Protein AF-0000000071221000 (afdb_homodimer)

Sequence (628 aa):
MTRYFIKFSYLGTLYSGMQKNIVKNTNIQIYDIDTIQGAIESAFSTLIPKCAVWPRLTCCSRTDHGVHAIHNLAHIDVKNKYSTIYNPVEALRYVNRYLINCSHNIRVLEAIPVKNTFHVRKCANSRTYLYRVLRAKNKNDHKIPIIEMDHCLHLKSDTFDPERIKRAIQLFMGTKDFRTFSAKTISNKPIKYVRNLYSLTFEKGSPLMPFDPLSENFEFWEFKCSAKSFLYKQVRRIVGTLIALGTGQITEKDIVVMLQVPGHHNFLPILRAAPSNGLYLLDVGYNQEYLDEHIIKYKISDNGIVIPLDETEVMTRYFIKFSYLGTLYSGMQKNIVKNTNIQIYDIDTIQGAIESAFSTLIPKCAVWPRLTCCSRTDHGVHAIHNLAHIDVKNKYSTIYNPVEALRYVNRYLINCSHNIRVLEAIPVKNTFHVRKCANSRTYLYRVLRAKNKNDHKIPIIEMDHCLHLKSDTFDPERIKRAIQLFMGTKDFRTFSAKTISNKPIKYVRNLYSLTFEKGSPLMPFDPLSENFEFWEFKCSAKSFLYKQVRRIVGTLIALGTGQITEKDIVVMLQVPGHHNFLPILRAAPSNGLYLLDVGYNQEYLDEHIIKYKISDNGIVIPLDETEV

pLDDT: mean 92.22, std 11.62, range [37.53, 98.81]

Structure (mmCIF, N/CA/C/O backbone):
data_AF-0000000071221000-model_v1
#
loop_
_entity.id
_entity.type
_entity.pdbx_description
1 polymer 'tRNA pseudouridine synthase'
#
loop_
_atom_site.group_PDB
_atom_site.id
_atom_site.type_symbol
_atom_site.label_atom_id
_atom_site.label_alt_id
_atom_site.label_comp_id
_atom_site.label_asym_id
_atom_site.label_entity_id
_atom_site.label_seq_id
_atom_site.pdbx_PDB_ins_code
_atom_site.Cartn_x
_atom_site.Cartn_y
_atom_site.Cartn_z
_atom_site.occupancy
_atom_site.B_iso_or_equiv
_atom_site.auth_seq_id
_atom_site.auth_comp_id
_atom_site.auth_asym_id
_atom_site.auth_atom_id
_atom_site.pdbx_PDB_model_num
ATOM 1 N N . MET A 1 1 ? -14.898 -35.125 0.266 1 83 1 MET A N 1
ATOM 2 C CA . MET A 1 1 ? -13.938 -34.031 0.128 1 83 1 MET A CA 1
ATOM 3 C C . MET A 1 1 ? -14.18 -33.25 -1.168 1 83 1 MET A C 1
ATOM 5 O O . MET A 1 1 ? -14.406 -33.844 -2.219 1 83 1 MET A O 1
ATOM 9 N N . THR A 1 2 ? -14.352 -32 -1.043 1 91.75 2 THR A N 1
ATOM 10 C CA . THR A 1 2 ? -14.547 -31.141 -2.201 1 91.75 2 THR A CA 1
ATOM 11 C C . THR A 1 2 ? -13.312 -30.281 -2.447 1 91.75 2 THR A C 1
ATOM 13 O O . THR A 1 2 ? -12.734 -29.734 -1.505 1 91.75 2 THR A O 1
ATOM 16 N N . ARG A 1 3 ? -12.922 -30.359 -3.688 1 96.44 3 ARG A N 1
ATOM 17 C CA . ARG A 1 3 ? -11.766 -29.562 -4.082 1 96.44 3 ARG A CA 1
ATOM 18 C C . ARG A 1 3 ? -12.188 -28.312 -4.852 1 96.44 3 ARG A C 1
ATOM 20 O O . ARG A 1 3 ? -13.086 -28.375 -5.695 1 96.44 3 ARG A O 1
ATOM 27 N N . TYR A 1 4 ? -11.57 -27.203 -4.516 1 97.69 4 TYR A N 1
ATOM 28 C CA . TYR A 1 4 ? -11.805 -25.969 -5.238 1 97.69 4 TYR A CA 1
ATOM 29 C C . TYR A 1 4 ? -10.523 -25.438 -5.875 1 97.69 4 TYR A C 1
ATOM 31 O O . TYR A 1 4 ? -9.477 -25.406 -5.227 1 97.69 4 TYR A O 1
ATOM 39 N N . PHE A 1 5 ? -10.578 -25.156 -7.184 1 98.12 5 PHE A N 1
ATOM 40 C CA . PHE A 1 5 ? -9.586 -24.297 -7.801 1 98.12 5 PHE A CA 1
ATOM 41 C C . PHE A 1 5 ? -9.766 -22.844 -7.348 1 98.12 5 PHE A C 1
ATOM 43 O O . PHE A 1 5 ? -10.867 -22.312 -7.418 1 98.12 5 PHE A O 1
ATOM 50 N N . ILE A 1 6 ? -8.68 -22.219 -6.84 1 98.12 6 ILE A N 1
ATOM 51 C CA . ILE A 1 6 ? -8.844 -20.828 -6.406 1 98.12 6 ILE A CA 1
ATOM 52 C C . ILE A 1 6 ? -7.758 -19.969 -7.035 1 98.12 6 ILE A C 1
ATOM 54 O O . ILE A 1 6 ? -6.648 -20.438 -7.297 1 98.12 6 ILE A O 1
ATOM 58 N N . LYS A 1 7 ? -8.078 -18.734 -7.336 1 97.75 7 LYS A N 1
ATOM 59 C CA . LYS A 1 7 ? -7.184 -17.625 -7.645 1 97.75 7 LYS A CA 1
ATOM 60 C C . LYS A 1 7 ? -7.141 -16.625 -6.496 1 97.75 7 LYS A C 1
ATOM 62 O O . LYS A 1 7 ? -8.172 -16.312 -5.898 1 97.75 7 LYS A O 1
ATOM 67 N N . PHE A 1 8 ? -6.031 -16.188 -6.191 1 97.94 8 PHE A N 1
ATOM 68 C CA . PHE A 1 8 ? -5.957 -15.281 -5.051 1 97.94 8 PHE A CA 1
ATOM 69 C C . PHE A 1 8 ? -4.793 -14.305 -5.203 1 97.94 8 PHE A C 1
ATOM 71 O O . PHE A 1 8 ? -3.898 -14.523 -6.027 1 97.94 8 PHE A O 1
ATOM 78 N N . SER A 1 9 ? -4.832 -13.203 -4.531 1 98.19 9 SER A N 1
ATOM 79 C CA . SER A 1 9 ? -3.809 -12.164 -4.473 1 98.19 9 SER A CA 1
ATOM 80 C C . SER A 1 9 ? -3.404 -11.859 -3.035 1 98.19 9 SER A C 1
ATOM 82 O O . SER A 1 9 ? -4.133 -12.188 -2.098 1 98.19 9 SER A O 1
ATOM 84 N N . TYR A 1 10 ? -2.186 -11.375 -2.848 1 97.62 10 TYR A N 1
ATOM 85 C CA . TYR A 1 10 ? -1.748 -10.984 -1.514 1 97.62 10 TYR A CA 1
ATOM 86 C C . TYR A 1 10 ? -0.587 -10 -1.59 1 97.62 10 TYR A C 1
ATOM 88 O O . TYR A 1 10 ? 0.178 -10 -2.557 1 97.62 10 TYR A O 1
ATOM 96 N N . LEU A 1 11 ? -0.519 -9.156 -0.619 1 96.81 11 LEU A N 1
ATOM 97 C CA . LEU A 1 11 ? 0.691 -8.406 -0.314 1 96.81 11 LEU A CA 1
ATOM 98 C C . LEU A 1 11 ? 1.52 -9.109 0.754 1 96.81 11 LEU A C 1
ATOM 100 O O . LEU A 1 11 ? 1.062 -9.281 1.886 1 96.81 11 LEU A O 1
ATOM 104 N N . GLY A 1 12 ? 2.699 -9.469 0.435 1 96.12 12 GLY A N 1
ATOM 105 C CA . GLY A 1 12 ? 3.465 -10.422 1.223 1 96.12 12 GLY A CA 1
ATOM 106 C C . GLY A 1 12 ? 4.234 -9.781 2.361 1 96.12 12 GLY A C 1
ATOM 107 O O . GLY A 1 12 ? 4.883 -10.469 3.146 1 96.12 12 GLY A O 1
ATOM 108 N N . THR A 1 13 ? 4.102 -8.516 2.59 1 92.25 13 THR A N 1
ATOM 109 C CA . THR A 1 13 ? 4.938 -7.73 3.49 1 92.25 13 THR A CA 1
ATOM 110 C C . THR A 1 13 ? 4.918 -8.32 4.898 1 92.25 13 THR A C 1
ATOM 112 O O . THR A 1 13 ? 5.961 -8.43 5.547 1 92.25 13 THR A O 1
ATOM 115 N N . LEU A 1 14 ? 3.805 -8.773 5.348 1 88.12 14 LEU A N 1
ATOM 116 C CA . LEU A 1 14 ? 3.66 -9.148 6.75 1 88.12 14 LEU A CA 1
ATOM 117 C C . LEU A 1 14 ? 3.641 -10.664 6.91 1 88.12 14 LEU A C 1
ATOM 119 O O . LEU A 1 14 ? 3.291 -11.172 7.977 1 88.12 14 LEU A O 1
ATOM 123 N N . TYR A 1 15 ? 4.031 -11.375 5.871 1 93.06 15 TYR A N 1
ATOM 124 C CA . TYR A 1 15 ? 3.922 -12.828 5.926 1 93.06 15 TYR A CA 1
ATOM 125 C C . TYR A 1 15 ? 5.297 -13.477 5.82 1 93.06 15 TYR A C 1
ATOM 127 O O . TYR A 1 15 ? 6.203 -12.93 5.188 1 93.06 15 TYR A O 1
ATOM 135 N N . SER A 1 16 ? 5.426 -14.586 6.387 1 92.31 16 SER A N 1
ATOM 136 C CA . SER A 1 16 ? 6.68 -15.336 6.387 1 92.31 16 SER A CA 1
ATOM 137 C C . SER A 1 16 ? 6.844 -16.141 5.098 1 92.31 16 SER A C 1
ATOM 139 O O . SER A 1 16 ? 7.699 -17.016 5.016 1 92.31 16 SER A O 1
ATOM 141 N N . GLY A 1 17 ? 6 -15.852 4.129 1 93.19 17 GLY A N 1
ATOM 142 C CA . GLY A 1 17 ? 6.043 -16.562 2.861 1 93.19 17 GLY A CA 1
ATOM 143 C C . GLY A 1 17 ? 4.723 -17.219 2.494 1 93.19 17 GLY A C 1
ATOM 144 O O . GLY A 1 17 ? 3.754 -17.125 3.25 1 93.19 17 GLY A O 1
ATOM 145 N N . MET A 1 18 ? 4.73 -17.812 1.384 1 92.81 18 MET A N 1
ATOM 146 C CA . MET A 1 18 ? 3.523 -18.453 0.869 1 92.81 18 MET A CA 1
ATOM 147 C C . MET A 1 18 ? 3.219 -19.734 1.639 1 92.81 18 MET A C 1
ATOM 149 O O . MET A 1 18 ? 2.082 -19.953 2.062 1 92.81 18 MET A O 1
ATOM 153 N N . GLN A 1 19 ? 4.266 -20.547 1.822 1 89.94 19 GLN A N 1
ATOM 154 C CA . GLN A 1 19 ? 4.055 -21.891 2.348 1 89.94 19 GLN A CA 1
ATOM 155 C C . GLN A 1 19 ? 4.328 -21.953 3.848 1 89.94 19 GLN A C 1
ATOM 157 O O . GLN A 1 19 ? 5.223 -21.266 4.348 1 89.94 19 GLN A O 1
ATOM 162 N N . LYS A 1 20 ? 3.623 -22.859 4.504 1 79.88 20 LYS A N 1
ATOM 163 C CA . LYS A 1 20 ? 3.824 -23.109 5.93 1 79.88 20 LYS A CA 1
ATOM 164 C C . LYS A 1 20 ? 5.18 -23.75 6.191 1 79.88 20 LYS A C 1
ATOM 166 O O . LYS A 1 20 ? 5.676 -24.531 5.371 1 79.88 20 LYS A O 1
ATOM 171 N N . ASN A 1 21 ? 5.875 -23.156 7.191 1 64.56 21 ASN A N 1
ATOM 172 C CA . ASN A 1 21 ? 7.105 -23.812 7.621 1 64.56 21 ASN A CA 1
ATOM 173 C C . ASN A 1 21 ? 6.824 -24.906 8.656 1 64.56 21 ASN A C 1
ATOM 175 O O . ASN A 1 21 ? 6.094 -24.672 9.617 1 64.56 21 ASN A O 1
ATOM 179 N N . ILE A 1 22 ? 6.484 -26.109 8.289 1 52.81 22 ILE A N 1
ATOM 180 C CA . ILE A 1 22 ? 6.164 -27.172 9.234 1 52.81 22 ILE A CA 1
ATOM 181 C C . ILE A 1 22 ? 7.297 -27.328 10.25 1 52.81 22 ILE A C 1
ATOM 183 O O . ILE A 1 22 ? 8.43 -27.625 9.875 1 52.81 22 ILE A O 1
ATOM 187 N N . VAL A 1 23 ? 7.488 -26.391 11.18 1 47.44 23 VAL A N 1
ATOM 188 C CA . VAL A 1 23 ? 8.414 -26.828 12.219 1 47.44 23 VAL A CA 1
ATOM 189 C C . VAL A 1 23 ? 8.008 -28.219 12.703 1 47.44 23 VAL A C 1
ATOM 191 O O . VAL A 1 23 ? 6.871 -28.438 13.125 1 47.44 23 VAL A O 1
ATOM 194 N N . LYS A 1 24 ? 8.734 -29.25 12.148 1 41.44 24 LYS A N 1
ATOM 195 C CA . LYS A 1 24 ? 8.602 -30.672 12.438 1 41.44 24 LYS A CA 1
ATOM 196 C C . LYS A 1 24 ? 8.18 -30.891 13.891 1 41.44 24 LYS A C 1
ATOM 198 O O . LYS A 1 24 ? 7.859 -32.031 14.281 1 41.44 24 LYS A O 1
ATOM 203 N N . ASN A 1 25 ? 8.695 -30.188 14.852 1 38.81 25 ASN A N 1
ATOM 204 C CA . ASN A 1 25 ? 8.578 -30.875 16.125 1 38.81 25 ASN A CA 1
ATOM 205 C C . ASN A 1 25 ? 7.121 -30.984 16.578 1 38.81 25 ASN A C 1
ATOM 207 O O . ASN A 1 25 ? 6.688 -32.062 17.031 1 38.81 25 ASN A O 1
ATOM 211 N N . THR A 1 26 ? 6.52 -29.844 17.344 1 38.38 26 THR A N 1
ATOM 212 C CA . THR A 1 26 ? 5.5 -30.109 18.359 1 38.38 26 THR A CA 1
ATOM 213 C C . THR A 1 26 ? 4.129 -30.266 17.719 1 38.38 26 THR A C 1
ATOM 215 O O . THR A 1 26 ? 3.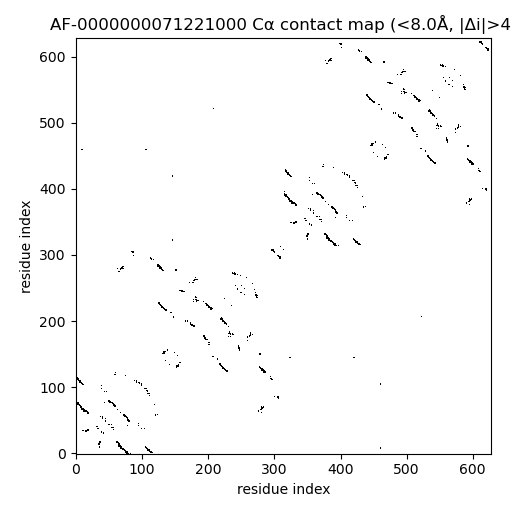863 -29.703 16.656 1 38.38 26 THR A O 1
ATOM 218 N N . ASN A 1 27 ? 3.262 -31.312 18.109 1 37.53 27 ASN A N 1
ATOM 219 C CA . ASN A 1 27 ? 1.877 -31.75 17.969 1 37.53 27 ASN A CA 1
ATOM 220 C C . ASN A 1 27 ? 0.929 -30.562 17.812 1 37.53 27 ASN A C 1
ATOM 222 O O . ASN A 1 27 ? -0.29 -30.719 17.906 1 37.53 27 ASN A O 1
ATOM 226 N N . ILE A 1 28 ? 1.366 -29.328 18.156 1 40.66 28 ILE A N 1
ATOM 227 C CA . ILE A 1 28 ? 0.335 -28.297 18.234 1 40.66 28 ILE A CA 1
ATOM 228 C C . ILE A 1 28 ? 0.085 -27.719 16.844 1 40.66 28 ILE A C 1
ATOM 230 O O . ILE A 1 28 ? 1.014 -27.25 16.188 1 40.66 28 ILE A O 1
ATOM 234 N N . GLN A 1 29 ? -0.911 -28.234 16.188 1 42.19 29 GLN A N 1
ATOM 235 C CA . GLN A 1 29 ? -1.438 -27.562 15 1 42.19 29 GLN A CA 1
ATOM 236 C C . GLN A 1 29 ? -1.411 -26.047 15.156 1 42.19 29 GLN A C 1
ATOM 238 O O . GLN A 1 29 ? -2.281 -25.469 15.812 1 42.19 29 GLN A O 1
ATOM 243 N N . ILE A 1 30 ? -0.275 -25.422 15.305 1 45.66 30 ILE A N 1
ATOM 244 C CA . ILE A 1 30 ? -0.265 -23.969 15.484 1 45.66 30 ILE A CA 1
ATOM 245 C C . ILE A 1 30 ? -0.82 -23.297 14.227 1 45.66 30 ILE A C 1
ATOM 247 O O . ILE A 1 30 ? -0.344 -23.547 13.117 1 45.66 30 ILE A O 1
ATOM 251 N N . TYR A 1 31 ? -2.137 -22.891 14.312 1 52.97 31 TYR A N 1
ATOM 252 C CA . TYR A 1 31 ? -2.699 -21.938 13.352 1 52.97 31 TYR A CA 1
ATOM 253 C C . TYR A 1 31 ? -1.662 -20.906 12.945 1 52.97 31 TYR A C 1
ATOM 255 O O . TYR A 1 31 ? -1.235 -20.078 13.766 1 52.97 31 TYR A O 1
ATOM 263 N N . ASP A 1 32 ? -0.846 -21.344 11.898 1 65.12 32 ASP A N 1
ATOM 264 C CA . ASP A 1 32 ? 0.2 -20.438 11.445 1 65.12 32 ASP A CA 1
ATOM 265 C C . ASP A 1 32 ? -0.379 -19.328 10.562 1 65.12 32 ASP A C 1
ATOM 267 O O . ASP A 1 32 ? -0.589 -19.531 9.367 1 65.12 32 ASP A O 1
ATOM 271 N N . ILE A 1 33 ? -0.863 -18.266 11.133 1 72.12 33 ILE A N 1
ATOM 272 C CA . ILE A 1 33 ? -1.431 -17.141 10.398 1 72.12 33 ILE A CA 1
ATOM 273 C C . ILE A 1 33 ? -0.311 -16.219 9.914 1 72.12 33 ILE A C 1
ATOM 275 O O . ILE A 1 33 ? -0.571 -15.188 9.281 1 72.12 33 ILE A O 1
ATOM 279 N N . ASP A 1 34 ? 0.854 -16.844 10.016 1 87.56 34 ASP A N 1
ATOM 280 C CA . ASP A 1 34 ? 1.985 -16.016 9.625 1 87.56 34 ASP A CA 1
ATOM 281 C C . ASP A 1 34 ? 2.371 -16.25 8.172 1 87.56 34 ASP A C 1
ATOM 283 O O . ASP A 1 34 ? 3.188 -15.508 7.609 1 87.56 34 ASP A O 1
ATOM 287 N N . THR A 1 35 ? 1.749 -17.297 7.594 1 94.12 35 THR A N 1
ATOM 288 C CA . THR A 1 35 ? 1.974 -17.578 6.176 1 94.12 35 THR A CA 1
ATOM 289 C C . THR A 1 35 ? 0.694 -17.359 5.375 1 94.12 35 THR A C 1
ATOM 291 O O . THR A 1 35 ? -0.406 -17.375 5.93 1 94.12 35 THR A O 1
ATOM 294 N N . ILE A 1 36 ? 0.85 -17.141 4.105 1 96.81 36 ILE A N 1
ATOM 295 C CA . ILE A 1 36 ? -0.296 -16.969 3.223 1 96.81 36 ILE A CA 1
ATOM 296 C C . ILE A 1 36 ? -1.148 -18.234 3.221 1 96.81 36 ILE A C 1
ATOM 298 O O . ILE A 1 36 ? -2.375 -18.172 3.33 1 96.81 36 ILE A O 1
ATOM 302 N N . GLN A 1 37 ? -0.462 -19.375 3.127 1 96.69 37 GLN A N 1
ATOM 303 C CA . GLN A 1 37 ? -1.15 -20.672 3.148 1 96.69 37 GLN A CA 1
ATOM 304 C C . GLN A 1 37 ? -1.969 -20.828 4.426 1 96.69 37 GLN A C 1
ATOM 306 O O . GLN A 1 37 ? -3.152 -21.172 4.371 1 96.69 37 GLN A O 1
ATOM 311 N N . GLY A 1 38 ? -1.326 -20.594 5.527 1 95.62 38 GLY A N 1
ATOM 312 C CA . GLY A 1 38 ? -2.023 -20.719 6.797 1 95.62 38 GLY A CA 1
ATOM 313 C C . GLY A 1 38 ? -3.23 -19.812 6.91 1 95.62 38 GLY A C 1
ATOM 314 O O . GLY A 1 38 ? -4.281 -20.219 7.41 1 95.62 38 GLY A O 1
ATOM 315 N N . ALA A 1 39 ? -3.105 -18.609 6.469 1 96.12 39 ALA A N 1
ATOM 316 C CA . ALA A 1 39 ? -4.195 -17.641 6.523 1 96.12 39 ALA A CA 1
ATOM 317 C C . ALA A 1 39 ? -5.371 -18.078 5.66 1 96.12 39 ALA A C 1
ATOM 319 O O . ALA A 1 39 ? -6.527 -17.984 6.082 1 96.12 39 ALA A O 1
ATOM 320 N N . ILE A 1 40 ? -5.078 -18.578 4.477 1 97.25 40 ILE A N 1
ATOM 321 C CA . ILE A 1 40 ? -6.133 -19 3.564 1 97.25 40 ILE A CA 1
ATOM 322 C C . ILE A 1 40 ? -6.828 -20.234 4.121 1 97.25 40 ILE A C 1
ATOM 324 O O . ILE A 1 40 ? -8.055 -20.328 4.117 1 97.25 40 ILE A O 1
ATOM 328 N N . GLU A 1 41 ? -6.059 -21.203 4.613 1 96.88 41 GLU A N 1
ATOM 329 C CA . GLU A 1 41 ? -6.645 -22.391 5.215 1 96.88 41 GLU A CA 1
ATOM 330 C C . GLU A 1 41 ? -7.535 -22.031 6.402 1 96.88 41 GLU A C 1
ATOM 332 O O . GLU A 1 41 ? -8.633 -22.578 6.547 1 96.88 41 GLU A O 1
ATOM 337 N N . SER A 1 42 ? -7.039 -21.141 7.199 1 95.75 42 SER A N 1
ATOM 338 C CA . SER A 1 42 ? -7.836 -20.656 8.328 1 95.75 42 SER A CA 1
ATOM 339 C C . SER A 1 42 ? -9.148 -20.047 7.859 1 95.75 42 SER A C 1
ATOM 341 O O . SER A 1 42 ? -10.203 -20.297 8.445 1 95.75 42 SER A O 1
ATOM 343 N N . ALA A 1 43 ? -9.078 -19.234 6.871 1 96.75 43 ALA A N 1
ATOM 344 C CA . ALA A 1 43 ? -10.281 -18.594 6.344 1 96.75 43 ALA A CA 1
ATOM 345 C C . ALA A 1 43 ? -11.289 -19.625 5.863 1 96.75 43 ALA A C 1
ATOM 347 O O . ALA A 1 43 ? -12.477 -19.531 6.184 1 96.75 43 ALA A O 1
ATOM 348 N N . PHE A 1 44 ? -10.844 -20.641 5.172 1 96.62 44 PHE A N 1
ATOM 349 C CA . PHE A 1 44 ? -11.734 -21.656 4.637 1 96.62 44 PHE A CA 1
ATOM 350 C C . PHE A 1 44 ? -12.281 -22.547 5.758 1 96.62 44 PHE A C 1
ATOM 352 O O . PHE A 1 44 ? -13.336 -23.172 5.605 1 96.62 44 PHE A O 1
ATOM 359 N N . SER A 1 45 ? -11.602 -22.656 6.801 1 95 45 SER A N 1
ATOM 360 C CA . SER A 1 45 ? -12.055 -23.469 7.934 1 95 45 SER A CA 1
ATOM 361 C C . SER A 1 45 ? -13.305 -22.875 8.57 1 95 45 SER A C 1
ATOM 363 O O . SER A 1 45 ? -13.992 -23.547 9.344 1 95 45 SER A O 1
ATOM 365 N N . THR A 1 46 ? -13.609 -21.641 8.203 1 94.19 46 THR A N 1
ATOM 366 C CA . THR A 1 46 ? -14.734 -20.953 8.828 1 94.19 46 THR A CA 1
ATOM 367 C C . THR A 1 46 ? -16.016 -21.172 8.031 1 94.19 46 THR A C 1
ATOM 369 O O . THR A 1 46 ? -17.078 -20.688 8.398 1 94.19 46 THR A O 1
ATOM 372 N N . LEU A 1 47 ? -15.93 -21.891 6.969 1 94.94 47 LEU A N 1
ATOM 373 C CA . LEU A 1 47 ? -17.094 -22.125 6.105 1 94.94 47 LEU A CA 1
ATOM 374 C C . LEU A 1 47 ? -18.203 -22.828 6.867 1 94.94 47 LEU A C 1
ATOM 376 O O . LEU A 1 47 ? -17.938 -23.531 7.848 1 94.94 47 LEU A O 1
ATOM 380 N N . ILE A 1 48 ? -19.422 -22.609 6.414 1 91.12 48 ILE A N 1
ATOM 381 C CA . ILE A 1 48 ? -20.625 -23.281 6.922 1 91.12 48 ILE A CA 1
ATOM 382 C C . ILE A 1 48 ? -21.281 -24.078 5.801 1 91.12 48 ILE A C 1
ATOM 384 O O . ILE A 1 48 ? -21.578 -23.531 4.738 1 91.12 48 ILE A O 1
ATOM 388 N N . PRO A 1 49 ? -21.609 -25.312 6.008 1 90.75 49 PRO A N 1
ATOM 389 C CA . PRO A 1 49 ? -21.375 -26.078 7.238 1 90.75 49 PRO A CA 1
ATOM 390 C C . PRO A 1 49 ? -19.891 -26.219 7.574 1 90.75 49 PRO A C 1
ATOM 392 O O . PRO A 1 49 ? -19.047 -26.188 6.676 1 90.75 49 PRO A O 1
ATOM 395 N N . LYS A 1 50 ? -19.672 -26.469 8.789 1 91.75 50 LYS A N 1
ATOM 396 C CA . LYS A 1 50 ? -18.297 -26.484 9.281 1 91.75 50 LYS A CA 1
ATOM 397 C C . LYS A 1 50 ? -17.5 -27.609 8.625 1 91.75 50 LYS A C 1
ATOM 399 O O . LYS A 1 50 ? -18.016 -28.703 8.438 1 91.75 50 LYS A O 1
ATOM 404 N N . CYS A 1 51 ? -16.281 -27.266 8.438 1 92.81 51 CYS A N 1
ATOM 405 C CA . CYS A 1 51 ? -15.383 -28.266 7.867 1 92.81 51 CYS A CA 1
ATOM 406 C C . CYS A 1 51 ? -15.164 -29.422 8.836 1 92.81 51 CYS A C 1
ATOM 408 O O . CYS A 1 51 ? -14.938 -29.188 10.031 1 92.81 51 CYS A O 1
ATOM 410 N N . ALA A 1 52 ? -15.25 -30.609 8.359 1 93.69 52 ALA A N 1
ATOM 411 C CA . ALA A 1 52 ? -15 -31.812 9.164 1 93.69 52 ALA A CA 1
ATOM 412 C C . ALA A 1 52 ? -13.5 -32.062 9.328 1 93.69 52 ALA A C 1
ATOM 414 O O . ALA A 1 52 ? -13.07 -32.688 10.297 1 93.69 52 ALA A O 1
ATOM 415 N N . VAL A 1 53 ? -12.797 -31.641 8.406 1 92.25 53 VAL A N 1
ATOM 416 C CA . VAL A 1 53 ? -11.344 -31.734 8.43 1 92.25 53 VAL A CA 1
ATOM 417 C C . VAL A 1 53 ? -10.727 -30.375 8.078 1 92.25 53 VAL A C 1
ATOM 419 O O . VAL A 1 53 ? -11.359 -29.562 7.418 1 92.25 53 VAL A O 1
ATOM 422 N N . TRP A 1 54 ? -9.508 -30.203 8.562 1 94 54 TRP A N 1
ATOM 423 C CA . TRP A 1 54 ? -8.828 -28.938 8.281 1 94 54 TRP A CA 1
ATOM 424 C C . TRP A 1 54 ? -8.578 -28.781 6.781 1 94 54 TRP A C 1
ATOM 426 O O . TRP A 1 54 ? -8.078 -29.703 6.129 1 94 54 TRP A O 1
ATOM 436 N N . PRO A 1 55 ? -8.914 -27.609 6.285 1 95.94 55 PRO A N 1
ATOM 437 C CA . PRO A 1 55 ? -8.664 -27.375 4.859 1 95.94 55 PRO A CA 1
ATOM 438 C C . PRO A 1 55 ? -7.176 -27.438 4.504 1 95.94 55 PRO A C 1
ATOM 440 O O . PRO A 1 55 ? -6.328 -27.016 5.293 1 95.94 55 PRO A O 1
ATOM 443 N N . ARG A 1 56 ? -6.895 -27.953 3.381 1 96 56 ARG A N 1
ATOM 444 C CA . ARG A 1 56 ? -5.516 -28.078 2.926 1 96 56 ARG A CA 1
ATOM 445 C C . ARG A 1 56 ? -5.316 -27.375 1.586 1 96 56 ARG A C 1
ATOM 447 O O . ARG A 1 56 ? -6 -27.688 0.608 1 96 56 ARG A O 1
ATOM 454 N N . LEU A 1 57 ? -4.367 -26.484 1.599 1 97.12 57 LEU A N 1
ATOM 455 C CA . LEU A 1 57 ? -4.09 -25.672 0.411 1 97.12 57 LEU A CA 1
ATOM 456 C C . LEU A 1 57 ? -2.84 -26.188 -0.305 1 97.12 57 LEU A C 1
ATOM 458 O O . LEU A 1 57 ? -1.834 -26.484 0.337 1 97.12 57 LEU A O 1
ATOM 462 N N . THR A 1 58 ? -2.91 -26.359 -1.596 1 97.12 58 THR A N 1
ATOM 463 C CA . THR A 1 58 ? -1.77 -26.609 -2.467 1 97.12 58 THR A CA 1
ATOM 464 C C . THR A 1 58 ? -1.614 -25.5 -3.498 1 97.12 58 THR A C 1
ATOM 466 O O . THR A 1 58 ? -2.52 -25.25 -4.301 1 97.12 58 THR A O 1
ATOM 469 N N . CYS A 1 59 ? -0.538 -24.844 -3.467 1 96.44 59 CYS A N 1
ATOM 470 C CA . CYS A 1 59 ? -0.317 -23.703 -4.348 1 96.44 59 CYS A CA 1
ATOM 471 C C . CYS A 1 59 ? 0.59 -24.094 -5.512 1 96.44 59 CYS A C 1
ATOM 473 O O . CYS A 1 59 ? 1.372 -25.031 -5.414 1 96.44 59 CYS A O 1
ATOM 475 N N . CYS A 1 60 ? 0.471 -23.375 -6.578 1 95.56 60 CYS A N 1
ATOM 476 C CA . CYS A 1 60 ? 1.3 -23.688 -7.738 1 95.56 60 CYS A CA 1
ATOM 477 C C . CYS A 1 60 ? 2.607 -22.906 -7.699 1 95.56 60 CYS A C 1
ATOM 479 O O . CYS A 1 60 ? 3.592 -23.312 -8.328 1 95.56 60 CYS A O 1
ATOM 481 N N . SER A 1 61 ? 2.592 -21.766 -7.047 1 95.62 61 SER A N 1
ATOM 482 C CA . SER A 1 61 ? 3.783 -20.938 -6.941 1 95.62 61 SER A CA 1
ATOM 483 C C . SER A 1 61 ? 4.07 -20.562 -5.492 1 95.62 61 SER A C 1
ATOM 485 O O . SER A 1 61 ? 3.209 -20 -4.809 1 95.62 61 SER A O 1
ATOM 487 N N . ARG A 1 62 ? 5.273 -20.859 -5.074 1 92.56 62 ARG A N 1
ATOM 488 C CA . ARG A 1 62 ? 5.711 -20.5 -3.732 1 92.56 62 ARG A CA 1
ATOM 489 C C . ARG A 1 62 ? 6.543 -19.219 -3.754 1 92.56 62 ARG A C 1
ATOM 491 O O . ARG A 1 62 ? 7.406 -19.047 -4.621 1 92.56 62 ARG A O 1
ATOM 498 N N . THR A 1 63 ? 6.152 -18.266 -2.951 1 95.44 63 THR A N 1
ATOM 499 C CA . THR A 1 63 ? 6.902 -17.016 -2.869 1 95.44 63 THR A CA 1
ATOM 500 C C . THR A 1 63 ? 7.566 -16.875 -1.503 1 95.44 63 THR A C 1
ATOM 502 O O . THR A 1 63 ? 7.027 -17.328 -0.494 1 95.44 63 THR A O 1
ATOM 505 N N . ASP A 1 64 ? 8.727 -16.234 -1.489 1 93.62 64 ASP A N 1
ATOM 506 C CA . ASP A 1 64 ? 9.484 -15.969 -0.269 1 93.62 64 ASP A CA 1
ATOM 507 C C . ASP A 1 64 ? 8.758 -14.961 0.619 1 93.62 64 ASP A C 1
ATOM 509 O O . ASP A 1 64 ? 7.781 -14.344 0.193 1 93.62 64 ASP A O 1
ATOM 513 N N . HIS A 1 65 ? 9.289 -14.961 1.794 1 93.62 65 HIS A N 1
ATOM 514 C CA . HIS A 1 65 ? 8.859 -13.906 2.699 1 93.62 65 HIS A CA 1
ATOM 515 C C . HIS A 1 65 ? 8.945 -12.539 2.027 1 93.62 65 HIS A C 1
ATOM 517 O O . HIS A 1 65 ? 9.953 -12.219 1.393 1 93.62 65 HIS A O 1
ATOM 523 N N . GLY A 1 66 ? 7.824 -11.82 2.141 1 95.38 66 GLY A N 1
ATOM 524 C CA . GLY A 1 66 ? 7.852 -10.438 1.686 1 95.38 66 GLY A CA 1
ATOM 525 C C . GLY A 1 66 ? 7.43 -10.281 0.237 1 95.38 66 GLY A C 1
ATOM 526 O O . GLY A 1 66 ? 7.145 -9.172 -0.214 1 95.38 66 GLY A O 1
ATOM 527 N N . VAL A 1 67 ? 7.402 -11.359 -0.512 1 98.12 67 VAL A N 1
ATOM 528 C CA . VAL A 1 67 ? 7.059 -11.281 -1.928 1 98.12 67 VAL A CA 1
ATOM 529 C C . VAL A 1 67 ? 5.543 -11.164 -2.088 1 98.12 67 VAL A C 1
ATOM 531 O O . VAL A 1 67 ? 4.785 -11.82 -1.373 1 98.12 67 VAL A O 1
ATOM 534 N N . HIS A 1 68 ? 5.117 -10.328 -3.006 1 98.38 68 HIS A N 1
ATOM 535 C CA . HIS A 1 68 ? 3.709 -10.086 -3.293 1 98.38 68 HIS A CA 1
ATOM 536 C C . HIS A 1 68 ? 3.217 -10.977 -4.434 1 98.38 68 HIS A C 1
ATOM 538 O O . HIS A 1 68 ? 4.023 -11.531 -5.184 1 98.38 68 HIS A O 1
ATOM 544 N N . ALA A 1 69 ? 1.906 -11.086 -4.516 1 98.56 69 ALA A N 1
ATOM 545 C CA . ALA A 1 69 ? 1.309 -11.781 -5.652 1 98.56 69 ALA A CA 1
ATOM 546 C C . ALA A 1 69 ? 0.013 -11.102 -6.09 1 98.56 69 ALA A C 1
ATOM 548 O O . ALA A 1 69 ? -0.915 -10.945 -5.289 1 98.56 69 ALA A O 1
ATOM 549 N N . ILE A 1 70 ? -0.024 -10.734 -7.355 1 97.94 70 ILE A N 1
ATOM 550 C CA . ILE A 1 70 ? -1.241 -10.188 -7.945 1 97.94 70 ILE A CA 1
ATOM 551 C C . ILE A 1 70 ? -2.184 -11.32 -8.328 1 97.94 70 ILE A C 1
ATOM 553 O O . ILE A 1 70 ? -3.393 -11.242 -8.102 1 97.94 70 ILE A O 1
ATOM 557 N N . HIS A 1 71 ? -1.573 -12.352 -8.867 1 97.44 71 HIS A N 1
ATOM 558 C CA . HIS A 1 71 ? -2.318 -13.562 -9.18 1 97.44 71 HIS A CA 1
ATOM 559 C C . HIS A 1 71 ? -1.507 -14.812 -8.852 1 97.44 71 HIS A C 1
ATOM 561 O O . HIS A 1 71 ? -0.426 -15.023 -9.406 1 97.44 71 HIS A O 1
ATOM 567 N N . ASN A 1 72 ? -2.018 -15.555 -7.988 1 98.31 72 ASN A N 1
ATOM 568 C CA . ASN A 1 72 ? -1.517 -16.891 -7.711 1 98.31 72 ASN A CA 1
ATOM 569 C C . ASN A 1 72 ? -2.631 -17.938 -7.781 1 98.31 72 ASN A C 1
ATOM 571 O O . ASN A 1 72 ? -3.812 -17.594 -7.793 1 98.31 72 ASN A O 1
ATOM 575 N N . LEU A 1 73 ? -2.312 -19.172 -8.016 1 98.5 73 LEU A N 1
ATOM 576 C CA . LEU A 1 73 ? -3.279 -20.25 -8.125 1 98.5 73 LEU A CA 1
ATOM 577 C C . LEU A 1 73 ? -3.039 -21.312 -7.051 1 98.5 73 LEU A C 1
ATOM 579 O O . LEU A 1 73 ? -1.897 -21.531 -6.641 1 98.5 73 LEU A O 1
ATOM 583 N N . ALA A 1 74 ? -4.078 -21.875 -6.688 1 98.5 74 ALA A N 1
ATOM 584 C CA . ALA A 1 74 ? -4.016 -23 -5.766 1 98.5 74 ALA A CA 1
ATOM 585 C C . ALA A 1 74 ? -5.266 -23.875 -5.883 1 98.5 74 ALA A C 1
ATOM 587 O O . ALA A 1 74 ? -6.199 -23.531 -6.609 1 98.5 74 ALA A O 1
ATOM 588 N N . HIS A 1 75 ? -5.23 -24.969 -5.398 1 98.44 75 HIS A N 1
ATOM 589 C CA . HIS A 1 75 ? -6.449 -25.688 -5.051 1 98.44 75 HIS A CA 1
ATOM 590 C C . HIS A 1 75 ? -6.508 -25.984 -3.559 1 98.44 75 HIS A C 1
ATOM 592 O O . HIS A 1 75 ? -5.469 -26.094 -2.902 1 98.44 75 HIS A O 1
ATOM 598 N N . ILE A 1 76 ? -7.676 -26.062 -3.084 1 98 76 ILE A N 1
ATOM 599 C CA . ILE A 1 76 ? -7.875 -26.297 -1.658 1 98 76 ILE A CA 1
ATOM 600 C C . ILE A 1 76 ? -8.906 -27.406 -1.457 1 98 76 ILE A C 1
ATOM 602 O O . ILE A 1 76 ? -9.93 -27.453 -2.148 1 98 76 ILE A O 1
ATOM 606 N N . ASP A 1 77 ? -8.578 -28.312 -0.566 1 97.31 77 ASP A N 1
ATOM 607 C CA . ASP A 1 77 ? -9.469 -29.406 -0.207 1 97.31 77 ASP A CA 1
ATOM 608 C C . ASP A 1 77 ? -10.227 -29.109 1.083 1 97.31 77 ASP A C 1
ATOM 610 O O . ASP A 1 77 ? -9.617 -28.781 2.105 1 97.31 77 ASP A O 1
ATOM 614 N N . VAL A 1 78 ? -11.508 -29.141 0.913 1 96.25 78 VAL A N 1
ATOM 615 C CA . VAL A 1 78 ? -12.367 -28.938 2.074 1 96.25 78 VAL A CA 1
ATOM 616 C C . VAL A 1 78 ? -13.367 -30.078 2.197 1 96.25 78 VAL A C 1
ATOM 618 O O . VAL A 1 78 ? -13.672 -30.75 1.212 1 96.25 78 VAL A O 1
ATOM 621 N N . LYS A 1 79 ? -13.758 -30.359 3.418 1 93.5 79 LYS A N 1
ATOM 622 C CA . LYS A 1 79 ? -14.75 -31.406 3.666 1 93.5 79 LYS A CA 1
ATOM 623 C C . LYS A 1 79 ? -15.703 -31 4.781 1 93.5 79 LYS A C 1
ATOM 625 O O . LYS A 1 79 ? -15.273 -30.547 5.844 1 93.5 79 LYS A O 1
ATOM 630 N N . ASN A 1 80 ? -16.953 -31.078 4.414 1 91.38 80 ASN A N 1
ATOM 631 C CA . ASN A 1 80 ? -17.953 -30.875 5.465 1 91.38 80 ASN A CA 1
ATOM 632 C C . ASN A 1 80 ? -18.672 -32.188 5.801 1 91.38 80 ASN A C 1
ATOM 634 O O . ASN A 1 80 ? -18.438 -33.219 5.164 1 91.38 80 ASN A O 1
ATOM 638 N N . LYS A 1 81 ? -19.547 -32.188 6.836 1 89.25 81 LYS A N 1
ATOM 639 C CA . LYS A 1 81 ? -20.188 -33.375 7.363 1 89.25 81 LYS A CA 1
ATOM 640 C C . LYS A 1 81 ? -21.109 -34.031 6.328 1 89.25 81 LYS A C 1
ATOM 642 O O . LYS A 1 81 ? -21.359 -35.219 6.359 1 89.25 81 LYS A O 1
ATOM 647 N N . TYR A 1 82 ? -21.578 -33.281 5.363 1 86.31 82 TYR A N 1
ATOM 648 C CA . TYR A 1 82 ? -22.547 -33.75 4.395 1 86.31 82 TYR A CA 1
ATOM 649 C C . TYR A 1 82 ? -21.875 -34.125 3.078 1 86.31 82 TYR A C 1
ATOM 651 O O . TYR A 1 82 ? -22.531 -34.594 2.148 1 86.31 82 TYR A O 1
ATOM 659 N N . SER A 1 83 ? -20.562 -33.875 3.031 1 82.62 83 SER A N 1
ATOM 660 C CA . SER A 1 83 ? -19.797 -34.094 1.816 1 82.62 83 SER A CA 1
ATOM 661 C C . SER A 1 83 ? -20.422 -33.406 0.613 1 82.62 83 SER A C 1
ATOM 663 O O . SER A 1 83 ? -20.516 -34 -0.467 1 82.62 83 SER A O 1
ATOM 665 N N . THR A 1 84 ? -20.906 -32.219 0.834 1 86.81 84 THR A N 1
ATOM 666 C CA . THR A 1 84 ? -21.531 -31.438 -0.22 1 86.81 84 THR A CA 1
ATOM 667 C C . THR A 1 84 ? -20.609 -30.312 -0.67 1 86.81 84 THR A C 1
ATOM 669 O O . THR A 1 84 ? -19.688 -29.922 0.063 1 86.81 84 THR A O 1
ATOM 672 N N . ILE A 1 85 ? -20.875 -29.922 -1.868 1 91.94 85 ILE A N 1
ATOM 673 C CA . ILE A 1 85 ? -20.141 -28.797 -2.43 1 91.94 85 ILE A CA 1
ATOM 674 C C . ILE A 1 85 ? -20.688 -27.484 -1.882 1 91.94 85 ILE A C 1
ATOM 676 O O . ILE A 1 85 ? -21.906 -27.266 -1.869 1 91.94 85 ILE A O 1
ATOM 680 N N . TYR A 1 86 ? -19.766 -26.688 -1.344 1 93 86 TYR A N 1
ATOM 681 C CA . TYR A 1 86 ? -20.188 -25.359 -0.919 1 93 86 TYR A CA 1
ATOM 682 C C . TYR A 1 86 ? -20.609 -24.516 -2.115 1 93 86 TYR A C 1
ATOM 684 O O . TYR A 1 86 ? -20.031 -24.641 -3.203 1 93 86 TYR A O 1
ATOM 692 N N . ASN A 1 87 ? -21.594 -23.672 -1.896 1 91.06 87 ASN A N 1
ATOM 693 C CA . ASN A 1 87 ? -21.859 -22.641 -2.895 1 91.06 87 ASN A CA 1
ATOM 694 C C . ASN A 1 87 ? -20.641 -21.734 -3.105 1 91.06 87 ASN A C 1
ATOM 696 O O . ASN A 1 87 ? -20.25 -21 -2.197 1 91.06 87 ASN A O 1
ATOM 700 N N . PRO A 1 88 ? -20.094 -21.734 -4.297 1 92 88 PRO A N 1
ATOM 701 C CA . PRO A 1 88 ? -18.844 -21.031 -4.512 1 92 88 PRO A CA 1
ATOM 702 C C . PRO A 1 88 ? -18.953 -19.531 -4.234 1 92 88 PRO A C 1
ATOM 704 O O . PRO A 1 88 ? -18.016 -18.938 -3.695 1 92 88 PRO A O 1
ATOM 707 N N . VAL A 1 89 ? -20.031 -18.953 -4.555 1 89.62 89 VAL A N 1
ATOM 708 C CA . VAL A 1 89 ? -20.234 -17.516 -4.363 1 89.62 89 VAL A CA 1
ATOM 709 C C . VAL A 1 89 ? -20.281 -17.203 -2.871 1 89.62 89 VAL A C 1
ATOM 711 O O . VAL A 1 89 ? -19.594 -16.281 -2.406 1 89.62 89 VAL A O 1
ATOM 714 N N . GLU A 1 90 ? -21 -18 -2.18 1 90.62 90 GLU A N 1
ATOM 715 C CA . GLU A 1 90 ? -21.125 -17.781 -0.741 1 90.62 90 GLU A CA 1
ATOM 716 C C . GLU A 1 90 ? -19.812 -18.109 -0.023 1 90.62 90 GLU A C 1
ATOM 718 O O . GLU A 1 90 ? -19.438 -17.391 0.909 1 90.62 90 GLU A O 1
ATOM 723 N N . ALA A 1 91 ? -19.25 -19.156 -0.463 1 93.19 91 ALA A N 1
ATOM 724 C CA . ALA A 1 91 ? -17.969 -19.531 0.124 1 93.19 91 ALA A CA 1
ATOM 725 C C . ALA A 1 91 ? -16.938 -18.422 -0.033 1 93.19 91 ALA A C 1
ATOM 727 O O . ALA A 1 91 ? -16.234 -18.078 0.923 1 93.19 91 ALA A O 1
ATOM 728 N N . LEU A 1 92 ? -16.875 -17.891 -1.225 1 94 92 LEU A N 1
ATOM 729 C CA . LEU A 1 92 ? -15.945 -16.812 -1.513 1 94 92 LEU A CA 1
ATOM 730 C C . LEU A 1 92 ? -16.219 -15.594 -0.626 1 94 92 LEU A C 1
ATOM 732 O O . LEU A 1 92 ? -15.297 -14.992 -0.08 1 94 92 LEU A O 1
ATOM 736 N N . ARG A 1 93 ? -17.422 -15.289 -0.463 1 92.31 93 ARG A N 1
ATOM 737 C CA . ARG A 1 93 ? -17.812 -14.164 0.375 1 92.31 93 ARG A CA 1
ATOM 738 C C . ARG A 1 93 ? -17.406 -14.391 1.827 1 92.31 93 ARG A C 1
ATOM 740 O O . ARG A 1 93 ? -16.844 -13.5 2.465 1 92.31 93 ARG A O 1
ATOM 747 N N . TYR A 1 94 ? -17.672 -15.578 2.281 1 94 94 TYR A N 1
ATOM 748 C CA . TYR A 1 94 ? -17.359 -15.914 3.666 1 94 94 TYR A CA 1
ATOM 749 C C . TYR A 1 94 ? -15.859 -15.859 3.912 1 94 94 TYR A C 1
ATOM 751 O O . TYR A 1 94 ? -15.398 -15.242 4.879 1 94 94 TYR A O 1
ATOM 759 N N . VAL A 1 95 ? -15.164 -16.406 3.07 1 96.69 95 VAL A N 1
ATOM 760 C CA . VAL A 1 95 ? -13.711 -16.5 3.189 1 96.69 95 VAL A CA 1
ATOM 761 C C . VAL A 1 95 ? -13.094 -15.102 3.16 1 96.69 95 VAL A C 1
ATOM 763 O O . VAL A 1 95 ? -12.273 -14.758 4.012 1 96.69 95 VAL A O 1
ATOM 766 N N . ASN A 1 96 ? -13.5 -14.289 2.279 1 96.19 96 ASN A N 1
ATOM 767 C CA . ASN A 1 96 ? -12.93 -12.945 2.152 1 96.19 96 ASN A CA 1
ATOM 768 C C . ASN A 1 96 ? -13.359 -12.047 3.311 1 96.19 96 ASN A C 1
ATOM 770 O O . ASN A 1 96 ? -12.594 -11.18 3.74 1 96.19 96 ASN A O 1
ATOM 774 N N . ARG A 1 97 ? -14.562 -12.266 3.758 1 94.62 97 ARG A N 1
ATOM 775 C CA . ARG A 1 97 ? -14.992 -11.523 4.938 1 94.62 97 ARG A CA 1
ATOM 776 C C . ARG A 1 97 ? -14.094 -11.828 6.133 1 94.62 97 ARG A C 1
ATOM 778 O O . ARG A 1 97 ? -13.703 -10.922 6.871 1 94.62 97 ARG A O 1
ATOM 785 N N . TYR A 1 98 ? -13.828 -13.07 6.266 1 96.25 98 TYR A N 1
ATOM 786 C CA . TYR A 1 98 ? -12.922 -13.477 7.332 1 96.25 98 TYR A CA 1
ATOM 787 C C . TYR A 1 98 ? -11.555 -12.82 7.164 1 96.25 98 TYR A C 1
ATOM 789 O O . TYR A 1 98 ? -11.016 -12.25 8.117 1 96.25 98 TYR A O 1
ATOM 797 N N . LEU A 1 99 ? -11.031 -12.859 6.012 1 95.75 99 LEU A N 1
ATOM 798 C CA . LEU A 1 99 ? -9.711 -12.297 5.738 1 95.75 99 LEU A CA 1
ATOM 799 C C . LEU A 1 99 ? -9.688 -10.797 6 1 95.75 99 LEU A C 1
ATOM 801 O O . LEU A 1 99 ? -8.742 -10.281 6.602 1 95.75 99 LEU A O 1
ATOM 805 N N . ILE A 1 100 ? -10.703 -10.133 5.605 1 91.75 100 ILE A N 1
ATOM 806 C CA . ILE A 1 100 ? -10.812 -8.688 5.805 1 91.75 100 ILE A CA 1
ATOM 807 C C . ILE A 1 100 ? -10.891 -8.383 7.301 1 91.75 100 ILE A C 1
ATOM 809 O O . ILE A 1 100 ? -10.164 -7.52 7.797 1 91.75 100 ILE A O 1
ATOM 813 N N . ASN A 1 101 ? -11.703 -9.141 7.988 1 91.81 101 ASN A N 1
ATOM 814 C CA . ASN A 1 101 ? -11.906 -8.898 9.414 1 91.81 101 ASN A CA 1
ATOM 815 C C . ASN A 1 101 ? -10.633 -9.141 10.211 1 91.81 101 ASN A C 1
ATOM 817 O O . ASN A 1 101 ? -10.406 -8.5 11.242 1 91.81 101 ASN A O 1
ATOM 821 N N . CYS A 1 102 ? -9.828 -9.961 9.672 1 92.25 102 CYS A N 1
ATOM 822 C CA . CYS A 1 102 ? -8.578 -10.281 10.352 1 92.25 102 CYS A CA 1
ATOM 823 C C . CYS A 1 102 ? -7.43 -9.43 9.82 1 92.25 102 CYS A C 1
ATOM 825 O O . CYS A 1 102 ? -6.266 -9.672 10.141 1 92.25 102 CYS A O 1
ATOM 827 N N . SER A 1 103 ? -7.715 -8.484 8.992 1 88.75 103 SER A N 1
ATOM 828 C CA . SER A 1 103 ? -6.766 -7.52 8.453 1 88.75 103 SER A CA 1
ATOM 829 C C . SER A 1 103 ? -5.684 -8.203 7.625 1 88.75 103 SER A C 1
ATOM 831 O O . SER A 1 103 ? -4.516 -7.816 7.672 1 88.75 103 SER A O 1
ATOM 833 N N . HIS A 1 104 ? -6.102 -9.305 6.969 1 93.69 104 HIS A N 1
ATOM 834 C CA . HIS A 1 104 ? -5.168 -9.961 6.059 1 93.69 104 HIS A CA 1
ATOM 835 C C . HIS A 1 104 ? -5.109 -9.234 4.715 1 93.69 104 HIS A C 1
ATOM 837 O O . HIS A 1 104 ? -6.148 -8.859 4.164 1 93.69 104 HIS A O 1
ATOM 843 N N . ASN A 1 105 ? -3.932 -9.055 4.234 1 94.56 105 ASN A N 1
ATOM 844 C CA . ASN A 1 105 ? -3.746 -8.555 2.877 1 94.56 105 ASN A CA 1
ATOM 845 C C . ASN A 1 105 ? -3.779 -9.688 1.853 1 94.56 105 ASN A C 1
ATOM 847 O O . ASN A 1 105 ? -2.867 -9.812 1.035 1 94.56 105 ASN A O 1
ATOM 851 N N . ILE A 1 106 ? -4.777 -10.438 1.925 1 97.25 106 ILE A N 1
ATOM 852 C CA . ILE A 1 106 ? -5.051 -11.578 1.05 1 97.25 106 ILE A CA 1
ATOM 853 C C . ILE A 1 106 ? -6.484 -11.5 0.536 1 97.25 106 ILE A C 1
ATOM 855 O O . ILE A 1 106 ? -7.406 -11.18 1.292 1 97.25 106 ILE A O 1
ATOM 859 N N . ARG A 1 107 ? -6.645 -11.75 -0.721 1 97.06 107 ARG A N 1
ATOM 860 C CA . ARG A 1 107 ? -7.984 -11.828 -1.297 1 97.06 107 ARG A CA 1
ATOM 861 C C . ARG A 1 107 ? -8.117 -13.055 -2.193 1 97.06 107 ARG A C 1
ATOM 863 O O . ARG A 1 107 ? -7.25 -13.328 -3.025 1 97.06 107 ARG A O 1
ATOM 870 N N . VAL A 1 108 ? -9.133 -13.805 -1.915 1 97.75 108 VAL A N 1
ATOM 871 C CA . VAL A 1 108 ? -9.492 -14.891 -2.82 1 97.75 108 VAL A CA 1
ATOM 872 C C . VAL A 1 108 ? -10.414 -14.375 -3.92 1 97.75 108 VAL A C 1
ATOM 874 O O . VAL A 1 108 ? -11.492 -13.852 -3.635 1 97.75 108 VAL A O 1
ATOM 877 N N . LEU A 1 109 ? -10.023 -14.523 -5.105 1 96.69 109 LEU A N 1
ATOM 878 C CA . LEU A 1 109 ? -10.664 -13.867 -6.242 1 96.69 109 LEU A CA 1
ATOM 879 C C . LEU A 1 109 ? -11.68 -14.789 -6.902 1 96.69 109 LEU A C 1
ATOM 881 O O . LEU A 1 109 ? -12.672 -14.328 -7.461 1 96.69 109 LEU A O 1
ATOM 885 N N . GLU A 1 110 ? -11.359 -16.047 -6.891 1 96 110 GLU A N 1
ATOM 886 C CA . GLU A 1 110 ? -12.203 -17.062 -7.516 1 96 110 GLU A CA 1
ATOM 887 C C . GLU A 1 110 ? -12.125 -18.391 -6.77 1 96 110 GLU A C 1
ATOM 889 O O . GLU A 1 110 ? -11.086 -1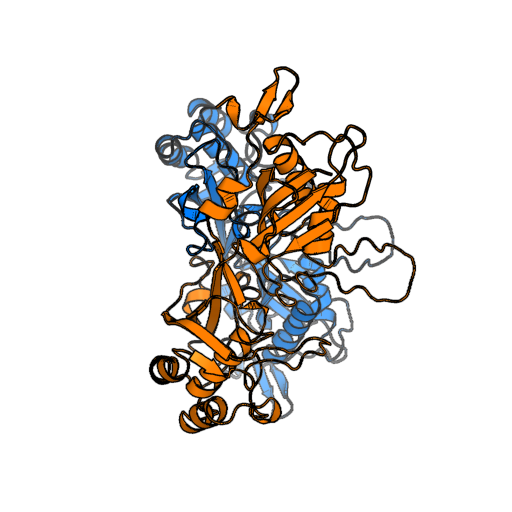8.719 -6.195 1 96 110 GLU A O 1
ATOM 894 N N . ALA A 1 111 ? -13.211 -19.031 -6.746 1 96.19 111 ALA A N 1
ATOM 895 C CA . ALA A 1 111 ? -13.297 -20.391 -6.227 1 96.19 111 ALA A CA 1
ATOM 896 C C . ALA A 1 111 ? -14.211 -21.25 -7.098 1 96.19 111 ALA A C 1
ATOM 898 O O . ALA A 1 111 ? -15.406 -20.969 -7.223 1 96.19 111 ALA A O 1
ATOM 899 N N . ILE A 1 112 ? -13.609 -22.25 -7.648 1 96.38 112 ILE A N 1
ATOM 900 C CA . ILE A 1 112 ? -14.336 -23.094 -8.586 1 96.38 112 ILE A CA 1
ATOM 901 C C . ILE A 1 112 ? -14.234 -24.562 -8.141 1 96.38 112 ILE A C 1
ATOM 903 O O . ILE A 1 112 ? -13.141 -25.094 -7.992 1 96.38 112 ILE A O 1
ATOM 907 N N . PRO A 1 113 ? -15.445 -25.156 -7.965 1 96.81 113 PRO A N 1
ATOM 908 C CA . PRO A 1 113 ? -15.367 -26.594 -7.645 1 96.81 113 PRO A CA 1
ATOM 909 C C . PRO A 1 113 ? -14.773 -27.422 -8.789 1 96.81 113 PRO A C 1
ATOM 911 O O . PRO A 1 113 ? -15.156 -27.234 -9.945 1 96.81 113 PRO A O 1
ATOM 914 N N . VAL A 1 114 ? -13.852 -28.297 -8.445 1 97.44 114 VAL A N 1
ATOM 915 C CA . VAL A 1 114 ? -13.195 -29.125 -9.445 1 97.44 114 VAL A CA 1
ATOM 916 C C . VAL A 1 114 ? -13.141 -30.578 -8.961 1 97.44 114 VAL A C 1
ATOM 918 O O . VAL A 1 114 ? -13.312 -30.844 -7.77 1 97.44 114 VAL A O 1
ATOM 921 N N . LYS A 1 115 ? -12.883 -31.531 -9.859 1 96.06 115 LYS A N 1
ATOM 922 C CA . LYS A 1 115 ? -12.734 -32.969 -9.539 1 96.06 115 LYS A CA 1
ATOM 923 C C . LYS A 1 115 ? -11.484 -33.188 -8.703 1 96.06 115 LYS A C 1
ATOM 925 O O . LYS A 1 115 ? -10.516 -32.438 -8.789 1 96.06 115 LYS A O 1
ATOM 930 N N . ASN A 1 116 ? -11.492 -34.25 -7.961 1 95 116 ASN A N 1
ATOM 931 C CA . ASN A 1 116 ? -10.375 -34.562 -7.082 1 95 116 ASN A CA 1
ATOM 932 C C . ASN A 1 116 ? -9.117 -34.906 -7.875 1 95 116 ASN A C 1
ATOM 934 O O . ASN A 1 116 ? -8.016 -34.906 -7.324 1 95 116 ASN A O 1
ATOM 938 N N . THR A 1 117 ? -9.297 -35.188 -9.133 1 96.88 117 THR A N 1
ATOM 939 C CA . THR A 1 117 ? -8.164 -35.5 -9.984 1 96.88 117 THR A CA 1
ATOM 940 C C . THR A 1 117 ? -7.438 -34.25 -10.438 1 96.88 117 THR A C 1
ATOM 942 O O . THR A 1 117 ? -6.344 -34.312 -11 1 96.88 117 THR A O 1
ATOM 945 N N . PHE A 1 118 ? -8.086 -33.094 -10.203 1 97.81 118 PHE A N 1
ATOM 946 C CA . PHE A 1 118 ? -7.465 -31.828 -10.555 1 97.81 118 PHE A CA 1
ATOM 947 C C . PHE A 1 118 ? -6.234 -31.578 -9.695 1 97.81 118 PHE A C 1
ATOM 949 O O . PHE A 1 118 ? -6.262 -31.797 -8.484 1 97.81 118 PHE A O 1
ATOM 956 N N . HIS A 1 119 ? -5.188 -31.125 -10.305 1 98.25 119 HIS A N 1
ATOM 957 C CA . HIS A 1 119 ? -4 -30.672 -9.594 1 98.25 119 HIS A CA 1
ATOM 958 C C . HIS A 1 119 ? -3.5 -29.344 -10.164 1 98.25 119 HIS A C 1
ATOM 960 O O . HIS A 1 119 ? -3.191 -29.25 -11.352 1 98.25 119 HIS A O 1
ATOM 966 N N . VAL A 1 120 ? -3.33 -28.344 -9.305 1 98.06 120 VAL A N 1
ATOM 967 C CA . VAL A 1 120 ? -3.068 -26.984 -9.727 1 98.06 120 VAL A CA 1
ATOM 968 C C . VAL A 1 120 ? -1.709 -26.891 -10.414 1 98.06 120 VAL A C 1
ATOM 970 O O . VAL A 1 120 ? -1.527 -26.109 -11.352 1 98.06 120 VAL A O 1
ATOM 973 N N . ARG A 1 121 ? -0.733 -27.688 -10.016 1 96 121 ARG A N 1
ATOM 974 C CA . ARG A 1 121 ? 0.604 -27.656 -10.594 1 96 121 ARG A CA 1
ATOM 975 C C . ARG A 1 121 ? 0.588 -28.156 -12.039 1 96 121 ARG A C 1
ATOM 977 O O . ARG A 1 121 ? 1.409 -27.734 -12.852 1 96 121 ARG A O 1
ATOM 984 N N . LYS A 1 122 ? -0.326 -29.109 -12.273 1 96.38 122 LYS A N 1
ATOM 985 C CA . LYS A 1 122 ? -0.495 -29.609 -13.641 1 96.38 122 LYS A CA 1
ATOM 986 C C . LYS A 1 122 ? -1.224 -28.594 -14.508 1 96.38 122 LYS A C 1
ATOM 988 O O . LYS A 1 122 ? -0.997 -28.516 -15.719 1 96.38 122 LYS A O 1
ATOM 993 N N . CYS A 1 123 ? -2.008 -27.797 -13.898 1 97.56 123 CYS A N 1
ATOM 994 C CA . CYS A 1 123 ? -2.812 -26.797 -14.586 1 97.56 123 CYS A CA 1
ATOM 995 C C . CYS A 1 123 ? -1.967 -25.578 -14.969 1 97.56 123 CYS A C 1
ATOM 997 O O . CYS A 1 123 ? -2.084 -25.062 -16.078 1 97.56 123 CYS A O 1
ATOM 999 N N . ALA A 1 124 ? -1.116 -25.188 -14.078 1 97.38 124 ALA A N 1
ATOM 1000 C CA . ALA A 1 124 ? -0.295 -24 -14.281 1 97.38 124 ALA A CA 1
ATOM 1001 C C . ALA A 1 124 ? 0.745 -24.234 -15.375 1 97.38 124 ALA A C 1
ATOM 1003 O O . ALA A 1 124 ? 1.38 -25.281 -15.422 1 97.38 124 ALA A O 1
ATOM 1004 N N . ASN A 1 125 ? 0.976 -23.266 -16.25 1 96.75 125 ASN A N 1
ATOM 1005 C CA . ASN A 1 125 ? 1.893 -23.516 -17.344 1 96.75 125 ASN A CA 1
ATOM 1006 C C . ASN A 1 125 ? 2.893 -22.375 -17.531 1 96.75 125 ASN A C 1
ATOM 1008 O O . ASN A 1 125 ? 3.818 -22.484 -18.328 1 96.75 125 ASN A O 1
ATOM 1012 N N . SER A 1 126 ? 2.725 -21.312 -16.781 1 98.06 126 SER A N 1
ATOM 1013 C CA . SER A 1 126 ? 3.713 -20.234 -16.844 1 98.06 126 SER A CA 1
ATOM 1014 C C . SER A 1 126 ? 3.615 -19.328 -15.625 1 98.06 126 SER A C 1
ATOM 1016 O O . SER A 1 126 ? 2.602 -19.328 -14.922 1 98.06 126 SER A O 1
ATOM 1018 N N . ARG A 1 127 ? 4.664 -18.703 -15.359 1 98.25 127 ARG A N 1
ATOM 1019 C CA . ARG A 1 127 ? 4.742 -17.672 -14.336 1 98.25 127 ARG A CA 1
ATOM 1020 C C . ARG A 1 127 ? 5.352 -16.391 -14.898 1 98.25 127 ARG A C 1
ATOM 1022 O O . ARG A 1 127 ? 6.301 -16.453 -15.688 1 98.25 127 ARG A O 1
ATOM 1029 N N . THR A 1 128 ? 4.777 -15.32 -14.547 1 98.62 128 THR A N 1
ATOM 1030 C CA . THR A 1 128 ? 5.336 -14.008 -14.859 1 98.62 128 THR A CA 1
ATOM 1031 C C . THR A 1 128 ? 5.562 -13.203 -13.586 1 98.62 128 THR A C 1
ATOM 1033 O O . THR A 1 128 ? 4.66 -13.07 -12.758 1 98.62 128 THR A O 1
ATOM 1036 N N . TYR A 1 129 ? 6.793 -12.734 -13.484 1 98.62 129 TYR A N 1
ATOM 1037 C CA . TYR A 1 129 ? 7.148 -11.922 -12.32 1 98.62 129 TYR A CA 1
ATOM 1038 C C . TYR A 1 129 ? 7.461 -10.492 -12.734 1 98.62 129 TYR A C 1
ATOM 1040 O O . TYR A 1 129 ? 7.93 -10.25 -13.852 1 98.62 129 TYR A O 1
ATOM 1048 N N . LEU A 1 130 ? 7.133 -9.594 -11.867 1 98.69 130 LEU A N 1
ATOM 1049 C CA . LEU A 1 130 ? 7.496 -8.18 -11.961 1 98.69 130 LEU A CA 1
ATOM 1050 C C . LEU A 1 130 ? 8.352 -7.762 -10.773 1 98.69 130 LEU A C 1
ATOM 1052 O O . LEU A 1 130 ? 8.055 -8.125 -9.633 1 98.69 130 LEU A O 1
ATOM 1056 N N . TYR A 1 131 ? 9.477 -7.148 -11.016 1 98.81 131 TYR A N 1
ATOM 1057 C CA . TYR A 1 131 ? 10.305 -6.586 -9.961 1 98.81 131 TYR A CA 1
ATOM 1058 C C . TYR A 1 131 ? 10.438 -5.074 -10.117 1 98.81 131 TYR A C 1
ATOM 1060 O O . TYR A 1 131 ? 10.906 -4.59 -11.141 1 98.81 131 TYR A O 1
ATOM 1068 N N . ARG A 1 132 ? 10.102 -4.336 -9.07 1 98.69 132 ARG A N 1
ATOM 1069 C CA . ARG A 1 132 ? 10.094 -2.877 -9.117 1 98.69 132 ARG A CA 1
ATOM 1070 C C . ARG A 1 132 ? 11.32 -2.303 -8.406 1 98.69 132 ARG A C 1
ATOM 1072 O O . ARG A 1 132 ? 11.68 -2.752 -7.32 1 98.69 132 ARG A O 1
ATOM 1079 N N . VAL A 1 133 ? 11.914 -1.321 -9.062 1 98.19 133 VAL A N 1
ATOM 1080 C CA . VAL A 1 133 ? 13.102 -0.647 -8.531 1 98.19 133 VAL A CA 1
ATOM 1081 C C . VAL A 1 133 ? 12.852 0.859 -8.477 1 98.19 133 VAL A C 1
ATOM 1083 O O . VAL A 1 133 ? 12.359 1.451 -9.438 1 98.19 133 VAL A O 1
ATOM 1086 N N . LEU A 1 134 ? 13.125 1.367 -7.371 1 96.69 134 LEU A N 1
ATOM 1087 C CA . LEU A 1 134 ? 13.094 2.807 -7.133 1 96.69 134 LEU A CA 1
ATOM 1088 C C . LEU A 1 134 ? 14.5 3.357 -6.941 1 96.69 134 LEU A C 1
ATOM 1090 O O . LEU A 1 134 ? 15.266 2.861 -6.109 1 96.69 134 LEU A O 1
ATOM 1094 N N . ARG A 1 135 ? 14.883 4.328 -7.738 1 95.81 135 ARG A N 1
ATOM 1095 C CA . ARG A 1 135 ? 16.203 4.949 -7.629 1 95.81 135 ARG A CA 1
ATOM 1096 C C . ARG A 1 135 ? 16.078 6.461 -7.48 1 95.81 135 ARG A C 1
ATOM 1098 O O . ARG A 1 135 ? 15.43 7.121 -8.289 1 95.81 135 ARG A O 1
ATOM 1105 N N . ALA A 1 136 ? 16.719 7.016 -6.488 1 94.5 136 ALA A N 1
ATOM 1106 C CA . ALA A 1 136 ? 16.703 8.469 -6.305 1 94.5 136 ALA A CA 1
ATOM 1107 C C . ALA A 1 136 ? 17.438 9.172 -7.438 1 94.5 136 ALA A C 1
ATOM 1109 O O . ALA A 1 136 ? 18.5 8.711 -7.883 1 94.5 136 ALA A O 1
ATOM 1110 N N . LYS A 1 137 ? 16.891 10.234 -7.992 1 92.38 137 LYS A N 1
ATOM 1111 C CA . LYS A 1 137 ? 17.562 11.047 -9 1 92.38 137 LYS A CA 1
ATOM 1112 C C . LYS A 1 137 ? 18.797 11.734 -8.414 1 92.38 137 LYS A C 1
ATOM 1114 O O . LYS A 1 137 ? 19.828 11.836 -9.078 1 92.38 137 LYS A O 1
ATOM 1119 N N . ASN A 1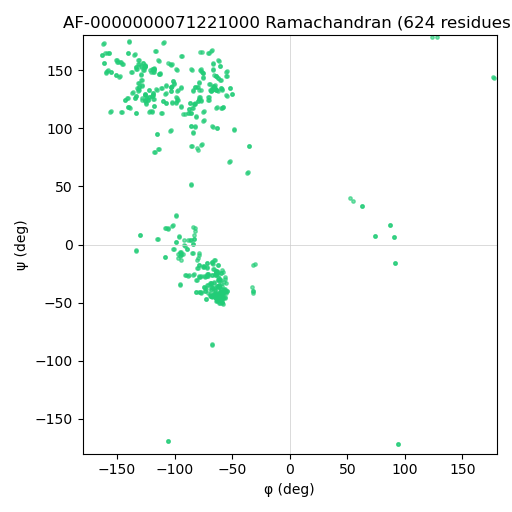 138 ? 18.578 12.188 -7.113 1 89.38 138 ASN A N 1
ATOM 1120 C CA . ASN A 1 138 ? 19.672 12.695 -6.301 1 89.38 138 ASN A CA 1
ATOM 1121 C C . ASN A 1 138 ? 20.047 11.727 -5.188 1 89.38 138 ASN A C 1
ATOM 1123 O O . ASN A 1 138 ? 19.219 11.391 -4.344 1 89.38 138 ASN A O 1
ATOM 1127 N N . LYS A 1 139 ? 21.266 11.312 -5.168 1 81.25 139 LYS A N 1
ATOM 1128 C CA . LYS A 1 139 ? 21.734 10.266 -4.258 1 81.25 139 LYS A CA 1
ATOM 1129 C C . LYS A 1 139 ? 21.484 10.656 -2.803 1 81.25 139 LYS A C 1
ATOM 1131 O O . LYS A 1 139 ? 21.406 9.797 -1.928 1 81.25 139 LYS A O 1
ATOM 1136 N N . ASN A 1 140 ? 21.375 11.906 -2.576 1 80.44 140 ASN A N 1
ATOM 1137 C CA . ASN A 1 140 ? 21.219 12.383 -1.208 1 80.44 140 ASN A CA 1
ATOM 1138 C C . ASN A 1 140 ? 19.75 12.445 -0.808 1 80.44 140 ASN A C 1
ATOM 1140 O O . ASN A 1 140 ? 19.422 12.711 0.35 1 80.44 140 ASN A O 1
ATOM 1144 N N . ASP A 1 141 ? 18.891 12.148 -1.739 1 83.19 141 ASP A N 1
ATOM 1145 C CA . ASP A 1 141 ? 17.453 12.156 -1.423 1 83.19 141 ASP A CA 1
ATOM 1146 C C . ASP A 1 141 ? 17.016 10.812 -0.831 1 83.19 141 ASP A C 1
ATOM 1148 O O . ASP A 1 141 ? 17.094 9.781 -1.503 1 83.19 141 ASP A O 1
ATOM 1152 N N . HIS A 1 142 ? 16.656 10.891 0.432 1 81.62 142 HIS A N 1
ATOM 1153 C CA . HIS A 1 142 ? 16.281 9.656 1.12 1 81.62 142 HIS A CA 1
ATOM 1154 C C . HIS A 1 142 ? 14.812 9.664 1.518 1 81.62 142 HIS A C 1
ATOM 1156 O O . HIS A 1 142 ? 14.344 8.734 2.184 1 81.62 142 HIS A O 1
ATOM 1162 N N . LYS A 1 143 ? 14.141 10.742 1.082 1 91.19 143 LYS A N 1
ATOM 1163 C CA . LYS A 1 143 ? 12.727 10.852 1.409 1 91.19 143 LYS A CA 1
ATOM 1164 C C . LYS A 1 143 ? 11.875 10.008 0.468 1 91.19 143 LYS A C 1
ATOM 1166 O O . LYS A 1 143 ? 11.289 10.523 -0.484 1 91.19 143 LYS A O 1
ATOM 1171 N N . ILE A 1 144 ? 11.766 8.781 0.743 1 91.88 144 ILE A N 1
ATOM 1172 C CA . ILE A 1 144 ? 11.055 7.832 -0.109 1 91.88 144 ILE A CA 1
ATOM 1173 C C . ILE A 1 144 ? 9.547 7.965 0.113 1 91.88 144 ILE A C 1
ATOM 1175 O O . ILE A 1 144 ? 9.094 8.062 1.254 1 91.88 144 ILE A O 1
ATOM 1179 N N . PRO A 1 145 ? 8.75 8.039 -0.979 1 95.62 145 PRO A N 1
ATOM 1180 C CA . PRO A 1 145 ? 7.297 7.973 -0.799 1 95.62 145 PRO A CA 1
ATOM 1181 C C . PRO A 1 145 ? 6.855 6.773 0.037 1 95.62 145 PRO A C 1
ATOM 1183 O O . PRO A 1 145 ? 7.32 5.656 -0.19 1 95.62 145 PRO A O 1
ATOM 1186 N N . ILE A 1 146 ? 6.012 7.008 0.919 1 95.81 146 ILE A N 1
ATOM 1187 C CA . ILE A 1 146 ? 5.715 6.055 1.981 1 95.81 146 ILE A CA 1
ATOM 1188 C C . ILE A 1 146 ? 5.125 4.781 1.382 1 95.81 146 ILE A C 1
ATOM 1190 O O . ILE A 1 146 ? 5.414 3.676 1.847 1 95.81 146 ILE A O 1
ATOM 1194 N N . ILE A 1 147 ? 4.34 4.859 0.342 1 95.31 147 ILE A N 1
ATOM 1195 C CA . ILE A 1 147 ? 3.656 3.689 -0.202 1 95.31 147 ILE A CA 1
ATOM 1196 C C . ILE A 1 147 ? 4.668 2.773 -0.888 1 95.31 147 ILE A C 1
ATOM 1198 O O . ILE A 1 147 ? 4.414 1.578 -1.057 1 95.31 147 ILE A O 1
ATOM 1202 N N . GLU A 1 148 ? 5.777 3.334 -1.349 1 96.56 148 GLU A N 1
ATOM 1203 C CA . GLU A 1 148 ? 6.762 2.584 -2.123 1 96.56 148 GLU A CA 1
ATOM 1204 C C . GLU A 1 148 ? 7.637 1.725 -1.218 1 96.56 148 GLU A C 1
ATOM 1206 O O . GLU A 1 148 ? 8.305 0.797 -1.686 1 96.56 148 GLU A O 1
ATOM 1211 N N . MET A 1 149 ? 7.691 1.985 0.046 1 93.62 149 MET A N 1
ATOM 1212 C CA . MET A 1 149 ? 8.648 1.405 0.984 1 93.62 149 MET A CA 1
ATOM 1213 C C . MET A 1 149 ? 8.609 -0.118 0.931 1 93.62 149 MET A C 1
ATOM 1215 O O . MET A 1 149 ? 9.656 -0.77 0.887 1 93.62 149 MET A O 1
ATOM 1219 N N . ASP A 1 150 ? 7.406 -0.694 0.808 1 94 150 ASP A N 1
ATOM 1220 C CA . ASP A 1 150 ? 7.289 -2.148 0.844 1 94 150 ASP A CA 1
ATOM 1221 C C . ASP A 1 150 ? 6.957 -2.707 -0.539 1 94 150 ASP A C 1
ATOM 1223 O O . ASP A 1 150 ? 6.582 -3.873 -0.67 1 94 150 ASP A O 1
ATOM 1227 N N . HIS A 1 151 ? 7.121 -1.869 -1.585 1 97.12 151 HIS A N 1
ATOM 1228 C CA . HIS A 1 151 ? 6.578 -2.301 -2.869 1 97.12 151 HIS A CA 1
ATOM 1229 C C . HIS A 1 151 ? 7.617 -2.17 -3.977 1 97.12 151 HIS A C 1
ATOM 1231 O O . HIS A 1 151 ? 7.293 -2.299 -5.16 1 97.12 151 HIS A O 1
ATOM 1237 N N . CYS A 1 152 ? 8.812 -1.873 -3.592 1 97.31 152 CYS A N 1
ATOM 1238 C CA . CYS A 1 152 ? 9.906 -1.794 -4.555 1 97.31 152 CYS A CA 1
ATOM 1239 C C . CYS A 1 152 ? 11.258 -1.852 -3.854 1 97.31 152 CYS A C 1
ATOM 1241 O O . CYS A 1 152 ? 11.336 -1.713 -2.631 1 97.31 152 CYS A O 1
ATOM 1243 N N . LEU A 1 153 ? 12.289 -2.129 -4.594 1 97.25 153 LEU A N 1
ATOM 1244 C CA . LEU A 1 153 ? 13.656 -1.981 -4.113 1 97.25 153 LEU A CA 1
ATOM 1245 C C . LEU A 1 153 ? 14.086 -0.52 -4.145 1 97.25 153 LEU A C 1
ATOM 1247 O O . LEU A 1 153 ? 13.922 0.159 -5.16 1 97.25 153 LEU A O 1
ATOM 1251 N N . HIS A 1 154 ? 14.516 -0.052 -3.059 1 94.44 154 HIS A N 1
ATOM 1252 C CA . HIS A 1 154 ? 15.141 1.267 -3.016 1 94.44 154 HIS A CA 1
ATOM 1253 C C . HIS A 1 154 ? 16.625 1.188 -3.352 1 94.44 154 HIS A C 1
ATOM 1255 O O . HIS A 1 154 ? 17.438 0.792 -2.512 1 94.44 154 HIS A O 1
ATOM 1261 N N . LEU A 1 155 ? 17 1.536 -4.547 1 94.62 155 LEU A N 1
ATOM 1262 C CA . LEU A 1 155 ? 18.375 1.452 -5.027 1 94.62 155 LEU A CA 1
ATOM 1263 C C . LEU A 1 155 ? 19.141 2.73 -4.703 1 94.62 155 LEU A C 1
ATOM 1265 O O . LEU A 1 155 ? 18.797 3.807 -5.199 1 94.62 155 LEU A O 1
ATOM 1269 N N . LYS A 1 156 ? 20.062 2.57 -3.871 1 88.5 156 LYS A N 1
ATOM 1270 C CA . LYS A 1 156 ? 20.953 3.672 -3.525 1 88.5 156 LYS A CA 1
ATOM 1271 C C . LYS A 1 156 ? 22.312 3.508 -4.199 1 88.5 156 LYS A C 1
ATOM 1273 O O . LYS A 1 156 ? 23.094 2.643 -3.812 1 88.5 156 LYS A O 1
ATOM 1278 N N . SER A 1 157 ? 22.5 4.16 -5.27 1 88.88 157 SER A N 1
ATOM 1279 C CA . SER A 1 157 ? 23.781 4.09 -5.965 1 88.88 157 SER A CA 1
ATOM 1280 C C . SER A 1 157 ? 24.062 5.379 -6.734 1 88.88 157 SER A C 1
ATOM 1282 O O . SER A 1 157 ? 23.141 5.984 -7.297 1 88.88 157 SER A O 1
ATOM 1284 N N . ASP A 1 158 ? 25.297 5.637 -6.734 1 87.31 158 ASP A N 1
ATOM 1285 C CA . ASP A 1 158 ? 25.734 6.82 -7.469 1 87.31 158 ASP A CA 1
ATOM 1286 C C . ASP A 1 158 ? 25.828 6.539 -8.969 1 87.31 158 ASP A C 1
ATOM 1288 O O . ASP A 1 158 ? 25.891 7.465 -9.773 1 87.31 158 ASP A O 1
ATOM 1292 N N . THR A 1 159 ? 25.922 5.273 -9.258 1 92 159 THR A N 1
ATOM 1293 C CA . THR A 1 159 ? 26.047 4.875 -10.656 1 92 159 THR A CA 1
ATOM 1294 C C . THR A 1 159 ? 24.922 3.93 -11.055 1 92 159 THR A C 1
ATOM 1296 O O . THR A 1 159 ? 24.562 3.037 -10.289 1 92 159 THR A O 1
ATOM 1299 N N . PHE A 1 160 ? 24.328 4.227 -12.188 1 95.69 160 PHE A N 1
ATOM 1300 C CA . PHE A 1 160 ? 23.266 3.391 -12.727 1 95.69 160 PHE A CA 1
ATOM 1301 C C . PHE A 1 160 ? 23.156 3.557 -14.234 1 95.69 160 PHE A C 1
ATOM 1303 O O . PHE A 1 160 ? 22.875 4.648 -14.727 1 95.69 160 PHE A O 1
ATOM 1310 N N . ASP A 1 161 ? 23.438 2.52 -14.961 1 97.19 161 ASP A N 1
ATOM 1311 C CA . ASP A 1 161 ? 23.391 2.531 -16.422 1 97.19 161 ASP A CA 1
ATOM 1312 C C . ASP A 1 161 ? 22.297 1.592 -16.938 1 97.19 161 ASP A C 1
ATOM 1314 O O . ASP A 1 161 ? 22.547 0.401 -17.141 1 97.19 161 ASP A O 1
ATOM 1318 N N . PRO A 1 162 ? 21.109 2.152 -17.203 1 97.19 162 PRO A N 1
ATOM 1319 C CA . PRO A 1 162 ? 20 1.307 -17.656 1 97.19 162 PRO A CA 1
ATOM 1320 C C . PRO A 1 162 ? 20.297 0.621 -19 1 97.19 162 PRO A C 1
ATOM 1322 O O . PRO A 1 162 ? 19.797 -0.481 -19.25 1 97.19 162 PRO A O 1
ATOM 1325 N N . GLU A 1 163 ? 21.062 1.217 -19.844 1 97.44 163 GLU A N 1
ATOM 1326 C CA . GLU A 1 163 ? 21.359 0.633 -21.141 1 97.44 163 GLU A CA 1
ATOM 1327 C C . GLU A 1 163 ? 22.219 -0.623 -21 1 97.44 163 GLU A C 1
ATOM 1329 O O . GLU A 1 163 ? 22.047 -1.579 -21.766 1 97.44 163 GLU A O 1
ATOM 1334 N N . ARG A 1 164 ? 23.125 -0.582 -20.109 1 97.69 164 ARG A N 1
ATOM 1335 C CA . ARG A 1 164 ? 23.922 -1.765 -19.844 1 97.69 164 ARG A CA 1
ATOM 1336 C C . ARG A 1 164 ? 23.062 -2.936 -19.406 1 97.69 164 ARG A C 1
ATOM 1338 O O . ARG A 1 164 ? 23.281 -4.074 -19.828 1 97.69 164 ARG A O 1
ATOM 1345 N N . ILE A 1 165 ? 22.078 -2.654 -18.578 1 98.44 165 ILE A N 1
ATOM 1346 C CA . ILE A 1 165 ? 21.156 -3.678 -18.125 1 98.44 165 ILE A CA 1
ATOM 1347 C C . ILE A 1 165 ? 20.359 -4.219 -19.312 1 98.44 165 ILE A C 1
ATOM 1349 O O . ILE A 1 165 ? 20.25 -5.43 -19.5 1 98.44 165 ILE A O 1
ATOM 1353 N N . LYS A 1 166 ? 19.812 -3.33 -20.109 1 97.81 166 LYS A N 1
ATOM 1354 C CA . LYS A 1 166 ? 18.984 -3.703 -21.25 1 97.81 166 LYS A CA 1
ATOM 1355 C C . LYS A 1 166 ? 19.75 -4.637 -22.188 1 97.81 166 LYS A C 1
ATOM 1357 O O . LYS A 1 166 ? 19.172 -5.605 -22.703 1 97.81 166 LYS A O 1
ATOM 1362 N N . ARG A 1 167 ? 20.969 -4.398 -22.359 1 97 167 ARG A N 1
ATOM 1363 C CA . ARG A 1 167 ? 21.781 -5.215 -23.25 1 97 167 ARG A CA 1
ATOM 1364 C C . ARG A 1 167 ? 22.062 -6.582 -22.641 1 97 167 ARG A C 1
ATOM 1366 O O . ARG A 1 167 ? 22.062 -7.594 -23.344 1 97 167 ARG A O 1
ATOM 1373 N N . ALA A 1 168 ? 22.266 -6.566 -21.422 1 98.19 168 ALA A N 1
ATOM 1374 C CA . ALA A 1 168 ? 22.688 -7.781 -20.734 1 98.19 168 ALA A CA 1
ATOM 1375 C C . ALA A 1 168 ? 21.531 -8.766 -20.578 1 98.19 168 ALA A C 1
ATOM 1377 O O . ALA A 1 168 ? 21.75 -9.953 -20.328 1 98.19 168 ALA A O 1
ATOM 1378 N N . ILE A 1 169 ? 20.312 -8.266 -20.719 1 97.69 169 ILE A N 1
ATOM 1379 C CA . ILE A 1 169 ? 19.125 -9.094 -20.562 1 97.69 169 ILE A CA 1
ATOM 1380 C C . ILE A 1 169 ? 19.188 -10.273 -21.531 1 97.69 169 ILE A C 1
ATOM 1382 O O . ILE A 1 169 ? 18.781 -11.391 -21.203 1 97.69 169 ILE A O 1
ATOM 1386 N N . GLN A 1 170 ? 19.781 -10.094 -22.672 1 96.94 170 GLN A N 1
ATOM 1387 C CA . GLN A 1 170 ? 19.844 -11.109 -23.719 1 96.94 170 GLN A CA 1
ATOM 1388 C C . GLN A 1 170 ? 20.703 -12.297 -23.281 1 96.94 170 GLN A C 1
ATOM 1390 O O . GLN A 1 170 ? 20.484 -13.422 -23.734 1 96.94 170 GLN A O 1
ATOM 1395 N N . LEU A 1 171 ? 21.625 -12.07 -22.406 1 97.81 171 LEU A N 1
ATOM 1396 C CA . LEU A 1 171 ? 22.516 -13.125 -21.938 1 97.81 171 LEU A CA 1
ATOM 1397 C C . LEU A 1 171 ? 21.734 -14.211 -21.203 1 97.81 171 LEU A C 1
ATOM 1399 O O . LEU A 1 171 ? 22.156 -15.359 -21.141 1 97.81 171 LEU A O 1
ATOM 1403 N N . PHE A 1 172 ? 20.531 -13.859 -20.672 1 98.25 172 PHE A N 1
ATOM 1404 C CA . PHE A 1 172 ? 19.766 -14.781 -19.859 1 98.25 172 PHE A CA 1
ATOM 1405 C C . PHE A 1 172 ? 18.703 -15.5 -20.688 1 98.25 172 PHE A C 1
ATOM 1407 O O . PHE A 1 172 ? 18.109 -16.469 -20.234 1 98.25 172 PHE A O 1
ATOM 1414 N N . MET A 1 173 ? 18.469 -15.047 -21.891 1 97.5 173 MET A N 1
ATOM 1415 C CA . MET A 1 173 ? 17.359 -15.555 -22.688 1 97.5 173 MET A CA 1
ATOM 1416 C C . MET A 1 173 ? 17.688 -16.938 -23.25 1 97.5 173 MET A C 1
ATOM 1418 O O . MET A 1 173 ? 18.844 -17.266 -23.484 1 97.5 173 MET A O 1
ATOM 1422 N N . GLY A 1 174 ? 16.594 -17.766 -23.375 1 92.88 174 GLY A N 1
ATOM 1423 C CA . GLY A 1 174 ? 16.734 -19.109 -23.906 1 92.88 174 GLY A CA 1
ATOM 1424 C C . GLY A 1 174 ? 16.906 -20.156 -22.828 1 92.88 174 GLY A C 1
ATOM 1425 O O . GLY A 1 174 ? 16.625 -19.906 -21.656 1 92.88 174 GLY A O 1
ATOM 1426 N N . THR A 1 175 ? 17.219 -21.375 -23.266 1 96.44 175 THR A N 1
ATOM 1427 C CA . THR A 1 175 ? 17.391 -22.5 -22.359 1 96.44 175 THR A CA 1
ATOM 1428 C C . THR A 1 175 ? 18.797 -22.5 -21.766 1 96.44 175 THR A C 1
ATOM 1430 O O . THR A 1 175 ? 19.781 -22.516 -22.5 1 96.44 175 THR A O 1
ATOM 1433 N N . LYS A 1 176 ? 18.859 -22.438 -20.484 1 96.88 176 LYS A N 1
ATOM 1434 C CA . LYS A 1 176 ? 20.141 -22.375 -19.781 1 96.88 176 LYS A CA 1
ATOM 1435 C C . LYS A 1 176 ? 20.078 -23.125 -18.469 1 96.88 176 LYS A C 1
ATOM 1437 O O . LYS A 1 176 ? 18.984 -23.422 -17.953 1 96.88 176 LYS A O 1
ATOM 1442 N N . ASP A 1 177 ? 21.219 -23.547 -18.031 1 97.62 177 ASP A N 1
ATOM 1443 C CA . ASP A 1 177 ? 21.344 -24.062 -16.672 1 97.62 177 ASP A CA 1
ATOM 1444 C C . ASP A 1 177 ? 21.484 -22.922 -15.664 1 97.62 177 ASP A C 1
ATOM 1446 O O . ASP A 1 177 ? 22.516 -22.25 -15.617 1 97.62 177 ASP A O 1
ATOM 1450 N N . PHE A 1 178 ? 20.484 -22.719 -14.875 1 98.06 178 PHE A N 1
ATOM 1451 C CA . PHE A 1 178 ? 20.438 -21.562 -13.984 1 98.06 178 PHE A CA 1
ATOM 1452 C C . PHE A 1 178 ? 20.875 -21.953 -12.578 1 98.06 178 PHE A C 1
ATOM 1454 O O . PHE A 1 178 ? 20.531 -21.281 -11.602 1 98.06 178 PHE A O 1
ATOM 1461 N N . ARG A 1 179 ? 21.641 -22.969 -12.438 1 96.81 179 ARG A N 1
ATOM 1462 C CA . ARG A 1 179 ? 22.109 -23.469 -11.141 1 96.81 179 ARG A CA 1
ATOM 1463 C C . ARG A 1 179 ? 22.812 -22.359 -10.359 1 96.81 179 ARG A C 1
ATOM 1465 O O . ARG A 1 179 ? 22.594 -22.203 -9.156 1 96.81 179 ARG A O 1
ATOM 1472 N N . THR A 1 180 ? 23.641 -21.547 -11.047 1 97.62 180 THR A N 1
ATOM 1473 C CA . THR A 1 180 ? 24.344 -20.438 -10.414 1 97.62 180 THR A CA 1
ATOM 1474 C C . THR A 1 180 ? 23.375 -19.422 -9.844 1 97.62 180 THR A C 1
ATOM 1476 O O . THR A 1 180 ? 23.656 -18.797 -8.82 1 97.62 180 THR A O 1
ATOM 1479 N N . PHE A 1 181 ? 22.234 -19.297 -10.445 1 97.94 181 PHE A N 1
ATOM 1480 C CA . PHE A 1 181 ? 21.281 -18.266 -10.086 1 97.94 181 PHE A CA 1
ATOM 1481 C C . PHE A 1 181 ? 20.156 -18.828 -9.234 1 97.94 181 PHE A C 1
ATOM 1483 O O . PHE A 1 181 ? 19.078 -18.234 -9.117 1 97.94 181 PHE A O 1
ATOM 1490 N N . SER A 1 182 ? 20.328 -19.953 -8.695 1 96.12 182 SER A N 1
ATOM 1491 C CA . SER A 1 182 ? 19.359 -20.547 -7.781 1 96.12 182 SER A CA 1
ATOM 1492 C C . SER A 1 182 ? 19.969 -20.812 -6.414 1 96.12 182 SER A C 1
ATOM 1494 O O . SER A 1 182 ? 21.188 -21 -6.305 1 96.12 182 SER A O 1
ATOM 1496 N N . ALA A 1 183 ? 19.141 -20.719 -5.375 1 92.44 183 ALA A N 1
ATOM 1497 C CA . ALA A 1 183 ? 19.625 -21.078 -4.043 1 92.44 183 ALA A CA 1
ATOM 1498 C C . ALA A 1 183 ? 19.688 -22.594 -3.873 1 92.44 183 ALA A C 1
ATOM 1500 O O . ALA A 1 183 ? 18.953 -23.344 -4.52 1 92.44 183 ALA A O 1
ATOM 1501 N N . LYS A 1 184 ? 20.625 -22.984 -3.023 1 87.69 184 LYS A N 1
ATOM 1502 C CA . LYS A 1 184 ? 20.719 -24.422 -2.727 1 87.69 184 LYS A CA 1
ATOM 1503 C C . LYS A 1 184 ? 19.547 -24.891 -1.897 1 87.69 184 LYS A C 1
ATOM 1505 O O . LYS A 1 184 ? 19.109 -24.203 -0.972 1 87.69 184 LYS A O 1
ATOM 1510 N N . THR A 1 185 ? 18.922 -25.828 -2.396 1 81.12 185 THR A N 1
ATOM 1511 C CA . THR A 1 185 ? 17.797 -26.438 -1.69 1 81.12 185 THR A CA 1
ATOM 1512 C C . THR A 1 185 ? 18.094 -27.891 -1.323 1 81.12 185 THR A C 1
ATOM 1514 O O . THR A 1 185 ? 18.734 -28.609 -2.094 1 81.12 185 THR A O 1
ATOM 1517 N N . ILE A 1 18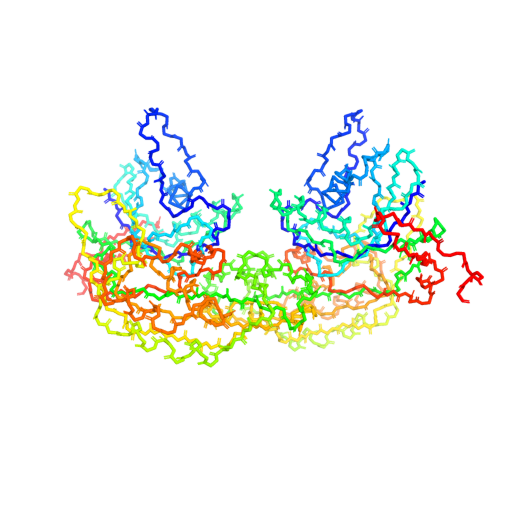6 ? 17.797 -28.172 -0.123 1 76.81 186 ILE A N 1
ATOM 1518 C CA . ILE A 1 186 ? 17.953 -29.562 0.296 1 76.81 186 ILE A CA 1
ATOM 1519 C C . ILE A 1 186 ? 16.719 -30.359 -0.139 1 76.81 186 ILE A C 1
ATOM 1521 O O . ILE A 1 186 ? 15.602 -30.062 0.261 1 76.81 186 ILE A O 1
ATOM 1525 N N . SER A 1 187 ? 16.938 -31.047 -1.153 1 75.69 187 SER A N 1
ATOM 1526 C CA . SER A 1 187 ? 15.836 -31.875 -1.631 1 75.69 187 SER A CA 1
ATOM 1527 C C . SER A 1 187 ? 16.297 -33.312 -1.903 1 75.69 187 SER A C 1
ATOM 1529 O O . SER A 1 187 ? 17.438 -33.531 -2.303 1 75.69 187 SER A O 1
ATOM 1531 N N . ASN A 1 188 ? 15.461 -34.219 -1.52 1 77.31 188 ASN A N 1
ATOM 1532 C CA . ASN A 1 188 ? 15.734 -35.625 -1.807 1 77.31 188 ASN A CA 1
ATOM 1533 C C . ASN A 1 188 ? 15.555 -35.938 -3.289 1 77.31 188 ASN A C 1
ATOM 1535 O O . ASN A 1 188 ? 16.016 -36.969 -3.768 1 77.31 188 ASN A O 1
ATOM 1539 N N . LYS A 1 189 ? 14.93 -35.094 -3.934 1 81 189 LYS A N 1
ATOM 1540 C CA . LYS A 1 189 ? 14.711 -35.281 -5.363 1 81 189 LYS A CA 1
ATOM 1541 C C . LYS A 1 189 ? 15.688 -34.438 -6.188 1 81 189 LYS A C 1
ATOM 1543 O O . LYS A 1 189 ? 16.031 -33.344 -5.793 1 81 189 LYS A O 1
ATOM 1548 N N . PRO A 1 190 ? 16.094 -35.125 -7.25 1 86 190 PRO A N 1
ATOM 1549 C CA . PRO A 1 190 ? 16.969 -34.344 -8.125 1 86 190 PRO A CA 1
ATOM 1550 C C . PRO A 1 190 ? 16.312 -33.094 -8.672 1 86 190 PRO A C 1
ATOM 1552 O O . PRO A 1 190 ? 15.133 -33.094 -9.023 1 86 190 PRO A O 1
ATOM 1555 N N . ILE A 1 191 ? 16.984 -32.062 -8.633 1 89.06 191 ILE A N 1
ATOM 1556 C CA . ILE A 1 191 ? 16.5 -30.781 -9.125 1 89.06 191 ILE A CA 1
ATOM 1557 C C . ILE A 1 191 ? 17.031 -30.531 -10.539 1 89.06 191 ILE A C 1
ATOM 1559 O O . ILE A 1 191 ? 18.219 -30.703 -10.805 1 89.06 191 ILE A O 1
ATOM 1563 N N . LYS A 1 192 ? 16.156 -30.297 -11.438 1 93.06 192 LYS A N 1
ATOM 1564 C CA . LYS A 1 192 ? 16.531 -29.859 -12.773 1 93.06 192 LYS A CA 1
ATOM 1565 C C . LYS A 1 192 ? 16.75 -28.344 -12.828 1 93.06 192 LYS A C 1
ATOM 1567 O O . LYS A 1 192 ? 15.797 -27.578 -12.656 1 93.06 192 LYS A O 1
ATOM 1572 N N . TYR A 1 193 ? 17.938 -27.984 -13.133 1 95.75 193 TYR A N 1
ATOM 1573 C CA . TYR A 1 193 ? 18.281 -26.578 -13.031 1 95.75 193 TYR A CA 1
ATOM 1574 C C . TYR A 1 193 ? 18.125 -25.875 -14.375 1 95.75 193 TYR A C 1
ATOM 1576 O O . TYR A 1 193 ? 18.188 -24.641 -14.453 1 95.75 193 TYR A O 1
ATOM 1584 N N . VAL A 1 194 ? 17.875 -26.672 -15.367 1 97.12 194 VAL A N 1
ATOM 1585 C CA . VAL A 1 194 ? 17.703 -26.094 -16.703 1 97.12 194 VAL A CA 1
ATOM 1586 C C . VAL A 1 194 ? 16.312 -25.469 -16.812 1 97.12 194 VAL A C 1
ATOM 1588 O O . VAL A 1 194 ? 15.312 -26.125 -16.516 1 97.12 194 VAL A O 1
ATOM 1591 N N . ARG A 1 195 ? 16.281 -24.25 -17.141 1 97.12 195 ARG A N 1
ATOM 1592 C CA . ARG A 1 195 ? 15.055 -23.5 -17.391 1 97.12 195 ARG A CA 1
ATOM 1593 C C . ARG A 1 195 ? 15.141 -22.734 -18.719 1 97.12 195 ARG A C 1
ATOM 1595 O O . ARG A 1 195 ? 16.234 -22.484 -19.219 1 97.12 195 ARG A O 1
ATOM 1602 N N . ASN A 1 196 ? 14.016 -22.438 -19.188 1 97.62 196 ASN A N 1
ATOM 1603 C CA . ASN A 1 196 ? 13.891 -21.594 -20.375 1 97.62 196 ASN A CA 1
ATOM 1604 C C . ASN A 1 196 ? 13.102 -20.328 -20.062 1 97.62 196 ASN A C 1
ATOM 1606 O O . ASN A 1 196 ? 11.906 -20.391 -19.781 1 97.62 196 ASN A O 1
ATOM 1610 N N . LEU A 1 197 ? 13.703 -19.156 -20.141 1 97.81 197 LEU A N 1
ATOM 1611 C CA . LEU A 1 197 ? 13 -17.891 -19.984 1 97.81 197 LEU A CA 1
ATOM 1612 C C . LEU A 1 197 ? 12.273 -17.5 -21.266 1 97.81 197 LEU A C 1
ATOM 1614 O O . LEU A 1 197 ? 12.891 -17.406 -22.328 1 97.81 197 LEU A O 1
ATOM 1618 N N . TYR A 1 198 ? 10.961 -17.297 -21.125 1 97.56 198 TYR A N 1
ATOM 1619 C CA . TYR A 1 198 ? 10.164 -16.859 -22.266 1 97.56 198 TYR A CA 1
ATOM 1620 C C . TYR A 1 198 ? 10.43 -15.383 -22.594 1 97.56 198 TYR A C 1
ATOM 1622 O O . TYR A 1 198 ? 10.461 -14.992 -23.75 1 97.56 198 TYR A O 1
ATOM 1630 N N . SER A 1 199 ? 10.547 -14.641 -21.578 1 98.06 199 SER A N 1
ATOM 1631 C CA . SER A 1 199 ? 10.781 -13.203 -21.75 1 98.06 199 SER A CA 1
ATOM 1632 C C . SER A 1 199 ? 11.484 -12.617 -20.516 1 98.06 199 SER A C 1
ATOM 1634 O O . SER A 1 199 ? 11.359 -13.148 -19.422 1 98.06 199 SER A O 1
ATOM 1636 N N . LEU A 1 200 ? 12.273 -11.648 -20.719 1 98.5 200 LEU A N 1
ATOM 1637 C CA . LEU A 1 200 ? 12.914 -10.797 -19.719 1 98.5 200 LEU A CA 1
ATOM 1638 C C . LEU A 1 200 ? 13.055 -9.367 -20.234 1 98.5 200 LEU A C 1
ATOM 1640 O O . LEU A 1 200 ? 13.719 -9.133 -21.25 1 98.5 200 LEU A O 1
ATOM 1644 N N . THR A 1 201 ? 12.367 -8.445 -19.625 1 98.5 201 THR A N 1
ATOM 1645 C CA . THR A 1 201 ? 12.398 -7.059 -20.078 1 98.5 201 THR A CA 1
ATOM 1646 C C . THR A 1 201 ? 12.781 -6.121 -18.938 1 98.5 201 THR A C 1
ATOM 1648 O O . THR A 1 201 ? 12.703 -6.5 -17.766 1 98.5 201 THR A O 1
ATOM 1651 N N . PHE A 1 202 ? 13.328 -5.035 -19.297 1 98.62 202 PHE A N 1
ATOM 1652 C CA . PHE A 1 202 ? 13.688 -3.947 -18.391 1 98.62 202 PHE A CA 1
ATOM 1653 C C . PHE A 1 202 ? 13.234 -2.605 -18.953 1 98.62 202 PHE A C 1
ATOM 1655 O O . PHE A 1 202 ? 13.719 -2.166 -20 1 98.62 202 PHE A O 1
ATOM 1662 N N . GLU A 1 203 ? 12.258 -2.014 -18.219 1 98 203 GLU A N 1
ATOM 1663 C CA . GLU A 1 203 ? 11.648 -0.798 -18.734 1 98 203 GLU A CA 1
ATOM 1664 C C . GLU A 1 203 ? 11.383 0.21 -17.625 1 98 203 GLU A C 1
ATOM 1666 O O . GLU A 1 203 ? 11.453 -0.129 -16.438 1 98 203 GLU A O 1
ATOM 1671 N N . LYS A 1 204 ? 11.125 1.461 -18.047 1 97.75 204 LYS A N 1
ATOM 1672 C CA . LYS A 1 204 ? 10.719 2.484 -17.094 1 97.75 204 LYS A CA 1
ATOM 1673 C C . LYS A 1 204 ? 9.359 2.154 -16.469 1 97.75 204 LYS A C 1
ATOM 1675 O O . LYS A 1 204 ? 8.453 1.701 -17.172 1 97.75 204 LYS A O 1
ATOM 1680 N N . GLY A 1 205 ? 9.328 2.324 -15.156 1 96.69 205 GLY A N 1
ATOM 1681 C CA . GLY A 1 205 ? 8.078 2.127 -14.445 1 96.69 205 GLY A CA 1
ATOM 1682 C C . GLY A 1 205 ? 7.434 3.426 -14 1 96.69 205 GLY A C 1
ATOM 1683 O O . GLY A 1 205 ? 7.773 4.496 -14.508 1 96.69 205 GLY A O 1
ATOM 1684 N N . SER A 1 206 ? 6.391 3.314 -13.133 1 96.19 206 SER A N 1
ATOM 1685 C CA . SER A 1 206 ? 5.66 4.465 -12.609 1 96.19 206 SER A CA 1
ATOM 1686 C C . SER A 1 206 ? 5.461 4.352 -11.102 1 96.19 206 SER A C 1
ATOM 1688 O O . SER A 1 206 ? 5.477 3.248 -10.547 1 96.19 206 SER A O 1
ATOM 1690 N N . PRO A 1 207 ? 5.344 5.547 -10.5 1 96.88 207 PRO A N 1
ATOM 1691 C CA . PRO A 1 207 ? 5.043 5.488 -9.07 1 96.88 207 PRO A CA 1
ATOM 1692 C C . PRO A 1 207 ? 3.654 4.918 -8.789 1 96.88 207 PRO A C 1
ATOM 1694 O O . PRO A 1 207 ? 2.748 5.043 -9.609 1 96.88 207 PRO A O 1
ATOM 1697 N N . LEU A 1 208 ? 3.521 4.266 -7.609 1 96.25 208 LEU A N 1
ATOM 1698 C CA . LEU A 1 208 ? 2.217 3.789 -7.168 1 96.25 208 LEU A CA 1
ATOM 1699 C C . LEU A 1 208 ? 1.293 4.957 -6.84 1 96.25 208 LEU A C 1
ATOM 1701 O O . LEU A 1 208 ? 0.106 4.93 -7.172 1 96.25 208 LEU A O 1
ATOM 1705 N N . MET A 1 209 ? 1.814 5.957 -6.156 1 94.94 209 MET A N 1
ATOM 1706 C CA . MET A 1 209 ? 1.059 7.148 -5.777 1 94.94 209 MET A CA 1
ATOM 1707 C C . MET A 1 209 ? 1.603 8.383 -6.484 1 94.94 209 MET A C 1
ATOM 1709 O O . MET A 1 209 ? 2.326 9.18 -5.883 1 94.94 209 MET A O 1
ATOM 1713 N N . PRO A 1 210 ? 1.196 8.562 -7.684 1 91.62 210 PRO A N 1
ATOM 1714 C CA . PRO A 1 210 ? 1.739 9.68 -8.461 1 91.62 210 PRO A CA 1
ATOM 1715 C C . PRO A 1 210 ? 1.422 11.039 -7.848 1 91.62 210 PRO A C 1
ATOM 1717 O O . PRO A 1 210 ? 2.09 12.031 -8.156 1 91.62 210 PRO A O 1
ATOM 1720 N N . PHE A 1 211 ? 0.431 11.086 -6.945 1 92.62 211 PHE A N 1
ATOM 1721 C CA . PHE A 1 211 ? 0.063 12.359 -6.336 1 92.62 211 PHE A CA 1
ATOM 1722 C C . PHE A 1 211 ? 0.956 12.664 -5.141 1 92.62 211 PHE A C 1
ATOM 1724 O O . PHE A 1 211 ? 0.866 13.742 -4.551 1 92.62 211 PHE A O 1
ATOM 1731 N N . ASP A 1 212 ? 1.786 11.75 -4.734 1 95 212 ASP A N 1
ATOM 1732 C CA . ASP A 1 212 ? 2.854 12.047 -3.785 1 95 212 ASP A CA 1
ATOM 1733 C C . ASP A 1 212 ? 3.99 12.812 -4.457 1 95 212 ASP A C 1
ATOM 1735 O O . ASP A 1 212 ? 4.688 12.266 -5.32 1 95 212 ASP A O 1
ATOM 1739 N N . PRO A 1 213 ? 4.242 14.031 -4.102 1 94.19 213 PRO A N 1
ATOM 1740 C CA . PRO A 1 213 ? 5.266 14.828 -4.785 1 94.19 213 PRO A CA 1
ATOM 1741 C C . PRO A 1 213 ? 6.664 14.227 -4.648 1 94.19 213 PRO A C 1
ATOM 1743 O O . PRO A 1 213 ? 7.535 14.492 -5.48 1 94.19 213 PRO A O 1
ATOM 1746 N N . LEU A 1 214 ? 6.852 13.469 -3.668 1 95.5 214 LEU A N 1
ATOM 1747 C CA . LEU A 1 214 ? 8.164 12.859 -3.471 1 95.5 214 LEU A CA 1
ATOM 1748 C C . LEU A 1 214 ? 8.5 11.906 -4.613 1 95.5 214 LEU A C 1
ATOM 1750 O O . LEU A 1 214 ? 9.672 11.617 -4.867 1 95.5 214 LEU A O 1
ATOM 1754 N N . SER A 1 215 ? 7.465 11.375 -5.285 1 95.44 215 SER A N 1
ATOM 1755 C CA . SER A 1 215 ? 7.672 10.43 -6.379 1 95.44 215 SER A CA 1
ATOM 1756 C C . SER A 1 215 ? 8.492 11.055 -7.5 1 95.44 215 SER A C 1
ATOM 1758 O O . SER A 1 215 ? 9.211 10.359 -8.219 1 95.44 215 SER A O 1
ATOM 1760 N N . GLU A 1 216 ? 8.461 12.359 -7.605 1 95.5 216 GLU A N 1
ATOM 1761 C CA . GLU A 1 216 ? 9.148 13.07 -8.68 1 95.5 216 GLU A CA 1
ATOM 1762 C C . GLU A 1 216 ? 10.656 13.039 -8.484 1 95.5 216 GLU A C 1
ATOM 1764 O O . GLU A 1 216 ? 11.422 13.242 -9.438 1 95.5 216 GLU A O 1
ATOM 1769 N N . ASN A 1 217 ? 11.055 12.789 -7.312 1 95.06 217 ASN A N 1
ATOM 1770 C CA . ASN A 1 217 ? 12.484 12.789 -6.992 1 95.06 217 ASN A CA 1
ATOM 1771 C C . ASN A 1 217 ? 13.133 11.445 -7.332 1 95.06 217 ASN A C 1
ATOM 1773 O O . ASN A 1 217 ? 14.344 11.281 -7.184 1 95.06 217 ASN A O 1
ATOM 1777 N N . PHE A 1 218 ? 12.305 10.547 -7.852 1 95.5 218 PHE A N 1
ATOM 1778 C CA . PHE A 1 218 ? 12.812 9.195 -8.047 1 95.5 218 PHE A CA 1
ATOM 1779 C C . PHE A 1 218 ? 12.539 8.711 -9.469 1 95.5 218 PHE A C 1
ATOM 1781 O O . PHE A 1 218 ? 11.594 9.18 -10.117 1 95.5 218 PHE A O 1
ATOM 1788 N N . GLU A 1 219 ? 13.391 7.809 -9.883 1 95.94 219 GLU A N 1
ATOM 1789 C CA . GLU A 1 219 ? 13.164 7.035 -11.102 1 95.94 219 GLU A CA 1
ATOM 1790 C C . GLU A 1 219 ? 12.633 5.645 -10.773 1 95.94 219 GLU A C 1
ATOM 1792 O O . GLU A 1 219 ? 13.086 5.008 -9.82 1 95.94 219 GLU A O 1
ATOM 1797 N N . PHE A 1 220 ? 11.703 5.254 -11.562 1 97.38 220 PHE A N 1
ATOM 1798 C CA . PHE A 1 220 ? 11.125 3.926 -11.383 1 97.38 220 PHE A CA 1
ATOM 1799 C C . PHE A 1 220 ? 11.5 3.01 -12.539 1 97.38 220 PHE A C 1
ATOM 1801 O O . PHE A 1 220 ? 11.477 3.426 -13.703 1 97.38 220 PHE A O 1
ATOM 1808 N N . TRP A 1 221 ? 11.898 1.818 -12.242 1 98.19 221 TRP A N 1
ATOM 1809 C CA . TRP A 1 221 ? 12.25 0.799 -13.227 1 98.19 221 TRP A CA 1
ATOM 1810 C C . TRP A 1 221 ? 11.586 -0.533 -12.891 1 98.19 221 TRP A C 1
ATOM 1812 O O . TRP A 1 221 ? 11.297 -0.81 -11.727 1 98.19 221 TRP A O 1
ATOM 1822 N N . GLU A 1 222 ? 11.336 -1.297 -13.922 1 98.62 222 GLU A N 1
ATOM 1823 C CA . GLU A 1 222 ? 10.672 -2.582 -13.727 1 98.62 222 GLU A CA 1
ATOM 1824 C C . GLU A 1 222 ? 11.328 -3.676 -14.562 1 98.62 222 GLU A C 1
ATOM 1826 O O . GLU A 1 222 ? 11.609 -3.48 -15.742 1 98.62 222 GLU A O 1
ATOM 1831 N N . PHE A 1 223 ? 11.625 -4.789 -13.891 1 98.75 223 PHE A N 1
ATOM 1832 C CA . PHE A 1 223 ? 11.953 -6.035 -14.578 1 98.75 223 PHE A CA 1
ATOM 1833 C C . PHE A 1 223 ? 10.711 -6.906 -14.734 1 98.75 223 PHE A C 1
ATOM 1835 O O . PHE A 1 223 ? 9.906 -7.016 -13.812 1 98.75 223 PHE A O 1
ATOM 1842 N N . LYS A 1 224 ? 10.508 -7.453 -15.867 1 98.56 224 LYS A N 1
ATOM 1843 C CA . LYS A 1 224 ? 9.469 -8.453 -16.078 1 98.56 224 LYS A CA 1
ATOM 1844 C C . LYS A 1 224 ? 10.047 -9.734 -16.656 1 98.56 224 LYS A C 1
ATOM 1846 O O . LYS A 1 224 ? 10.75 -9.703 -17.672 1 98.56 224 LYS A O 1
ATOM 1851 N N . CYS A 1 225 ? 9.781 -10.828 -15.992 1 98.06 225 CYS A N 1
ATOM 1852 C CA . CYS A 1 225 ? 10.328 -12.117 -16.391 1 98.06 225 CYS A CA 1
ATOM 1853 C C . CYS A 1 225 ? 9.234 -13.18 -16.453 1 98.06 225 CYS A C 1
ATOM 1855 O O . CYS A 1 225 ? 8.422 -13.289 -15.539 1 98.06 225 CYS A O 1
ATOM 1857 N N . SER A 1 226 ? 9.219 -13.93 -17.531 1 98.31 226 SER A N 1
ATOM 1858 C CA . SER A 1 226 ? 8.242 -14.992 -17.703 1 98.31 226 SER A CA 1
ATOM 1859 C C . SER A 1 226 ? 8.914 -16.312 -18.078 1 98.31 226 SER A C 1
ATOM 1861 O O . SER A 1 226 ? 9.891 -16.328 -18.828 1 98.31 226 SER A O 1
ATOM 1863 N N . ALA A 1 227 ? 8.461 -17.391 -17.578 1 98.19 227 ALA A N 1
ATOM 1864 C CA . ALA A 1 227 ? 8.914 -18.75 -17.844 1 98.19 227 ALA A CA 1
ATOM 1865 C C . ALA A 1 227 ? 7.867 -19.766 -17.422 1 98.19 227 ALA A C 1
ATOM 1867 O O . ALA A 1 227 ? 6.828 -19.406 -16.859 1 98.19 227 ALA A O 1
ATOM 1868 N N . LYS A 1 228 ? 8.148 -20.969 -17.75 1 96.81 228 LYS A N 1
ATOM 1869 C CA . LYS A 1 228 ? 7.277 -22.031 -17.266 1 96.81 228 LYS A CA 1
ATOM 1870 C C . LYS A 1 228 ? 7.336 -22.141 -15.75 1 96.81 228 LYS A C 1
ATOM 1872 O O . LYS A 1 228 ? 6.305 -22.312 -15.094 1 96.81 228 LYS A O 1
ATOM 1877 N N . SER A 1 229 ? 8.453 -22.094 -15.273 1 96 229 SER A N 1
ATOM 1878 C CA . SER A 1 229 ? 8.727 -22.125 -13.836 1 96 229 SER A CA 1
ATOM 1879 C C . SER A 1 229 ? 10.094 -21.547 -13.523 1 96 229 SER A C 1
ATOM 1881 O O . SER A 1 229 ? 10.898 -21.297 -14.422 1 96 229 SER A O 1
ATOM 1883 N N . PHE A 1 230 ? 10.32 -21.25 -12.344 1 96.88 230 PHE A N 1
ATOM 1884 C CA . PHE A 1 230 ? 11.586 -20.719 -11.875 1 96.88 230 PHE A CA 1
ATOM 1885 C C . PHE A 1 230 ? 12.148 -21.547 -10.727 1 96.88 230 PHE A C 1
ATOM 1887 O O . PHE A 1 230 ? 11.391 -22.203 -10.008 1 96.88 230 PHE A O 1
ATOM 1894 N N . LEU A 1 231 ? 13.43 -21.516 -10.617 1 96.12 231 LEU A N 1
ATOM 1895 C CA . LEU A 1 231 ? 14.094 -22.109 -9.461 1 96.12 231 LEU A CA 1
ATOM 1896 C C . LEU A 1 231 ? 13.992 -21.188 -8.25 1 96.12 231 LEU A C 1
ATOM 1898 O O . LEU A 1 231 ? 13.609 -20.016 -8.375 1 96.12 231 LEU A O 1
ATOM 1902 N N . TYR A 1 232 ? 14.305 -21.812 -7.082 1 95.31 232 TYR A N 1
ATOM 1903 C CA . TYR A 1 232 ? 14.281 -21.047 -5.84 1 95.31 232 TYR A CA 1
ATOM 1904 C C . TYR A 1 232 ? 15.219 -19.859 -5.918 1 95.31 232 TYR A C 1
ATOM 1906 O O . TYR A 1 232 ? 16.422 -20.016 -6.164 1 95.31 232 TYR A O 1
ATOM 1914 N N . LYS A 1 233 ? 14.688 -18.625 -5.797 1 97.06 233 LYS A N 1
ATOM 1915 C CA . LYS A 1 233 ? 15.383 -17.344 -5.758 1 97.06 233 LYS A CA 1
ATOM 1916 C C . LYS A 1 233 ? 15.898 -16.953 -7.141 1 97.06 233 LYS A C 1
ATOM 1918 O O . LYS A 1 233 ? 16.609 -15.961 -7.289 1 97.06 233 LYS A O 1
ATOM 1923 N N . GLN A 1 234 ? 15.555 -17.656 -8.141 1 98.06 234 GLN A N 1
ATOM 1924 C CA . GLN A 1 234 ? 16.125 -17.453 -9.469 1 98.06 234 GLN A CA 1
ATOM 1925 C C . GLN A 1 234 ? 15.867 -16.031 -9.969 1 98.06 234 GLN A C 1
ATOM 1927 O O . GLN A 1 234 ? 16.797 -15.336 -10.375 1 98.06 234 GLN A O 1
ATOM 1932 N N . VAL A 1 235 ? 14.625 -15.547 -9.898 1 98.56 235 VAL A N 1
ATOM 1933 C CA . VAL A 1 235 ? 14.281 -14.227 -10.414 1 98.56 235 VAL A CA 1
ATOM 1934 C C . VAL A 1 235 ? 15.039 -13.156 -9.633 1 98.56 235 VAL A C 1
ATOM 1936 O O . VAL A 1 235 ? 15.625 -12.25 -10.227 1 98.56 235 VAL A O 1
ATOM 1939 N N . ARG A 1 236 ? 15.086 -13.289 -8.352 1 98.69 236 ARG A N 1
ATOM 1940 C CA . ARG A 1 236 ? 15.719 -12.289 -7.5 1 98.69 236 ARG A CA 1
ATOM 1941 C C . ARG A 1 236 ? 17.234 -12.266 -7.707 1 98.69 236 ARG A C 1
ATOM 1943 O O . ARG A 1 236 ? 17.859 -11.211 -7.613 1 98.69 236 ARG A O 1
ATOM 1950 N N . ARG A 1 237 ? 17.828 -13.43 -7.984 1 98.56 237 ARG A N 1
ATOM 1951 C CA . ARG A 1 237 ? 19.266 -13.461 -8.242 1 98.56 237 ARG A CA 1
ATOM 1952 C C . ARG A 1 237 ? 19.578 -12.898 -9.625 1 98.56 237 ARG A C 1
ATOM 1954 O O . ARG A 1 237 ? 20.609 -12.234 -9.805 1 98.56 237 ARG A O 1
ATOM 1961 N N . ILE A 1 238 ? 18.703 -13.18 -10.555 1 98.75 238 ILE A N 1
ATOM 1962 C CA . ILE A 1 238 ? 18.859 -12.586 -11.875 1 98.75 238 ILE A CA 1
ATOM 1963 C C . ILE A 1 238 ? 18.781 -11.07 -11.773 1 98.75 238 ILE A C 1
ATOM 1965 O O . ILE A 1 238 ? 19.672 -10.359 -12.25 1 98.75 238 ILE A O 1
ATOM 1969 N N . VAL A 1 239 ? 17.766 -10.57 -11.086 1 98.75 239 VAL A N 1
ATOM 1970 C CA . VAL A 1 239 ? 17.562 -9.141 -10.93 1 98.75 239 VAL A CA 1
ATOM 1971 C C . VAL A 1 239 ? 18.719 -8.523 -10.164 1 98.75 239 VAL A C 1
ATOM 1973 O O . VAL A 1 239 ? 19.266 -7.488 -10.562 1 98.75 239 VAL A O 1
ATOM 1976 N N . GLY A 1 240 ? 19.094 -9.203 -9.055 1 98.62 240 GLY A N 1
ATOM 1977 C CA . GLY A 1 240 ? 20.234 -8.727 -8.289 1 98.62 240 GLY A CA 1
ATOM 1978 C C . GLY A 1 240 ? 21.5 -8.609 -9.125 1 98.62 240 GLY A C 1
ATOM 1979 O O . GLY A 1 240 ? 22.25 -7.645 -8.984 1 98.62 240 GLY A O 1
ATOM 1980 N N . THR A 1 241 ? 21.734 -9.555 -10 1 98.75 241 THR A N 1
ATOM 1981 C CA . THR A 1 241 ? 22.891 -9.586 -10.875 1 98.75 241 THR A CA 1
ATOM 1982 C C . THR A 1 241 ? 22.844 -8.445 -11.883 1 98.75 241 THR A C 1
ATOM 1984 O O . THR A 1 241 ? 23.828 -7.734 -12.086 1 98.75 241 THR A O 1
ATOM 1987 N N . LEU A 1 242 ? 21.719 -8.234 -12.445 1 98.75 242 LEU A N 1
ATOM 1988 C CA . LEU A 1 242 ? 21.547 -7.191 -13.453 1 98.75 242 LEU A CA 1
ATOM 1989 C C . LEU A 1 242 ? 21.688 -5.809 -12.82 1 98.75 242 LEU A C 1
ATOM 1991 O O . LEU A 1 242 ? 22.266 -4.898 -13.43 1 98.75 242 LEU A O 1
ATOM 1995 N N . ILE A 1 243 ? 21.203 -5.656 -11.609 1 98.44 243 ILE A N 1
ATOM 1996 C CA . ILE A 1 243 ? 21.359 -4.398 -10.891 1 98.44 243 ILE A CA 1
ATOM 1997 C C . ILE A 1 243 ? 22.828 -4.152 -10.594 1 98.44 243 ILE A C 1
ATOM 1999 O O . ILE A 1 243 ? 23.328 -3.041 -10.773 1 98.44 243 ILE A O 1
ATOM 2003 N N . ALA A 1 244 ? 23.531 -5.211 -10.172 1 98.31 244 ALA A N 1
ATOM 2004 C CA . ALA A 1 244 ? 24.953 -5.098 -9.922 1 98.31 244 ALA A CA 1
ATOM 2005 C C . ALA A 1 244 ? 25.703 -4.68 -11.18 1 98.31 244 ALA A C 1
ATOM 2007 O O . ALA A 1 244 ? 26.641 -3.885 -11.125 1 98.31 244 ALA A O 1
ATOM 2008 N N . LEU A 1 245 ? 25.312 -5.234 -12.297 1 98.56 245 LEU A N 1
ATOM 2009 C CA . LEU A 1 245 ? 25.891 -4.836 -13.57 1 98.56 245 LEU A CA 1
ATOM 2010 C C . LEU A 1 245 ? 25.641 -3.359 -13.852 1 98.56 245 LEU A C 1
ATOM 2012 O O . LEU A 1 245 ? 26.562 -2.609 -14.156 1 98.56 245 LEU A O 1
ATOM 2016 N N . GLY A 1 246 ? 24.422 -2.965 -13.719 1 97.94 246 GLY A N 1
ATOM 2017 C CA . GLY A 1 246 ? 24.031 -1.594 -14.016 1 97.94 246 GLY A CA 1
ATOM 2018 C C . GLY A 1 246 ? 24.688 -0.577 -13.109 1 97.94 246 GLY A C 1
ATOM 2019 O O . GLY A 1 246 ? 24.812 0.596 -13.461 1 97.94 246 GLY A O 1
ATOM 2020 N N . THR A 1 247 ? 25.078 -1.018 -11.914 1 96.75 247 THR A N 1
ATOM 2021 C CA . THR A 1 247 ? 25.688 -0.109 -10.953 1 96.75 247 THR A CA 1
ATOM 2022 C C . THR A 1 247 ? 27.219 -0.243 -10.984 1 96.75 247 THR A C 1
ATOM 2024 O O . THR A 1 247 ? 27.906 0.308 -10.125 1 96.75 247 THR A O 1
ATOM 2027 N N . GLY A 1 248 ? 27.688 -1.082 -11.867 1 96.88 248 GLY A N 1
ATOM 2028 C CA . GLY A 1 248 ? 29.125 -1.138 -12.156 1 96.88 248 GLY A CA 1
ATOM 2029 C C . GLY A 1 248 ? 29.875 -2.064 -11.227 1 96.88 248 GLY A C 1
ATOM 2030 O O . GLY A 1 248 ? 31.109 -1.984 -11.125 1 96.88 248 GLY A O 1
ATOM 2031 N N . GLN A 1 249 ? 29.188 -2.906 -10.562 1 97.12 249 GLN A N 1
ATOM 2032 C CA . GLN A 1 249 ? 29.844 -3.787 -9.602 1 97.12 249 GLN A CA 1
ATOM 2033 C C . GLN A 1 249 ? 30.438 -5.016 -10.289 1 97.12 249 GLN A C 1
ATOM 2035 O O . GLN A 1 249 ? 31.344 -5.66 -9.758 1 97.12 249 GLN A O 1
ATOM 2040 N N . ILE A 1 250 ? 29.859 -5.379 -11.438 1 98.12 250 ILE A N 1
ATOM 2041 C CA . ILE A 1 250 ? 30.328 -6.531 -12.195 1 98.12 250 ILE A CA 1
ATOM 2042 C C . ILE A 1 250 ? 30.312 -6.207 -13.688 1 98.12 250 ILE A C 1
ATOM 2044 O O . ILE A 1 250 ? 29.859 -5.129 -14.094 1 98.12 250 ILE A O 1
ATOM 2048 N N . THR A 1 251 ? 30.812 -7.133 -14.469 1 97.94 251 THR A N 1
ATOM 2049 C CA . THR A 1 251 ? 30.859 -6.945 -15.914 1 97.94 251 THR A CA 1
ATOM 2050 C C . THR A 1 251 ? 30 -7.988 -16.625 1 97.94 251 THR A C 1
ATOM 2052 O O . THR A 1 251 ? 29.547 -8.953 -16 1 97.94 251 THR A O 1
ATOM 2055 N N . GLU A 1 252 ? 29.766 -7.73 -17.891 1 98 252 GLU A N 1
ATOM 2056 C CA . GLU A 1 252 ? 29.031 -8.703 -18.703 1 98 252 GLU A CA 1
ATOM 2057 C C . GLU A 1 252 ? 29.766 -10.039 -18.75 1 98 252 GLU A C 1
ATOM 2059 O O . GLU A 1 252 ? 29.141 -11.102 -18.797 1 98 252 GLU A O 1
ATOM 2064 N N . LYS A 1 253 ? 31.047 -9.969 -18.734 1 97.81 253 LYS A N 1
ATOM 2065 C CA . LYS A 1 253 ? 31.859 -11.188 -18.734 1 97.81 253 LYS A CA 1
ATOM 2066 C C . LYS A 1 253 ? 31.562 -12.039 -17.5 1 97.81 253 LYS A C 1
ATOM 2068 O O . LYS A 1 253 ? 31.484 -13.266 -17.578 1 97.81 253 LYS A O 1
ATOM 2073 N N . ASP A 1 254 ? 31.406 -11.344 -16.406 1 98.06 254 ASP A N 1
ATOM 2074 C CA . ASP A 1 254 ? 31.078 -12.055 -15.172 1 98.06 254 ASP A CA 1
ATOM 2075 C C . ASP A 1 254 ? 29.781 -12.836 -15.328 1 98.06 254 ASP A C 1
ATOM 2077 O O . ASP A 1 254 ? 29.688 -13.984 -14.883 1 98.06 254 ASP A O 1
ATOM 2081 N N . ILE A 1 255 ? 28.797 -12.219 -15.945 1 98.31 255 ILE A N 1
ATOM 2082 C CA . ILE A 1 255 ? 27.5 -12.852 -16.141 1 98.31 255 ILE A CA 1
ATOM 2083 C C . ILE A 1 255 ? 27.641 -14.055 -17.062 1 98.31 255 ILE A C 1
ATOM 2085 O O . ILE A 1 255 ? 27.094 -15.125 -16.797 1 98.31 255 ILE A O 1
ATOM 2089 N N . VAL A 1 256 ? 28.422 -13.906 -18.125 1 97.75 256 VAL A N 1
ATOM 2090 C CA . VAL A 1 256 ? 28.656 -14.977 -19.094 1 97.75 256 VAL A CA 1
ATOM 2091 C C . VAL A 1 256 ? 29.297 -16.172 -18.406 1 97.75 256 VAL A C 1
ATOM 2093 O O . VAL A 1 256 ? 28.859 -17.312 -18.609 1 97.75 256 VAL A O 1
ATOM 2096 N N . VAL A 1 257 ? 30.219 -15.914 -17.594 1 97.56 257 VAL A N 1
ATOM 2097 C CA . VAL A 1 257 ? 30.906 -16.984 -16.891 1 97.56 257 VAL A CA 1
ATOM 2098 C C . VAL A 1 257 ? 29.938 -17.703 -15.969 1 97.56 257 VAL A C 1
ATOM 2100 O O . VAL A 1 257 ? 29.906 -18.938 -15.938 1 97.56 257 VAL A O 1
ATOM 2103 N N . MET A 1 258 ? 29.141 -16.922 -15.258 1 97.94 258 MET A N 1
ATOM 2104 C CA . MET A 1 258 ? 28.172 -17.516 -14.328 1 97.94 258 MET A CA 1
ATOM 2105 C C . MET A 1 258 ? 27.172 -18.406 -15.078 1 97.94 258 MET A C 1
ATOM 2107 O O . MET A 1 258 ? 26.719 -19.406 -14.547 1 97.94 258 MET A O 1
ATOM 2111 N N . LEU A 1 259 ? 26.828 -18.016 -16.297 1 97.25 259 LEU A N 1
ATOM 2112 C CA . LEU A 1 259 ? 25.844 -18.766 -17.078 1 97.25 259 LEU A CA 1
ATOM 2113 C C . LEU A 1 259 ? 26.5 -19.969 -17.75 1 97.25 259 LEU A C 1
ATOM 2115 O O . LEU A 1 259 ? 25.844 -21 -17.938 1 97.25 259 LEU A O 1
ATOM 2119 N N . GLN A 1 260 ? 27.766 -19.906 -18.094 1 96.12 260 GLN A N 1
ATOM 2120 C CA . GLN A 1 260 ? 28.453 -20.938 -18.844 1 96.12 260 GLN A CA 1
ATOM 2121 C C . GLN A 1 260 ? 29.031 -22 -17.922 1 96.12 260 GLN A C 1
ATOM 2123 O O . GLN A 1 260 ? 29.281 -23.141 -18.344 1 96.12 260 GLN A O 1
ATOM 2128 N N . VAL A 1 261 ? 29.312 -21.625 -16.719 1 96.5 261 VAL A N 1
ATOM 2129 C CA . VAL A 1 261 ? 29.828 -22.562 -15.719 1 96.5 261 VAL A CA 1
ATOM 2130 C C . VAL A 1 261 ? 28.844 -22.672 -14.562 1 96.5 261 VAL A C 1
ATOM 2132 O O . VAL A 1 261 ? 29.078 -22.141 -13.477 1 96.5 261 VAL A O 1
ATOM 2135 N N . PRO A 1 262 ? 27.859 -23.422 -14.805 1 94.31 262 PRO A N 1
ATOM 2136 C CA . PRO A 1 262 ? 26.812 -23.469 -13.789 1 94.31 262 PRO A CA 1
ATOM 2137 C C . PRO A 1 262 ? 27.25 -24.141 -12.492 1 94.31 262 PRO A C 1
ATOM 2139 O O . PRO A 1 262 ? 27.969 -25.141 -12.523 1 94.31 262 PRO A O 1
ATOM 2142 N N . GLY A 1 263 ? 26.984 -23.531 -11.375 1 94.31 263 GLY A N 1
ATOM 2143 C CA . GLY A 1 263 ? 27.281 -24.016 -10.031 1 94.31 263 GLY A CA 1
ATOM 2144 C C . GLY A 1 263 ? 26.891 -23.031 -8.945 1 94.31 263 GLY A C 1
ATOM 2145 O O . GLY A 1 263 ? 27.109 -21.828 -9.094 1 94.31 263 GLY A O 1
ATOM 2146 N N . HIS A 1 264 ? 26.438 -23.578 -7.887 1 93.62 264 HIS A N 1
ATOM 2147 C CA . HIS A 1 264 ? 26.016 -22.719 -6.785 1 93.62 264 HIS A CA 1
ATOM 2148 C C . HIS A 1 264 ? 27.188 -21.859 -6.277 1 93.62 264 HIS A C 1
ATOM 2150 O O . HIS A 1 264 ? 26.984 -20.719 -5.867 1 93.62 264 HIS A O 1
ATOM 2156 N N . HIS A 1 265 ? 28.328 -22.359 -6.375 1 93.44 265 HIS A N 1
ATOM 2157 C CA . HIS A 1 265 ? 29.516 -21.672 -5.855 1 93.44 265 HIS A CA 1
ATOM 2158 C C . HIS A 1 265 ? 29.984 -20.578 -6.801 1 93.44 265 HIS A C 1
ATOM 2160 O O . HIS A 1 265 ? 30.828 -19.766 -6.441 1 93.44 265 HIS A O 1
ATOM 2166 N N . ASN A 1 266 ? 29.391 -20.516 -7.945 1 95 266 ASN A N 1
ATOM 2167 C CA . ASN A 1 266 ? 29.875 -19.578 -8.953 1 95 266 ASN A CA 1
ATOM 2168 C C . ASN A 1 266 ? 29.109 -18.25 -8.891 1 95 266 ASN A C 1
ATOM 2170 O O . ASN A 1 266 ? 29.453 -17.297 -9.594 1 95 266 ASN A O 1
ATOM 2174 N N . PHE A 1 267 ? 28.047 -18.188 -8.102 1 96.75 267 PHE A N 1
ATOM 2175 C CA . PHE A 1 267 ? 27.406 -16.891 -7.828 1 96.75 267 PHE A CA 1
ATOM 2176 C C . PHE A 1 267 ? 28.359 -15.977 -7.078 1 96.75 267 PHE A C 1
ATOM 2178 O O . PHE A 1 267 ? 28.812 -16.297 -5.973 1 96.75 267 PHE A O 1
ATOM 2185 N N . LEU A 1 268 ? 28.719 -14.906 -7.637 1 97.25 268 LEU A N 1
ATOM 2186 C CA . LEU A 1 268 ? 29.797 -14.07 -7.098 1 97.25 268 LEU A CA 1
ATOM 2187 C C . LEU A 1 268 ? 29.453 -13.602 -5.688 1 97.25 268 LEU A C 1
ATOM 2189 O O . LEU A 1 268 ? 28.312 -13.242 -5.402 1 97.25 268 LEU A O 1
ATOM 2193 N N . PRO A 1 269 ? 30.406 -13.531 -4.766 1 95.62 269 PRO A N 1
ATOM 2194 C CA . PRO A 1 269 ? 30.172 -13.156 -3.367 1 95.62 269 PRO A CA 1
ATOM 2195 C C . PRO A 1 269 ? 29.625 -11.742 -3.221 1 95.62 269 PRO A C 1
ATOM 2197 O O . PRO A 1 269 ? 28.906 -11.445 -2.252 1 95.62 269 PRO A O 1
ATOM 2200 N N . ILE A 1 270 ? 29.906 -10.875 -4.09 1 96.12 270 ILE A N 1
ATOM 2201 C CA . ILE A 1 270 ? 29.469 -9.484 -4.008 1 96.12 270 ILE A CA 1
ATOM 2202 C C . ILE A 1 270 ? 27.984 -9.383 -4.355 1 96.12 270 ILE A C 1
ATOM 2204 O O . ILE A 1 270 ? 27.344 -8.367 -4.086 1 96.12 270 ILE A O 1
ATOM 2208 N N . LEU A 1 271 ? 27.484 -10.367 -4.98 1 97.38 271 LEU A N 1
ATOM 2209 C CA . LEU A 1 271 ? 26.109 -10.352 -5.438 1 97.38 271 LEU A CA 1
ATOM 2210 C C . LEU A 1 271 ? 25.172 -10.828 -4.332 1 97.38 271 LEU A C 1
ATOM 2212 O O . LEU A 1 271 ? 25.578 -11.578 -3.441 1 97.38 271 LEU A O 1
ATOM 2216 N N . ARG A 1 272 ? 23.984 -10.336 -4.363 1 96.06 272 ARG A N 1
ATOM 2217 C CA . ARG A 1 272 ? 22.891 -10.75 -3.494 1 96.06 272 ARG A CA 1
ATOM 2218 C C . ARG A 1 272 ? 21.578 -10.875 -4.277 1 96.06 272 ARG A C 1
ATOM 2220 O O . ARG A 1 272 ? 21.406 -10.211 -5.301 1 96.06 272 ARG A O 1
ATOM 2227 N N . ALA A 1 273 ? 20.703 -11.82 -3.824 1 97.56 273 ALA A N 1
ATOM 2228 C CA . ALA A 1 273 ? 19.359 -11.812 -4.367 1 97.56 273 ALA A CA 1
ATOM 2229 C C . ALA A 1 273 ? 18.672 -10.477 -4.102 1 97.56 273 ALA A C 1
ATOM 2231 O O . ALA A 1 273 ? 18.781 -9.914 -3.008 1 97.56 273 ALA A O 1
ATOM 2232 N N . ALA A 1 274 ? 18.031 -9.93 -5.117 1 98.31 274 ALA A N 1
ATOM 2233 C CA . ALA A 1 274 ? 17.297 -8.688 -4.914 1 98.31 274 ALA A CA 1
ATOM 2234 C C . ALA A 1 274 ? 16.281 -8.828 -3.785 1 98.31 274 ALA A C 1
ATOM 2236 O O . ALA A 1 274 ? 15.711 -9.906 -3.586 1 98.31 274 ALA A O 1
ATOM 2237 N N . PRO A 1 275 ? 16.047 -7.762 -2.998 1 97.38 275 PRO A N 1
ATOM 2238 C CA . PRO A 1 275 ? 15.102 -7.824 -1.886 1 97.38 275 PRO A CA 1
ATOM 2239 C C . PRO A 1 275 ? 13.719 -8.297 -2.318 1 97.38 275 PRO A C 1
ATOM 2241 O O . PRO A 1 275 ? 13.297 -8.031 -3.447 1 97.38 275 PRO A O 1
ATOM 2244 N N . SER A 1 276 ? 13.023 -8.977 -1.411 1 97.62 276 SER A N 1
ATOM 2245 C CA . SER A 1 276 ? 11.758 -9.625 -1.736 1 97.62 276 SER A CA 1
ATOM 2246 C C . SER A 1 276 ? 10.648 -8.602 -1.917 1 97.62 276 SER A C 1
ATOM 2248 O O . SER A 1 276 ? 9.68 -8.852 -2.645 1 97.62 276 SER A O 1
ATOM 2250 N N . ASN A 1 277 ? 10.758 -7.453 -1.27 1 96.62 277 ASN A N 1
ATOM 2251 C CA . ASN A 1 277 ? 9.664 -6.488 -1.228 1 96.62 277 ASN A CA 1
ATOM 2252 C C . ASN A 1 277 ? 9.398 -5.875 -2.602 1 96.62 277 ASN A C 1
ATOM 2254 O O . ASN A 1 277 ? 8.359 -5.25 -2.822 1 96.62 277 ASN A O 1
ATOM 2258 N N . GLY A 1 278 ? 10.297 -6.031 -3.504 1 98.19 278 GLY A N 1
ATOM 2259 C CA . GLY A 1 278 ? 10.102 -5.496 -4.844 1 98.19 278 GLY A CA 1
ATOM 2260 C C . GLY A 1 278 ? 9.523 -6.512 -5.812 1 98.19 278 GLY A C 1
ATOM 2261 O O . GLY A 1 278 ? 9.203 -6.172 -6.957 1 98.19 278 GLY A O 1
ATOM 2262 N N . LEU A 1 279 ? 9.391 -7.707 -5.434 1 98.75 279 LEU A N 1
ATOM 2263 C CA . LEU A 1 279 ? 9.016 -8.789 -6.336 1 98.75 279 LEU A CA 1
ATOM 2264 C C . LEU A 1 279 ? 7.52 -9.062 -6.262 1 98.75 279 LEU A C 1
ATOM 2266 O O . LEU A 1 279 ? 6.953 -9.133 -5.168 1 98.75 279 LEU A O 1
ATOM 2270 N N . TYR A 1 280 ? 6.879 -9.172 -7.406 1 98.62 280 TYR A N 1
ATOM 2271 C CA . TYR A 1 280 ? 5.469 -9.516 -7.562 1 98.62 280 TYR A CA 1
ATOM 2272 C C . TYR A 1 280 ? 5.297 -10.727 -8.477 1 98.62 280 TYR A C 1
ATOM 2274 O O . TYR A 1 280 ? 5.773 -10.719 -9.617 1 98.62 280 TYR A O 1
ATOM 2282 N N . LEU A 1 281 ? 4.676 -11.789 -7.965 1 98.69 281 LEU A N 1
ATOM 2283 C CA . LEU A 1 281 ? 4.082 -12.727 -8.906 1 98.69 281 LEU A CA 1
ATOM 2284 C C . LEU A 1 281 ? 2.91 -12.094 -9.648 1 98.69 281 LEU A C 1
ATOM 2286 O O . LEU A 1 281 ? 1.808 -11.992 -9.102 1 98.69 281 LEU A O 1
ATOM 2290 N N . LEU A 1 282 ? 3.186 -11.703 -10.844 1 98 282 LEU A N 1
ATOM 2291 C CA . LEU A 1 282 ? 2.246 -10.875 -11.586 1 98 282 LEU A CA 1
ATOM 2292 C C . LEU A 1 282 ? 1.103 -11.711 -12.148 1 98 282 LEU A C 1
ATOM 2294 O O . LEU A 1 282 ? -0.05 -11.273 -12.148 1 98 282 LEU A O 1
ATOM 2298 N N . ASP A 1 283 ? 1.51 -12.836 -12.609 1 97.38 283 ASP A N 1
ATOM 2299 C CA . ASP A 1 283 ? 0.506 -13.664 -13.266 1 97.38 283 ASP A CA 1
ATOM 2300 C C . ASP A 1 283 ? 0.952 -15.125 -13.328 1 97.38 283 ASP A C 1
ATOM 2302 O O . ASP A 1 283 ? 2.15 -15.414 -13.367 1 97.38 283 ASP A O 1
ATOM 2306 N N . VAL A 1 284 ? -0.014 -15.977 -13.25 1 98.12 284 VAL A N 1
ATOM 2307 C CA . VAL A 1 284 ? 0.188 -17.406 -13.492 1 98.12 284 VAL A CA 1
ATOM 2308 C C . VAL A 1 284 ? -0.708 -17.859 -14.641 1 98.12 284 VAL A C 1
ATOM 2310 O O . VAL A 1 284 ? -1.936 -17.828 -14.539 1 98.12 284 VAL A O 1
ATOM 2313 N N . GLY A 1 285 ? -0.025 -18.25 -15.695 1 97.44 285 GLY A N 1
ATOM 2314 C CA . GLY A 1 285 ? -0.777 -18.859 -16.766 1 97.44 285 GLY A CA 1
ATOM 2315 C C . GLY A 1 285 ? -1.177 -20.297 -16.469 1 97.44 285 GLY A C 1
ATOM 2316 O O . GLY A 1 285 ? -0.462 -21.016 -15.766 1 97.44 285 GLY A O 1
ATOM 2317 N N . TYR A 1 286 ? -2.344 -20.703 -17.031 1 97.19 286 TYR A N 1
ATOM 2318 C CA . TYR A 1 286 ? -2.766 -22.078 -16.797 1 97.19 286 TYR A CA 1
ATOM 2319 C C . TYR A 1 286 ? -3.533 -22.609 -18 1 97.19 286 TYR A C 1
ATOM 2321 O O . TYR A 1 286 ? -4.012 -21.844 -18.844 1 97.19 286 TYR A O 1
ATOM 2329 N N . ASN A 1 287 ? -3.531 -23.938 -18.094 1 97.62 287 ASN A N 1
ATOM 2330 C CA . ASN A 1 287 ? -4.234 -24.641 -19.172 1 97.62 287 ASN A CA 1
ATOM 2331 C C . ASN A 1 287 ? -5.746 -24.641 -18.938 1 97.62 287 ASN A C 1
ATOM 2333 O O . ASN A 1 287 ? -6.258 -25.422 -18.141 1 97.62 287 ASN A O 1
ATOM 2337 N N . GLN A 1 288 ? -6.395 -23.828 -19.734 1 97.44 288 GLN A N 1
ATOM 2338 C CA . GLN A 1 288 ? -7.836 -23.672 -19.578 1 97.44 288 GLN A CA 1
ATOM 2339 C C . GLN A 1 288 ? -8.57 -24.969 -19.891 1 97.44 288 GLN A C 1
ATOM 2341 O O . GLN A 1 288 ? -9.562 -25.297 -19.25 1 97.44 288 GLN A O 1
ATOM 2346 N N . GLU A 1 289 ? -8.125 -25.672 -20.844 1 97.56 289 GLU A N 1
ATOM 2347 C CA . GLU A 1 289 ? -8.742 -26.938 -21.219 1 97.56 289 GLU A CA 1
ATOM 2348 C C . GLU A 1 289 ? -8.648 -27.953 -20.062 1 97.56 289 GLU A C 1
ATOM 2350 O O . GLU A 1 289 ? -9.625 -28.641 -19.766 1 97.56 289 GLU A O 1
ATOM 2355 N N . TYR A 1 290 ? -7.469 -27.984 -19.578 1 97.88 290 TYR A N 1
ATOM 2356 C CA . TYR A 1 290 ? -7.277 -28.859 -18.422 1 97.88 290 TYR A CA 1
ATOM 2357 C C . TYR A 1 290 ? -8.234 -28.5 -17.297 1 97.88 290 TYR A C 1
ATOM 2359 O O . TYR A 1 290 ? -8.867 -29.375 -16.703 1 97.88 290 TYR A O 1
ATOM 2367 N N . LEU A 1 291 ? -8.336 -27.203 -17.031 1 97.81 291 LEU A N 1
ATOM 2368 C CA . LEU A 1 291 ? -9.258 -26.75 -15.992 1 97.81 291 LEU A CA 1
ATOM 2369 C C . LEU A 1 291 ? -10.695 -27.109 -16.344 1 97.81 291 LEU A C 1
ATOM 2371 O O . LEU A 1 291 ? -11.414 -27.672 -15.516 1 97.81 291 LEU A O 1
ATOM 2375 N N . ASP A 1 292 ? -11.078 -26.875 -17.531 1 97.06 292 ASP A N 1
ATOM 2376 C CA . ASP A 1 292 ? -12.445 -27.125 -17.984 1 97.06 292 ASP A CA 1
ATOM 2377 C C . ASP A 1 292 ? -12.812 -28.609 -17.828 1 97.06 292 ASP A C 1
ATOM 2379 O O . ASP A 1 292 ? -13.953 -28.938 -17.5 1 97.06 292 ASP A O 1
ATOM 2383 N N . GLU A 1 293 ? -11.867 -29.406 -18.094 1 96.81 293 GLU A N 1
ATOM 2384 C CA . GLU A 1 293 ? -12.086 -30.844 -18 1 96.81 293 GLU A CA 1
ATOM 2385 C C . GLU A 1 293 ? -12.328 -31.266 -16.547 1 96.81 293 GLU A C 1
ATOM 2387 O O . GLU A 1 293 ? -12.883 -32.344 -16.297 1 96.81 293 GLU A O 1
ATOM 2392 N N . HIS A 1 294 ? -11.898 -30.453 -15.688 1 97.62 294 HIS A N 1
ATOM 2393 C CA . HIS A 1 294 ? -11.953 -30.859 -14.289 1 97.62 294 HIS A CA 1
ATOM 2394 C C . HIS A 1 294 ? -13.023 -30.094 -13.523 1 97.62 294 HIS A C 1
ATOM 2396 O O . HIS A 1 294 ? -13.336 -30.422 -12.375 1 97.62 294 HIS A O 1
ATOM 2402 N N . ILE A 1 295 ? -13.578 -29.078 -14.117 1 97 295 ILE A N 1
ATOM 2403 C CA . ILE A 1 295 ? -14.578 -28.266 -13.445 1 97 295 ILE A CA 1
ATOM 2404 C C . ILE A 1 295 ? -15.828 -29.094 -13.172 1 97 295 ILE A C 1
ATOM 2406 O O . ILE A 1 295 ? -16.25 -29.891 -14.023 1 97 295 ILE A O 1
ATOM 2410 N N . ILE A 1 296 ? -16.359 -28.969 -12.039 1 95.19 296 ILE A N 1
ATOM 2411 C CA . ILE A 1 296 ? -17.656 -29.547 -11.711 1 95.19 296 ILE A CA 1
ATOM 2412 C C . ILE A 1 296 ? -18.766 -28.547 -12.008 1 95.19 296 ILE A C 1
ATOM 2414 O O . ILE A 1 296 ? -18.875 -27.516 -11.344 1 95.19 296 ILE A O 1
ATOM 2418 N N . LYS A 1 297 ? -19.531 -28.891 -12.969 1 92.94 297 LYS A N 1
ATOM 2419 C CA . LYS A 1 297 ? -20.703 -28.047 -13.242 1 92.94 297 LYS A CA 1
ATOM 2420 C C . LYS A 1 297 ? -21.797 -28.281 -12.211 1 92.94 297 LYS A C 1
ATOM 2422 O O . LYS A 1 297 ? -21.969 -29.406 -11.727 1 92.94 297 LYS A O 1
ATOM 2427 N N . TYR A 1 298 ? -22.406 -27.234 -11.938 1 91.25 298 TYR A N 1
ATOM 2428 C CA . TYR A 1 298 ? -23.391 -27.375 -10.875 1 91.25 298 TYR A CA 1
ATOM 2429 C C . TYR A 1 298 ? -24.547 -26.391 -11.07 1 91.25 298 TYR A C 1
ATOM 2431 O O . TYR A 1 298 ? -24.453 -25.469 -11.891 1 91.25 298 TYR A O 1
ATOM 2439 N N . LYS A 1 299 ? -25.625 -26.688 -10.531 1 91.06 299 LYS A N 1
ATOM 2440 C CA . LYS A 1 299 ? -26.75 -25.766 -10.359 1 91.06 299 LYS A CA 1
ATOM 2441 C C . LYS A 1 299 ? -27.062 -25.547 -8.883 1 91.06 299 LYS A C 1
ATOM 2443 O O . LYS A 1 299 ? -26.703 -26.375 -8.039 1 91.06 299 LYS A O 1
ATOM 2448 N N . ILE A 1 300 ? -27.562 -24.391 -8.648 1 88.56 300 ILE A N 1
ATOM 2449 C CA . ILE A 1 300 ? -27.922 -24.078 -7.27 1 88.56 300 ILE A CA 1
ATOM 2450 C C . ILE A 1 300 ? -29.422 -24.203 -7.09 1 88.56 300 ILE A C 1
ATOM 2452 O O . ILE A 1 300 ? -30.203 -23.594 -7.832 1 88.56 300 ILE A O 1
ATOM 2456 N N . SER A 1 301 ? -29.797 -25.047 -6.16 1 86.62 301 SER A N 1
ATOM 2457 C CA . SER A 1 301 ? -31.203 -25.234 -5.867 1 86.62 301 SER A CA 1
ATOM 2458 C C . SER A 1 301 ? -31.797 -24.016 -5.16 1 86.62 301 SER A C 1
ATOM 2460 O O . SER A 1 301 ? -31.047 -23.125 -4.723 1 86.62 301 SER A O 1
ATOM 2462 N N . ASP A 1 302 ? -33.062 -23.984 -5.141 1 84.12 302 ASP A N 1
ATOM 2463 C CA . ASP A 1 302 ? -33.781 -22.859 -4.527 1 84.12 302 ASP A CA 1
ATOM 2464 C C . ASP A 1 302 ? -33.344 -22.688 -3.07 1 84.12 302 ASP A C 1
ATOM 2466 O O . ASP A 1 302 ? -33.406 -21.562 -2.543 1 84.12 302 ASP A O 1
ATOM 2470 N N . ASN A 1 303 ? -32.969 -23.812 -2.486 1 80.06 303 ASN A N 1
ATOM 2471 C CA . ASN A 1 303 ? -32.562 -23.75 -1.083 1 80.06 303 ASN A CA 1
ATOM 2472 C C . ASN A 1 303 ? -31.078 -23.438 -0.928 1 80.06 303 ASN A C 1
ATOM 2474 O O . ASN A 1 303 ? -30.531 -23.547 0.171 1 80.06 303 ASN A O 1
ATOM 2478 N N . GLY A 1 304 ? -30.422 -23.203 -2.045 1 78.12 304 GLY A N 1
ATOM 2479 C CA . GLY A 1 304 ? -29.031 -22.797 -1.99 1 78.12 304 GLY A CA 1
ATOM 2480 C C . GLY A 1 304 ? -28.062 -23.953 -2.035 1 78.12 304 GLY A C 1
ATOM 2481 O O . GLY A 1 304 ? -26.859 -23.781 -1.847 1 78.12 304 GLY A O 1
ATOM 2482 N N . ILE A 1 305 ? -28.625 -25.094 -2.246 1 80.38 305 ILE A N 1
ATOM 2483 C CA . ILE A 1 305 ? -27.781 -26.297 -2.258 1 80.38 305 ILE A CA 1
ATOM 2484 C C . ILE A 1 305 ? -27.172 -26.469 -3.643 1 80.38 305 ILE A C 1
ATOM 2486 O O . ILE A 1 305 ? -27.859 -26.328 -4.66 1 80.38 305 ILE A O 1
ATOM 2490 N N . VAL A 1 306 ? -25.875 -26.734 -3.668 1 88.19 306 VAL A N 1
ATOM 2491 C CA . VAL A 1 306 ? -25.172 -26.938 -4.93 1 88.19 306 VAL A CA 1
ATOM 2492 C C . VAL A 1 306 ? -25.359 -28.375 -5.395 1 88.19 306 VAL A C 1
ATOM 2494 O O . VAL A 1 306 ? -25.047 -29.328 -4.664 1 88.19 306 VAL A O 1
ATOM 2497 N N . ILE A 1 307 ? -25.922 -28.562 -6.574 1 87.62 307 ILE A N 1
ATOM 2498 C CA . ILE A 1 307 ? -26.156 -29.875 -7.164 1 87.62 307 ILE A CA 1
ATOM 2499 C C . ILE A 1 307 ? -25.266 -30.062 -8.383 1 87.62 307 ILE A C 1
ATOM 2501 O O . ILE A 1 307 ? -25.438 -29.375 -9.398 1 87.62 307 ILE A O 1
ATOM 2505 N N . PRO A 1 308 ? -24.328 -31.016 -8.234 1 88.38 308 PRO A N 1
ATOM 2506 C CA . PRO A 1 308 ? -23.484 -31.266 -9.398 1 88.38 308 PRO A CA 1
ATOM 2507 C C . PRO A 1 308 ? -24.266 -31.766 -10.609 1 88.38 308 PRO A C 1
ATOM 2509 O O . PRO A 1 308 ? -25.219 -32.531 -10.445 1 88.38 308 PRO A O 1
ATOM 2512 N N . LEU A 1 309 ? -23.984 -31.141 -11.734 1 84.88 309 LEU A N 1
ATOM 2513 C CA . LEU A 1 309 ? -24.641 -31.594 -12.961 1 84.88 309 LEU A CA 1
ATOM 2514 C C . LEU A 1 309 ? -23.859 -32.719 -13.625 1 84.88 309 LEU A C 1
ATOM 2516 O O . LEU A 1 309 ? -22.625 -32.719 -13.609 1 84.88 309 LEU A O 1
ATOM 2520 N N . ASP A 1 310 ? -24.438 -33.906 -13.734 1 68.25 310 ASP A N 1
ATOM 2521 C CA . ASP A 1 310 ? -23.812 -35.062 -14.383 1 68.25 310 ASP A CA 1
ATOM 2522 C C . ASP A 1 310 ? -23.391 -34.719 -15.805 1 68.25 310 ASP A C 1
ATOM 2524 O O . ASP A 1 310 ? -23.984 -33.844 -16.453 1 68.25 310 ASP A O 1
ATOM 2528 N N . GLU A 1 311 ? -22.109 -34.969 -16.234 1 57.88 311 GLU A N 1
ATOM 2529 C CA . GLU A 1 311 ? -21.547 -34.75 -17.562 1 57.88 311 GLU A CA 1
ATOM 2530 C C . GLU A 1 311 ? -22.609 -34.938 -18.641 1 57.88 311 GLU A C 1
ATOM 2532 O O . GLU A 1 311 ? -22.594 -34.281 -19.672 1 57.88 311 GLU A O 1
ATOM 2537 N N . THR A 1 312 ? -23.469 -35.875 -18.547 1 49.25 312 THR A N 1
ATOM 2538 C CA . THR A 1 312 ? -24.438 -36.219 -19.594 1 49.25 312 THR A CA 1
ATOM 2539 C C . THR A 1 312 ? -25.594 -35.219 -19.609 1 49.25 312 THR A C 1
ATOM 2541 O O . THR A 1 312 ? -26.375 -35.219 -20.562 1 49.25 312 THR A O 1
ATOM 2544 N N . GLU A 1 313 ? -25.859 -34.688 -18.656 1 45.53 313 GLU A N 1
ATOM 2545 C CA . GLU A 1 313 ? -27.031 -33.812 -18.641 1 45.53 313 GLU A CA 1
ATOM 2546 C C . GLU A 1 313 ? -26.703 -32.438 -19.172 1 45.53 313 GLU A C 1
ATOM 2548 O O . GLU A 1 313 ? -27.531 -31.531 -19.109 1 45.53 313 GLU A O 1
ATOM 2553 N N . VAL A 1 314 ? -25.609 -32.156 -19.641 1 38.56 314 VAL A N 1
ATOM 2554 C CA . VAL A 1 314 ? -25.469 -30.891 -20.375 1 38.56 314 VAL A CA 1
ATOM 2555 C C . VAL A 1 314 ? -25.953 -31.078 -21.812 1 38.56 314 VAL A C 1
ATOM 2557 O O . VAL A 1 314 ? -25.594 -32.062 -22.484 1 38.56 314 VAL A O 1
ATOM 2560 N N . MET B 1 1 ? 15.594 22.094 26.469 1 82.38 1 MET B N 1
ATOM 2561 C CA . MET B 1 1 ? 14.625 21.469 25.578 1 82.38 1 MET B CA 1
ATOM 2562 C C . MET B 1 1 ? 14.797 21.969 24.141 1 82.38 1 MET B C 1
ATOM 2564 O O . MET B 1 1 ? 14.977 23.172 23.922 1 82.38 1 MET B O 1
ATOM 2568 N N . THR B 1 2 ? 14.977 21.078 23.266 1 91.44 2 THR B N 1
ATOM 2569 C CA . THR B 1 2 ? 15.117 21.422 21.859 1 91.44 2 THR B CA 1
ATOM 2570 C C . THR B 1 2 ? 13.867 21.031 21.078 1 91.44 2 THR B C 1
ATOM 2572 O O . THR B 1 2 ? 13.312 19.953 21.281 1 91.44 2 THR B O 1
ATOM 2575 N N . ARG B 1 3 ? 13.438 22.031 20.344 1 96.31 3 ARG B N 1
ATOM 2576 C CA . ARG B 1 3 ? 12.25 21.812 19.531 1 96.31 3 ARG B CA 1
ATOM 2577 C C . ARG B 1 3 ? 12.625 21.609 18.062 1 96.31 3 ARG B C 1
ATOM 2579 O O . ARG B 1 3 ? 13.492 22.312 17.531 1 96.31 3 ARG B O 1
ATOM 2586 N N . TYR B 1 4 ? 12.008 20.625 17.438 1 97.62 4 TYR B N 1
ATOM 2587 C CA . TYR B 1 4 ? 12.195 20.391 16.016 1 97.62 4 TYR B CA 1
ATOM 2588 C C . TYR B 1 4 ? 10.883 20.516 15.258 1 97.62 4 TYR B C 1
ATOM 2590 O O . TYR B 1 4 ? 9.859 19.969 15.68 1 97.62 4 TYR B O 1
ATOM 2598 N N . PHE B 1 5 ? 10.883 21.344 14.203 1 98.06 5 PHE B N 1
ATOM 2599 C CA . PHE B 1 5 ? 9.852 21.25 13.18 1 98.06 5 PHE B CA 1
ATOM 2600 C C . PHE B 1 5 ? 10.023 19.984 12.352 1 98.06 5 PHE B C 1
ATOM 2602 O O . PHE B 1 5 ? 11.117 19.703 11.844 1 98.06 5 PHE B O 1
ATOM 2609 N N . ILE B 1 6 ? 8.945 19.172 12.227 1 98.06 6 ILE B N 1
ATOM 2610 C CA . ILE B 1 6 ? 9.102 17.953 11.438 1 98.06 6 ILE B CA 1
ATOM 2611 C C . ILE B 1 6 ? 7.98 17.859 10.406 1 98.06 6 ILE B C 1
ATOM 2613 O O . ILE B 1 6 ? 6.867 18.344 10.641 1 98.06 6 ILE B O 1
ATOM 2617 N N . LYS B 1 7 ? 8.273 17.312 9.258 1 97.75 7 LYS B N 1
ATOM 2618 C CA . LYS B 1 7 ? 7.348 16.828 8.234 1 97.75 7 LYS B CA 1
ATOM 2619 C C . LYS B 1 7 ? 7.332 15.305 8.188 1 97.75 7 LYS B C 1
ATOM 2621 O O . LYS B 1 7 ? 8.383 14.664 8.289 1 97.75 7 LYS B O 1
ATOM 2626 N N . PHE B 1 8 ? 6.219 14.766 8.094 1 97.94 8 PHE B N 1
ATOM 2627 C CA . PHE B 1 8 ? 6.172 13.312 8.125 1 97.94 8 PHE B CA 1
ATOM 2628 C C . PHE B 1 8 ? 4.988 12.789 7.316 1 97.94 8 PHE B C 1
ATOM 2630 O O . PHE B 1 8 ? 4.07 13.547 6.992 1 97.94 8 PHE B O 1
ATOM 2637 N N . SER B 1 9 ? 5.039 11.562 6.891 1 98.19 9 SER B N 1
ATOM 2638 C CA . SER B 1 9 ? 4 10.836 6.164 1 98.19 9 SER B CA 1
ATOM 2639 C C . SER B 1 9 ? 3.645 9.531 6.863 1 98.19 9 SER B C 1
ATOM 2641 O O . SER B 1 9 ? 4.41 9.031 7.688 1 98.19 9 SER B O 1
ATOM 2643 N N . TYR B 1 10 ? 2.43 9.062 6.656 1 97.69 10 TYR B N 1
ATOM 2644 C CA . TYR B 1 10 ? 2.033 7.777 7.219 1 97.69 10 TYR B CA 1
ATOM 2645 C C . TYR B 1 10 ? 0.855 7.188 6.449 1 97.69 10 TYR B C 1
ATOM 2647 O O . TYR B 1 10 ? 0.059 7.922 5.863 1 97.69 10 TYR B O 1
ATOM 2655 N N . LEU B 1 11 ? 0.806 5.895 6.422 1 96.81 11 LEU B N 1
ATOM 2656 C CA . LEU B 1 11 ? -0.403 5.152 6.074 1 96.81 11 LEU B CA 1
ATOM 2657 C C . LEU B 1 11 ? -1.181 4.766 7.324 1 96.81 11 LEU B C 1
ATOM 2659 O O . LEU B 1 11 ? -0.682 4.008 8.164 1 96.81 11 LEU B O 1
ATOM 2663 N N . GLY B 1 12 ? -2.365 5.23 7.449 1 96.19 12 GLY B N 1
ATOM 2664 C CA . GLY B 1 12 ? -3.086 5.215 8.711 1 96.19 12 GLY B CA 1
ATOM 2665 C C . GLY B 1 12 ? -3.822 3.916 8.969 1 96.19 12 GLY B C 1
ATOM 2666 O O . GLY B 1 12 ? -4.434 3.736 10.023 1 96.19 12 GLY B O 1
ATOM 2667 N N . THR B 1 13 ? -3.705 2.934 8.133 1 92.38 13 THR B N 1
ATOM 2668 C CA . THR B 1 13 ? -4.527 1.727 8.133 1 92.38 13 THR B CA 1
ATOM 2669 C C . THR B 1 13 ? -4.445 1.019 9.484 1 92.38 13 THR B C 1
ATOM 2671 O O . THR B 1 13 ? -5.461 0.572 10.023 1 92.38 13 THR B O 1
ATOM 2674 N N . LEU B 1 14 ? -3.309 0.982 10.086 1 88.25 14 LEU B N 1
ATOM 2675 C CA . LEU B 1 14 ? -3.107 0.141 11.258 1 88.25 14 LEU B CA 1
ATOM 2676 C C . LEU B 1 14 ? -3.064 0.983 12.531 1 88.25 14 LEU B C 1
ATOM 2678 O O . LEU B 1 14 ? -2.682 0.491 13.594 1 88.25 14 LEU B O 1
ATOM 2682 N N . TYR B 1 15 ? -3.475 2.227 12.422 1 93.19 15 TYR B N 1
ATOM 2683 C CA . TYR B 1 15 ? -3.344 3.113 13.578 1 93.19 15 TYR B CA 1
ATOM 2684 C C . TYR B 1 15 ? -4.711 3.588 14.055 1 93.19 15 TYR B C 1
ATOM 2686 O O . TYR B 1 15 ? -5.645 3.707 13.258 1 93.19 15 TYR B O 1
ATOM 2694 N N . SER B 1 16 ? -4.809 3.875 15.266 1 92.56 16 SER B N 1
ATOM 2695 C CA . SER B 1 16 ? -6.051 4.328 15.883 1 92.56 16 SER B CA 1
ATOM 2696 C C . SER B 1 16 ? -6.262 5.82 15.672 1 92.56 16 SER B C 1
ATOM 2698 O O . SER B 1 16 ? -7.164 6.418 16.266 1 92.56 16 SER B O 1
ATOM 2700 N N . GLY B 1 17 ? -5.418 6.414 14.852 1 93.38 17 GLY B N 1
ATOM 2701 C CA . GLY B 1 17 ? -5.5 7.844 14.586 1 93.38 17 GLY B CA 1
ATOM 2702 C C . GLY B 1 17 ? -4.184 8.562 14.797 1 93.38 17 GLY B C 1
ATOM 2703 O O . GLY B 1 17 ? -3.186 7.945 15.18 1 93.38 17 GLY B O 1
ATOM 2704 N N . MET B 1 18 ? -4.219 9.805 14.547 1 93 18 MET B N 1
ATOM 2705 C CA . MET B 1 18 ? -3.021 10.633 14.672 1 93 18 MET B CA 1
ATOM 2706 C C . MET B 1 18 ? -2.666 10.859 16.141 1 93 18 MET B C 1
ATOM 2708 O O . MET B 1 18 ? -1.512 10.695 16.531 1 93 18 MET B O 1
ATOM 2712 N N . GLN B 1 19 ? -3.695 11.219 16.906 1 89.94 19 GLN B N 1
ATOM 2713 C CA . GLN B 1 19 ? -3.441 11.68 18.266 1 89.94 19 GLN B CA 1
ATOM 2714 C C . GLN B 1 19 ? -3.664 10.555 19.281 1 89.94 19 GLN B C 1
ATOM 2716 O O . GLN B 1 19 ? -4.555 9.719 19.109 1 89.94 19 GLN B O 1
ATOM 2721 N N . LYS B 1 20 ? -2.916 10.648 20.391 1 79.81 20 LYS B N 1
ATOM 2722 C CA . LYS B 1 20 ? -3.062 9.703 21.484 1 79.81 20 LYS B CA 1
ATOM 2723 C C . LYS B 1 20 ? -4.398 9.898 22.203 1 79.81 20 LYS B C 1
ATOM 2725 O O . LYS B 1 20 ? -4.902 11.016 22.297 1 79.81 20 LYS B O 1
ATOM 2730 N N . ASN B 1 21 ? -5.074 8.75 22.422 1 64.69 21 ASN B N 1
ATOM 2731 C CA . ASN B 1 21 ? -6.273 8.82 23.234 1 64.69 21 ASN B CA 1
ATOM 2732 C C . ASN B 1 21 ? -5.945 8.719 24.719 1 64.69 21 ASN B C 1
ATOM 2734 O O . ASN B 1 21 ? -5.18 7.848 25.141 1 64.69 21 ASN B O 1
ATOM 2738 N N . ILE B 1 22 ? -5.594 9.773 25.406 1 52.94 22 ILE B N 1
ATOM 2739 C CA . ILE B 1 22 ? -5.23 9.719 26.812 1 52.94 22 ILE B CA 1
ATOM 2740 C C . ILE B 1 22 ? -6.324 9 27.609 1 52.94 22 ILE B C 1
ATOM 2742 O O . ILE B 1 22 ? -7.469 9.461 27.641 1 52.94 22 ILE B O 1
ATOM 2746 N N . VAL B 1 23 ? -6.469 7.676 27.484 1 47.41 23 VAL B N 1
ATOM 2747 C CA . VAL B 1 23 ? -7.348 7.133 28.516 1 47.41 23 VAL B CA 1
ATOM 2748 C C . VAL B 1 23 ? -6.93 7.668 29.875 1 47.41 23 VAL B C 1
ATOM 2750 O O . VAL B 1 23 ? -5.773 7.516 30.281 1 47.41 23 VAL B O 1
ATOM 2753 N N . LYS B 1 24 ? -7.668 8.727 30.312 1 41.22 24 LYS B N 1
ATOM 2754 C CA . LYS B 1 24 ? -7.512 9.43 31.578 1 41.22 24 LYS B CA 1
ATOM 2755 C C . LYS B 1 24 ? -7.035 8.477 32.688 1 41.22 24 LYS B C 1
ATOM 2757 O O . LYS B 1 24 ? -6.68 8.906 33.781 1 41.22 24 LYS B O 1
ATOM 2762 N N . ASN B 1 25 ? -7.527 7.277 32.75 1 38.88 25 ASN B N 1
ATOM 2763 C CA . ASN B 1 25 ? -7.352 6.727 34.094 1 38.88 25 ASN B CA 1
ATOM 2764 C C . ASN B 1 25 ? -5.883 6.477 34.406 1 38.88 25 ASN B C 1
ATOM 2766 O O . ASN B 1 25 ? -5.414 6.793 35.531 1 38.88 25 ASN B O 1
ATOM 2770 N N . THR B 1 26 ? -5.281 5.164 34 1 38.28 26 THR B N 1
ATOM 2771 C CA . THR B 1 26 ? -4.223 4.547 34.812 1 38.28 26 THR B CA 1
ATOM 2772 C C . THR B 1 26 ? -2.869 5.168 34.469 1 38.28 26 THR B C 1
ATOM 2774 O O . THR B 1 26 ? -2.645 5.625 33.344 1 38.28 26 THR B O 1
ATOM 2777 N N . ASN B 1 27 ? -1.96 5.527 35.5 1 37.91 27 ASN B N 1
ATOM 2778 C CA . ASN B 1 27 ? -0.575 5.934 35.719 1 37.91 27 ASN B CA 1
ATOM 2779 C C . ASN B 1 27 ? 0.356 5.312 34.688 1 37.91 27 ASN B C 1
ATOM 2781 O O . ASN B 1 27 ? 1.579 5.363 34.844 1 37.91 27 ASN B O 1
ATOM 2785 N N . ILE B 1 28 ? -0.048 4.254 33.969 1 41 28 ILE B N 1
ATOM 2786 C CA . ILE B 1 28 ? 0.98 3.561 33.188 1 41 28 ILE B CA 1
ATOM 2787 C C . ILE B 1 28 ? 1.178 4.258 31.859 1 41 28 ILE B C 1
ATOM 2789 O O . ILE B 1 28 ? 0.22 4.449 31.094 1 41 28 ILE B O 1
ATOM 2793 N N . GLN B 1 29 ? 2.162 5.098 31.781 1 42.81 29 GLN B N 1
ATOM 2794 C CA . GLN B 1 29 ? 2.641 5.598 30.5 1 42.81 29 GLN B CA 1
ATOM 2795 C C . GLN B 1 29 ? 2.586 4.508 29.438 1 42.81 29 GLN B C 1
ATOM 2797 O O . GLN B 1 29 ? 3.475 3.654 29.359 1 42.81 29 GLN B O 1
ATOM 2802 N N . ILE B 1 30 ? 1.437 3.965 29.094 1 46.06 30 ILE B N 1
ATOM 2803 C CA . ILE B 1 30 ? 1.409 2.91 28.078 1 46.06 30 ILE B CA 1
ATOM 2804 C C . ILE B 1 30 ? 1.905 3.461 26.75 1 46.06 30 ILE B C 1
ATOM 2806 O O . ILE B 1 30 ? 1.399 4.473 26.266 1 46.06 30 ILE B O 1
ATOM 2810 N N . TYR B 1 31 ? 3.217 3.152 26.438 1 53.22 31 TYR B N 1
ATOM 2811 C CA . TYR B 1 31 ? 3.727 3.301 25.078 1 53.22 31 TYR B CA 1
ATOM 2812 C C . TYR B 1 31 ? 2.652 2.961 24.047 1 53.22 31 TYR B C 1
ATOM 2814 O O . TYR B 1 31 ? 2.213 1.812 23.953 1 53.22 31 TYR B O 1
ATOM 2822 N N . ASP B 1 32 ? 1.812 4.062 23.766 1 65.12 32 ASP B N 1
ATOM 2823 C CA . ASP B 1 32 ? 0.736 3.83 22.812 1 65.12 32 ASP B CA 1
ATOM 2824 C C . ASP B 1 32 ? 1.271 3.795 21.375 1 65.12 32 ASP B C 1
ATOM 2826 O O . ASP B 1 32 ? 1.475 4.844 20.766 1 65.12 32 ASP B O 1
ATOM 2830 N N . ILE B 1 33 ? 1.723 2.648 20.906 1 72.19 33 ILE B N 1
ATOM 2831 C CA . ILE B 1 33 ? 2.244 2.492 19.547 1 72.19 33 ILE B CA 1
ATOM 2832 C C . ILE B 1 33 ? 1.09 2.262 18.578 1 72.19 33 ILE B C 1
ATOM 2834 O O . ILE B 1 33 ? 1.309 2.08 17.375 1 72.19 33 ILE B O 1
ATOM 2838 N N . ASP B 1 34 ? -0.059 2.59 19.172 1 87.88 34 ASP B N 1
ATOM 2839 C CA . ASP B 1 34 ? -1.219 2.336 18.312 1 87.88 34 ASP B CA 1
ATOM 2840 C C . ASP B 1 34 ? -1.653 3.604 17.594 1 87.88 34 ASP B C 1
ATOM 2842 O O . ASP B 1 34 ? -2.514 3.555 16.703 1 87.88 34 ASP B O 1
ATOM 2846 N N . THR B 1 35 ? -1.022 4.727 18 1 94.25 35 THR B N 1
ATOM 2847 C CA . THR B 1 35 ? -1.294 5.988 17.312 1 94.25 35 THR B CA 1
ATOM 2848 C C . THR B 1 35 ? -0.048 6.492 16.594 1 94.25 35 THR B C 1
ATOM 2850 O O . THR B 1 35 ? 1.072 6.105 16.938 1 94.25 35 THR B O 1
ATOM 2853 N N . ILE B 1 36 ? -0.249 7.332 15.633 1 96.88 36 ILE B N 1
ATOM 2854 C CA . ILE B 1 36 ? 0.861 7.922 14.891 1 96.88 36 ILE B CA 1
ATOM 2855 C C . ILE B 1 36 ? 1.73 8.75 15.836 1 96.88 36 ILE B C 1
ATOM 2857 O O . ILE B 1 36 ? 2.959 8.641 15.812 1 96.88 36 ILE B O 1
ATOM 2861 N N . GLN B 1 37 ? 1.057 9.531 16.688 1 96.69 37 GLN B N 1
ATOM 2862 C CA . GLN B 1 37 ? 1.764 10.352 17.656 1 96.69 37 GLN B CA 1
ATOM 2863 C C . GLN B 1 37 ? 2.631 9.484 18.578 1 96.69 37 GLN B C 1
ATOM 2865 O O . GLN B 1 37 ? 3.814 9.766 18.766 1 96.69 37 GLN B O 1
ATOM 2870 N N . GLY B 1 38 ? 2.027 8.477 19.125 1 95.56 38 GLY B N 1
ATOM 2871 C CA . GLY B 1 38 ? 2.771 7.598 20 1 95.56 38 GLY B CA 1
ATOM 2872 C C . GLY B 1 38 ? 3.971 6.949 19.328 1 95.56 38 GLY B C 1
ATOM 2873 O O . GLY B 1 38 ? 5.043 6.848 19.938 1 95.56 38 GLY B O 1
ATOM 2874 N N . ALA B 1 39 ? 3.812 6.523 18.125 1 96.19 39 ALA B N 1
ATOM 2875 C CA . ALA B 1 39 ? 4.887 5.879 17.375 1 96.19 39 ALA B CA 1
ATOM 2876 C C . ALA B 1 39 ? 6.039 6.848 17.125 1 96.19 39 ALA B C 1
ATOM 2878 O O . ALA B 1 39 ? 7.207 6.488 17.297 1 96.19 39 ALA B O 1
ATOM 2879 N N . ILE B 1 40 ? 5.711 8.07 16.766 1 97.25 40 ILE B N 1
ATOM 2880 C CA . ILE B 1 40 ? 6.734 9.062 16.469 1 97.25 40 ILE B CA 1
ATOM 2881 C C . ILE B 1 40 ? 7.469 9.438 17.766 1 97.25 40 ILE B C 1
ATOM 2883 O O . ILE B 1 40 ? 8.703 9.523 17.781 1 97.25 40 ILE B O 1
ATOM 2887 N N . GLU B 1 41 ? 6.738 9.648 18.844 1 96.88 41 GLU B N 1
ATOM 2888 C CA . GLU B 1 41 ? 7.363 9.961 20.125 1 96.88 41 GLU B CA 1
ATOM 2889 C C . GLU B 1 41 ? 8.289 8.836 20.578 1 96.88 41 GLU B C 1
ATOM 2891 O O . GLU B 1 41 ? 9.398 9.086 21.047 1 96.88 41 GLU B O 1
ATOM 2896 N N . SER B 1 42 ? 7.812 7.637 20.406 1 95.69 42 SER B N 1
ATOM 2897 C CA . SER B 1 42 ? 8.641 6.484 20.734 1 95.69 42 SER B CA 1
ATOM 2898 C C . SER B 1 42 ? 9.922 6.473 19.906 1 95.69 42 SER B C 1
ATOM 2900 O O . SER B 1 42 ? 11.008 6.207 20.438 1 95.69 42 SER B O 1
ATOM 2902 N N . ALA B 1 43 ? 9.805 6.711 18.656 1 96.69 43 ALA B N 1
ATOM 2903 C CA . ALA B 1 43 ? 10.977 6.727 17.781 1 96.69 43 ALA B CA 1
ATOM 2904 C C . ALA B 1 43 ? 11.984 7.777 18.234 1 96.69 43 ALA B C 1
ATOM 2906 O O . ALA B 1 43 ? 13.18 7.5 18.344 1 96.69 43 ALA B O 1
ATOM 2907 N N . PHE B 1 44 ? 11.523 8.945 18.594 1 96.5 44 PHE B N 1
ATOM 2908 C CA . PHE B 1 44 ? 12.406 10.031 19.016 1 96.5 44 PHE B CA 1
ATOM 2909 C C . PHE B 1 44 ? 13.008 9.742 20.375 1 96.5 44 PHE B C 1
ATOM 2911 O O . PHE B 1 44 ? 14.07 10.273 20.719 1 96.5 44 PHE B O 1
ATOM 2918 N N . SER B 1 45 ? 12.375 9 21.172 1 94.88 45 SER B N 1
ATOM 2919 C CA . SER B 1 45 ? 12.883 8.648 22.484 1 94.88 45 SER B CA 1
ATOM 2920 C C . SER B 1 45 ? 14.148 7.801 22.391 1 94.88 45 SER B C 1
ATOM 2922 O O . SER B 1 45 ? 14.875 7.648 23.375 1 94.88 45 SER B O 1
ATOM 2924 N N . THR B 1 46 ? 14.414 7.305 21.188 1 94.12 46 THR B N 1
ATOM 2925 C CA . THR B 1 46 ? 15.555 6.41 21.016 1 94.12 46 THR B CA 1
ATOM 2926 C C . THR B 1 46 ? 16.812 7.191 20.641 1 94.12 46 THR B C 1
ATOM 2928 O O . THR B 1 46 ? 17.875 6.609 20.453 1 94.12 46 THR B O 1
ATOM 2931 N N . LEU B 1 47 ? 16.703 8.453 20.516 1 94.81 47 LEU B N 1
ATOM 2932 C CA . LEU B 1 47 ? 17.828 9.281 20.109 1 94.81 47 LEU B CA 1
ATOM 2933 C C . LEU B 1 47 ? 18.984 9.18 21.094 1 94.81 47 LEU B C 1
ATOM 2935 O O . LEU B 1 47 ? 18.766 8.859 22.266 1 94.81 47 LEU B O 1
ATOM 2939 N N . ILE B 1 48 ? 20.172 9.414 20.594 1 90.88 48 ILE B N 1
ATOM 2940 C CA . ILE B 1 48 ? 21.406 9.477 21.375 1 90.88 48 ILE B CA 1
ATOM 2941 C C . ILE B 1 48 ? 22.031 10.859 21.25 1 90.88 48 ILE B C 1
ATOM 2943 O O . ILE B 1 48 ? 22.281 11.336 20.141 1 90.88 48 ILE B O 1
ATOM 2947 N N . PRO B 1 49 ? 22.391 11.5 22.312 1 90.5 49 PRO B N 1
ATOM 2948 C CA . PRO B 1 49 ? 22.234 11.039 23.688 1 90.5 49 PRO B CA 1
ATOM 2949 C C . PRO B 1 49 ? 20.766 10.844 24.078 1 90.5 49 PRO B C 1
ATOM 2951 O O . PRO B 1 49 ? 19.891 11.492 23.516 1 90.5 49 PRO B O 1
ATOM 2954 N N . LYS B 1 50 ? 20.594 10.062 25.062 1 91.69 50 LYS B N 1
ATOM 2955 C CA . LYS B 1 50 ? 19.25 9.672 25.453 1 91.69 50 LYS B CA 1
ATOM 2956 C C . LYS B 1 50 ? 18.438 10.875 25.922 1 91.69 50 LYS B C 1
ATOM 2958 O O . LYS B 1 50 ? 18.953 11.742 26.625 1 91.69 50 LYS B O 1
ATOM 2963 N N . CYS B 1 51 ? 17.203 10.773 25.594 1 92.75 51 CYS B N 1
ATOM 2964 C CA . CYS B 1 51 ? 16.297 11.836 26.031 1 92.75 51 CYS B CA 1
ATOM 2965 C C . CYS B 1 51 ? 16.125 11.82 27.547 1 92.75 51 CYS B C 1
ATOM 2967 O O . CYS B 1 51 ? 15.945 10.75 28.141 1 92.75 51 CYS B O 1
ATOM 2969 N N . ALA B 1 52 ? 16.219 12.953 28.156 1 93.5 52 ALA B N 1
ATOM 2970 C CA . ALA B 1 52 ? 16.016 13.094 29.594 1 93.5 52 ALA B CA 1
ATOM 2971 C C . ALA B 1 52 ? 14.531 13.094 29.953 1 93.5 52 ALA B C 1
ATOM 2973 O O . ALA B 1 52 ? 14.156 12.75 31.078 1 93.5 52 ALA B O 1
ATOM 2974 N N . VAL B 1 53 ? 13.789 13.516 29.062 1 92.12 53 VAL B N 1
ATOM 2975 C CA . VAL B 1 53 ? 12.336 13.531 29.203 1 92.12 53 VAL B CA 1
ATOM 2976 C C . VAL B 1 53 ? 11.688 12.922 27.953 1 92.12 53 VAL B C 1
ATOM 2978 O O . VAL B 1 53 ? 12.281 12.922 26.875 1 92.12 53 VAL B O 1
ATOM 2981 N N . TRP B 1 54 ? 10.477 12.414 28.172 1 93.94 54 TRP B N 1
ATOM 2982 C CA . TRP B 1 54 ? 9.766 11.82 27.047 1 93.94 54 TRP B CA 1
ATOM 2983 C C . TRP B 1 54 ? 9.453 12.867 25.984 1 93.94 54 TRP B C 1
ATOM 2985 O O . TRP B 1 54 ? 8.953 13.945 26.297 1 93.94 54 TRP B O 1
ATOM 2995 N N . PRO B 1 55 ? 9.75 12.5 24.75 1 95.88 55 PRO B N 1
ATOM 2996 C CA . PRO B 1 55 ? 9.445 13.445 23.656 1 95.88 55 PRO B CA 1
ATOM 2997 C C . PRO B 1 55 ? 7.949 13.734 23.547 1 95.88 55 PRO B C 1
ATOM 2999 O O . PRO B 1 55 ? 7.125 12.844 23.766 1 95.88 55 PRO B O 1
ATOM 3002 N N . ARG B 1 56 ? 7.629 14.922 23.234 1 95.94 56 ARG B N 1
ATOM 3003 C CA . ARG B 1 56 ? 6.234 15.328 23.078 1 95.94 56 ARG B CA 1
ATOM 3004 C C . ARG B 1 56 ? 5.977 15.906 21.703 1 95.94 56 ARG B C 1
ATOM 3006 O O . ARG B 1 56 ? 6.625 16.875 21.297 1 95.94 56 ARG B O 1
ATOM 3013 N N . LEU B 1 57 ? 5.008 15.312 21.047 1 97.06 57 LEU B N 1
ATOM 3014 C CA . LEU B 1 57 ? 4.676 15.711 19.688 1 97.06 57 LEU B CA 1
ATOM 3015 C C . LEU B 1 57 ? 3.41 16.562 19.656 1 97.06 57 LEU B C 1
ATOM 3017 O O . LEU B 1 57 ? 2.434 16.25 20.344 1 97.06 57 LEU B O 1
ATOM 3021 N N . THR B 1 58 ? 3.439 17.672 18.969 1 97.12 58 THR B N 1
ATOM 3022 C CA . THR B 1 58 ? 2.27 18.484 18.641 1 97.12 58 THR B CA 1
ATOM 3023 C C . THR B 1 58 ? 2.057 18.562 17.141 1 97.12 58 THR B C 1
ATOM 3025 O O . THR B 1 58 ? 2.932 19.031 16.406 1 97.12 58 THR B O 1
ATOM 3028 N N . CYS B 1 59 ? 0.966 18.109 16.703 1 96.38 59 CYS B N 1
ATOM 3029 C CA . CYS B 1 59 ? 0.689 18.062 15.273 1 96.38 59 CYS B CA 1
ATOM 3030 C C . CYS B 1 59 ? -0.258 19.172 14.859 1 96.38 59 CYS B C 1
ATOM 3032 O O . CYS B 1 59 ? -1.023 19.688 15.68 1 96.38 59 CYS B O 1
ATOM 3034 N N . CYS B 1 60 ? -0.181 19.562 13.625 1 95.56 60 CYS B N 1
ATOM 3035 C CA . CYS B 1 60 ? -1.051 20.641 13.156 1 95.56 60 CYS B CA 1
ATOM 3036 C C . CYS B 1 60 ? -2.365 20.078 12.625 1 95.56 60 CYS B C 1
ATOM 3038 O O . CYS B 1 60 ? -3.367 20.797 12.562 1 95.56 60 CYS B O 1
ATOM 3040 N N . SER B 1 61 ? -2.346 18.844 12.164 1 95.5 61 SER B N 1
ATOM 3041 C CA . SER B 1 61 ? -3.541 18.203 11.625 1 95.5 61 SER B CA 1
ATOM 3042 C C . SER B 1 61 ? -3.781 16.844 12.266 1 95.5 61 SER B C 1
ATOM 3044 O O . SER B 1 61 ? -2.912 15.969 12.227 1 95.5 61 SER B O 1
ATOM 3046 N N . ARG B 1 62 ? -4.961 16.703 12.82 1 92.44 62 ARG B N 1
ATOM 3047 C CA . ARG B 1 62 ? -5.352 15.422 13.406 1 92.44 62 ARG B CA 1
ATOM 3048 C C . ARG B 1 62 ? -6.203 14.617 12.438 1 92.44 62 ARG B C 1
ATOM 3050 O O . ARG B 1 62 ? -7.105 15.156 11.789 1 92.44 62 ARG B O 1
ATOM 3057 N N . THR B 1 63 ? -5.793 13.398 12.188 1 95.44 63 THR B N 1
ATOM 3058 C CA . THR B 1 63 ? -6.559 12.531 11.305 1 95.44 63 THR B CA 1
ATOM 3059 C C . THR B 1 63 ? -7.172 11.367 12.086 1 95.44 63 THR B C 1
ATOM 3061 O O . THR B 1 63 ? -6.586 10.891 13.055 1 95.44 63 THR B O 1
ATOM 3064 N N . ASP B 1 64 ? -8.344 10.938 11.656 1 93.69 64 ASP B N 1
ATOM 3065 C CA . ASP B 1 64 ? -9.062 9.82 12.258 1 93.69 64 ASP B CA 1
ATOM 3066 C C . ASP B 1 64 ? -8.32 8.508 12.016 1 93.69 64 ASP B C 1
ATOM 3068 O O . ASP B 1 64 ? -7.371 8.453 11.234 1 93.69 64 ASP B O 1
ATOM 3072 N N . HIS B 1 65 ? -8.82 7.59 12.781 1 93.75 65 HIS B N 1
ATOM 3073 C CA . HIS B 1 65 ? -8.383 6.223 12.523 1 93.75 65 HIS B CA 1
ATOM 3074 C C . HIS B 1 65 ? -8.516 5.867 11.047 1 93.75 65 HIS B C 1
ATOM 3076 O O . HIS B 1 65 ? -9.547 6.133 10.43 1 93.75 65 HIS B O 1
ATOM 3082 N N . GLY B 1 66 ? -7.395 5.336 10.539 1 95.5 66 GLY B N 1
ATOM 3083 C CA . GLY B 1 66 ? -7.457 4.801 9.188 1 95.5 66 GLY B CA 1
ATOM 3084 C C . GLY B 1 66 ? -7.086 5.82 8.125 1 95.5 66 GLY B C 1
ATOM 3085 O O . GLY B 1 66 ? -6.832 5.461 6.973 1 95.5 66 GLY B O 1
ATOM 3086 N N . VAL B 1 67 ? -7.066 7.09 8.469 1 98.19 67 VAL B N 1
ATOM 3087 C CA . VAL B 1 67 ? -6.773 8.133 7.492 1 98.19 67 VAL B CA 1
ATOM 3088 C C . VAL B 1 67 ? -5.27 8.203 7.242 1 98.19 67 VAL B C 1
ATOM 3090 O O . VAL B 1 67 ? -4.473 8.078 8.18 1 98.19 67 VAL B O 1
ATOM 3093 N N . HIS B 1 68 ? -4.887 8.391 6.008 1 98.38 68 HIS B N 1
ATOM 3094 C CA . HIS B 1 68 ? -3.494 8.477 5.586 1 98.38 68 HIS B CA 1
ATOM 3095 C C . HIS B 1 68 ? -3.029 9.93 5.527 1 98.38 68 HIS B C 1
ATOM 3097 O O . HIS B 1 68 ? -3.852 10.844 5.508 1 98.38 68 HIS B O 1
ATOM 3103 N N . ALA B 1 69 ? -1.72 10.086 5.512 1 98.62 69 ALA B N 1
ATOM 3104 C CA . ALA B 1 69 ? -1.152 11.414 5.297 1 98.62 69 ALA B CA 1
ATOM 3105 C C . ALA B 1 69 ? 0.116 11.344 4.449 1 98.62 69 ALA B C 1
ATOM 3107 O O . ALA B 1 69 ? 1.068 10.641 4.809 1 98.62 69 ALA B O 1
ATOM 3108 N N . ILE B 1 70 ? 0.104 12.078 3.361 1 97.94 70 ILE B N 1
ATOM 3109 C CA . ILE B 1 70 ? 1.29 12.203 2.521 1 97.94 70 ILE B CA 1
ATOM 3110 C C . ILE B 1 70 ? 2.238 13.242 3.119 1 97.94 70 ILE B C 1
ATOM 3112 O O . ILE B 1 70 ? 3.453 13.031 3.16 1 97.94 70 ILE B O 1
ATOM 3116 N N . HIS B 1 71 ? 1.63 14.297 3.592 1 97.44 71 HIS B N 1
ATOM 3117 C CA . HIS B 1 71 ? 2.383 15.328 4.297 1 97.44 71 HIS B CA 1
ATOM 3118 C C . HIS B 1 71 ? 1.605 15.859 5.496 1 97.44 71 HIS B C 1
ATOM 3120 O O . HIS B 1 71 ? 0.504 16.391 5.344 1 97.44 71 HIS B O 1
ATOM 3126 N N . ASN B 1 72 ? 2.152 15.68 6.602 1 98.31 72 ASN B N 1
ATOM 3127 C CA . ASN B 1 72 ? 1.684 16.312 7.832 1 98.31 72 ASN B CA 1
ATOM 3128 C C . ASN B 1 72 ? 2.809 17.047 8.547 1 98.31 72 ASN B C 1
ATOM 3130 O O . ASN B 1 72 ? 3.984 16.859 8.227 1 98.31 72 ASN B O 1
ATOM 3134 N N . LEU B 1 73 ? 2.494 18.016 9.359 1 98.5 73 LEU B N 1
ATOM 3135 C CA . LEU B 1 73 ? 3.473 18.812 10.094 1 98.5 73 LEU B CA 1
ATOM 3136 C C . LEU B 1 73 ? 3.289 18.641 11.594 1 98.5 73 LEU B C 1
ATOM 3138 O O . LEU B 1 73 ? 2.166 18.453 12.07 1 98.5 73 LEU B O 1
ATOM 3142 N N . ALA B 1 74 ? 4.348 18.734 12.227 1 98.44 74 ALA B N 1
ATOM 3143 C CA . ALA B 1 74 ? 4.336 18.75 13.688 1 98.44 74 ALA B CA 1
ATOM 3144 C C . ALA B 1 74 ? 5.594 19.422 14.234 1 98.44 74 ALA B C 1
ATOM 3146 O O . ALA B 1 74 ? 6.496 19.781 13.477 1 98.44 74 ALA B O 1
ATOM 3147 N N . HIS B 1 75 ? 5.594 19.75 15.391 1 98.44 75 HIS B N 1
ATOM 3148 C CA . HIS B 1 75 ? 6.84 19.969 16.125 1 98.44 75 HIS B CA 1
ATOM 3149 C C . HIS B 1 75 ? 6.957 19.016 17.312 1 98.44 75 HIS B C 1
ATOM 3151 O O . HIS B 1 75 ? 5.945 18.547 17.844 1 98.44 75 HIS B O 1
ATOM 3157 N N . ILE B 1 76 ? 8.148 18.719 17.625 1 97.94 76 ILE B N 1
ATOM 3158 C CA . ILE B 1 76 ? 8.406 17.766 18.703 1 97.94 76 ILE B CA 1
ATOM 3159 C C . ILE B 1 76 ? 9.461 18.344 19.656 1 97.94 76 ILE B C 1
ATOM 3161 O O . ILE B 1 76 ? 10.453 18.922 19.203 1 97.94 76 ILE B O 1
ATOM 3165 N N . ASP B 1 77 ? 9.18 18.234 20.938 1 97.19 77 ASP B N 1
ATOM 3166 C CA . ASP B 1 77 ? 10.102 18.672 21.969 1 97.19 77 ASP B CA 1
ATOM 3167 C C . ASP B 1 77 ? 10.906 17.5 22.531 1 97.19 77 ASP B C 1
ATOM 3169 O O . ASP B 1 77 ? 10.336 16.5 22.953 1 97.19 77 ASP B O 1
ATOM 3173 N N . VAL B 1 78 ? 12.188 17.688 22.406 1 96.12 78 VAL B N 1
ATOM 3174 C CA . VAL B 1 78 ? 13.086 16.672 22.953 1 96.12 78 VAL B CA 1
ATOM 3175 C C . VAL B 1 78 ? 14.109 17.328 23.875 1 96.12 78 VAL B C 1
ATOM 3177 O O . VAL B 1 78 ? 14.383 18.531 23.75 1 96.12 78 VAL B O 1
ATOM 3180 N N . LYS B 1 79 ? 14.539 16.578 24.859 1 93.25 79 LYS B N 1
ATOM 3181 C CA . LYS B 1 79 ? 15.562 17.078 25.781 1 93.25 79 LYS B CA 1
ATOM 3182 C C . LYS B 1 79 ? 16.547 15.977 26.141 1 93.25 79 LYS B C 1
ATOM 3184 O O . LYS B 1 79 ? 16.156 14.859 26.5 1 93.25 79 LYS B O 1
ATOM 3189 N N . ASN B 1 80 ? 17.781 16.328 25.922 1 91.12 80 ASN B N 1
ATOM 3190 C CA . ASN B 1 80 ? 18.812 15.406 26.391 1 91.12 80 ASN B CA 1
ATOM 3191 C C . ASN B 1 80 ? 19.578 15.992 27.578 1 91.12 80 ASN B C 1
ATOM 3193 O O . ASN B 1 80 ? 19.344 17.141 27.984 1 91.12 80 ASN B O 1
ATOM 3197 N N . LYS B 1 81 ? 20.484 15.211 28.219 1 88.94 81 LYS B N 1
ATOM 3198 C CA . LYS B 1 81 ? 21.172 15.578 29.453 1 88.94 81 LYS B CA 1
ATOM 3199 C C . LYS B 1 81 ? 22.078 16.797 29.25 1 88.94 81 LYS B C 1
ATOM 3201 O O . LYS B 1 81 ? 22.344 17.547 30.188 1 88.94 81 LYS B O 1
ATOM 3206 N N . TYR B 1 82 ? 22.484 17.062 28.031 1 86.12 82 TYR B N 1
ATOM 3207 C CA . TYR B 1 82 ? 23.438 18.141 27.75 1 86.12 82 TYR B CA 1
ATOM 3208 C C . TYR B 1 82 ? 22.734 19.375 27.219 1 86.12 82 TYR B C 1
ATOM 3210 O O . TYR B 1 82 ? 23.359 20.406 26.969 1 86.12 82 TYR B O 1
ATOM 3218 N N . SER B 1 83 ? 21.406 19.219 27.031 1 82.31 83 SER B N 1
ATOM 3219 C CA . SER B 1 83 ? 20.609 20.312 26.484 1 82.31 83 SER B CA 1
ATOM 3220 C C . SER B 1 83 ? 21.172 20.797 25.156 1 82.31 83 SER B C 1
ATOM 3222 O O . SER B 1 83 ? 21.234 22 24.906 1 82.31 83 SER B O 1
ATOM 3224 N N . THR B 1 84 ? 21.656 19.875 24.359 1 86.44 84 THR B N 1
ATOM 3225 C CA . THR B 1 84 ? 22.219 20.188 23.047 1 86.44 84 THR B CA 1
ATOM 3226 C C . THR B 1 84 ? 21.234 19.812 21.938 1 86.44 84 THR B C 1
ATOM 3228 O O . THR B 1 84 ? 20.359 18.984 22.141 1 86.44 84 THR B O 1
ATOM 3231 N N . ILE B 1 85 ? 21.453 20.5 20.875 1 91.5 85 ILE B N 1
ATOM 3232 C CA . ILE B 1 85 ? 20.672 20.188 19.688 1 91.5 85 ILE B CA 1
ATOM 3233 C C . ILE B 1 85 ? 21.219 18.953 19 1 91.5 85 ILE B C 1
ATOM 3235 O O . ILE B 1 85 ? 22.438 18.828 18.812 1 91.5 85 ILE B O 1
ATOM 3239 N N . TYR B 1 86 ? 20.312 18.016 18.781 1 92.5 86 TYR B N 1
ATOM 3240 C CA . TYR B 1 86 ? 20.719 16.844 18 1 92.5 86 TYR B CA 1
ATOM 3241 C C . TYR B 1 86 ? 21.078 17.234 16.578 1 92.5 86 TYR B C 1
ATOM 3243 O O . TYR B 1 86 ? 20.484 18.156 16.016 1 92.5 86 TYR B O 1
ATOM 3251 N N . ASN B 1 87 ? 22.078 16.531 16.031 1 90.56 87 ASN B N 1
ATOM 3252 C CA . ASN B 1 87 ? 22.281 16.641 14.594 1 90.56 87 ASN B CA 1
ATOM 3253 C C . ASN B 1 87 ? 21.047 16.219 13.812 1 90.56 87 ASN B C 1
ATOM 3255 O O . ASN B 1 87 ? 20.656 15.039 13.844 1 90.56 87 ASN B O 1
ATOM 3259 N N . PRO B 1 88 ? 20.453 17.109 13.07 1 91.62 88 PRO B N 1
ATOM 3260 C CA . PRO B 1 88 ? 19.172 16.812 12.438 1 91.62 88 PRO B CA 1
ATOM 3261 C C . PRO B 1 88 ? 19.266 15.648 11.453 1 91.62 88 PRO B C 1
ATOM 3263 O O . PRO B 1 88 ? 18.344 14.828 11.367 1 91.62 88 PRO B O 1
ATOM 3266 N N . VAL B 1 89 ? 20.328 15.547 10.758 1 89.25 89 VAL B N 1
ATOM 3267 C CA . VAL B 1 89 ? 20.5 14.492 9.766 1 89.25 89 VAL B CA 1
ATOM 3268 C C . VAL B 1 89 ? 20.609 13.141 10.469 1 89.25 89 VAL B C 1
ATOM 3270 O O . VAL B 1 89 ? 19.922 12.188 10.086 1 89.25 89 VAL B O 1
ATOM 3273 N N . GLU B 1 90 ? 21.375 13.133 11.492 1 90.38 90 GLU B N 1
ATOM 3274 C CA . GLU B 1 90 ? 21.547 11.891 12.242 1 90.38 90 GLU B CA 1
ATOM 3275 C C . GLU B 1 90 ? 20.266 11.508 12.992 1 90.38 90 GLU B C 1
ATOM 3277 O O . GLU B 1 90 ? 19.906 10.336 13.047 1 90.38 90 GLU B O 1
ATOM 3282 N N . ALA B 1 91 ? 19.703 12.5 13.547 1 92.94 91 ALA B N 1
ATOM 3283 C CA . ALA B 1 91 ? 18.453 12.266 14.266 1 92.94 91 ALA B CA 1
ATOM 3284 C C . ALA B 1 91 ? 17.391 11.656 13.352 1 92.94 91 ALA B C 1
ATOM 3286 O O . ALA B 1 91 ? 16.734 10.688 13.711 1 92.94 91 ALA B O 1
ATOM 3287 N N . LEU B 1 92 ? 17.281 12.234 12.18 1 93.88 92 LEU B N 1
ATOM 3288 C CA . LEU B 1 92 ? 16.312 11.75 11.195 1 93.88 92 LEU B CA 1
ATOM 3289 C C . LEU B 1 92 ? 16.609 10.305 10.82 1 93.88 92 LEU B C 1
ATOM 3291 O O . LEU B 1 92 ? 15.688 9.484 10.742 1 93.88 92 LEU B O 1
ATOM 3295 N N . ARG B 1 93 ? 17.797 10 10.641 1 92.25 93 ARG B N 1
ATOM 3296 C CA . ARG B 1 93 ? 18.219 8.648 10.289 1 92.25 93 ARG B CA 1
ATOM 3297 C C . ARG B 1 93 ? 17.859 7.664 11.398 1 92.25 93 ARG B C 1
ATOM 3299 O O . ARG B 1 93 ? 17.312 6.59 11.141 1 92.25 93 ARG B O 1
ATOM 3306 N N . TYR B 1 94 ? 18.172 8.078 12.602 1 93.88 94 TYR B N 1
ATOM 3307 C CA . TYR B 1 94 ? 17.922 7.223 13.75 1 93.88 94 TYR B CA 1
ATOM 3308 C C . TYR B 1 94 ? 16.422 6.969 13.93 1 93.88 94 TYR B C 1
ATOM 3310 O O . TYR B 1 94 ? 16 5.82 14.086 1 93.88 94 TYR B O 1
ATOM 3318 N N . VAL B 1 95 ? 15.711 7.953 13.828 1 96.62 95 VAL B N 1
ATOM 3319 C CA . VAL B 1 95 ? 14.266 7.891 14.031 1 96.62 95 VAL B CA 1
ATOM 3320 C C . VAL B 1 95 ? 13.625 7.012 12.961 1 96.62 95 VAL B C 1
ATOM 3322 O O . VAL B 1 95 ? 12.836 6.117 13.266 1 96.62 95 VAL B O 1
ATOM 3325 N N . ASN B 1 96 ? 13.977 7.172 11.758 1 96.12 96 ASN B N 1
ATOM 3326 C CA . ASN B 1 96 ? 13.383 6.406 10.664 1 96.12 96 ASN B CA 1
ATOM 3327 C C . ASN B 1 96 ? 13.836 4.949 10.695 1 96.12 96 ASN B C 1
ATOM 3329 O O . ASN B 1 96 ? 13.078 4.051 10.328 1 96.12 96 ASN B O 1
ATOM 3333 N N . ARG B 1 97 ? 15.07 4.77 11.109 1 94.56 97 ARG B N 1
ATOM 3334 C CA . ARG B 1 97 ? 15.531 3.393 11.273 1 94.56 97 ARG B CA 1
ATOM 3335 C C . ARG B 1 97 ? 14.68 2.648 12.297 1 94.56 97 ARG B C 1
ATOM 3337 O O . ARG B 1 97 ? 14.305 1.494 12.086 1 94.56 97 ARG B O 1
ATOM 3344 N N . TYR B 1 98 ? 14.43 3.336 13.352 1 96.19 98 TYR B N 1
ATOM 3345 C CA . TYR B 1 98 ? 13.57 2.756 14.375 1 96.19 98 TYR B CA 1
ATOM 3346 C C . TYR B 1 98 ? 12.188 2.438 13.812 1 96.19 98 TYR B C 1
ATOM 3348 O O . TYR B 1 98 ? 11.68 1.332 14 1 96.19 98 TYR B O 1
ATOM 3356 N N . LEU B 1 99 ? 11.625 3.336 13.117 1 95.69 99 LEU B N 1
ATOM 3357 C CA . LEU B 1 99 ? 10.281 3.168 12.57 1 95.69 99 LEU B CA 1
ATOM 3358 C C . LEU B 1 99 ? 10.25 2.008 11.578 1 95.69 99 LEU B C 1
ATOM 3360 O O . LEU B 1 99 ? 9.312 1.199 11.594 1 95.69 99 LEU B O 1
ATOM 3364 N N . ILE B 1 100 ? 11.227 1.911 10.781 1 91.81 100 ILE B N 1
ATOM 3365 C CA . ILE B 1 100 ? 11.328 0.84 9.797 1 91.81 100 ILE B CA 1
ATOM 3366 C C . ILE B 1 100 ? 11.453 -0.505 10.508 1 91.81 100 ILE B C 1
ATOM 3368 O O . ILE B 1 100 ? 10.727 -1.453 10.188 1 91.81 100 ILE B O 1
ATOM 3372 N N . ASN B 1 101 ? 12.312 -0.54 11.5 1 91.81 101 ASN B N 1
ATOM 3373 C CA . ASN B 1 101 ? 12.562 -1.785 12.219 1 91.81 101 ASN B CA 1
ATOM 3374 C C . ASN B 1 101 ? 11.32 -2.271 12.953 1 91.81 101 ASN B C 1
ATOM 3376 O O . ASN B 1 101 ? 11.133 -3.475 13.133 1 91.81 101 ASN B O 1
ATOM 3380 N N . CYS B 1 102 ? 10.508 -1.344 13.273 1 92.25 102 CYS B N 1
ATOM 3381 C CA . CYS B 1 102 ? 9.289 -1.684 13.992 1 92.25 102 CYS B CA 1
ATOM 3382 C C . CYS B 1 102 ? 8.109 -1.842 13.039 1 92.25 102 CYS B C 1
ATOM 3384 O O . CYS B 1 102 ? 6.961 -1.948 13.477 1 92.25 102 CYS B O 1
ATOM 3386 N N . SER B 1 103 ? 8.344 -1.8 11.773 1 88.81 103 SER B N 1
ATOM 3387 C CA . SER B 1 103 ? 7.359 -2.02 10.719 1 88.81 103 SER B CA 1
ATOM 3388 C C . SER B 1 103 ? 6.258 -0.963 10.766 1 88.81 103 SER B C 1
ATOM 3390 O O . SER B 1 103 ? 5.086 -1.271 10.539 1 88.81 103 SER B O 1
ATOM 3392 N N . HIS B 1 104 ? 6.668 0.25 11.172 1 93.75 104 HIS B N 1
ATOM 3393 C CA . HIS B 1 104 ? 5.715 1.353 11.133 1 93.75 104 HIS B CA 1
ATOM 3394 C C . HIS B 1 104 ? 5.594 1.924 9.719 1 93.75 104 HIS B C 1
ATOM 3396 O O . HIS B 1 104 ? 6.602 2.111 9.039 1 93.75 104 HIS B O 1
ATOM 3402 N N . ASN B 1 105 ? 4.391 2.16 9.32 1 94.56 105 ASN B N 1
ATOM 3403 C CA . ASN B 1 105 ? 4.145 2.881 8.078 1 94.56 105 ASN B CA 1
ATOM 3404 C C . ASN B 1 105 ? 4.16 4.391 8.289 1 94.56 105 ASN B C 1
ATOM 3406 O O . ASN B 1 105 ? 3.221 5.09 7.902 1 94.56 105 ASN B O 1
ATOM 3410 N N . ILE B 1 106 ? 5.184 4.84 8.891 1 97.25 106 ILE B N 1
ATOM 3411 C CA . ILE B 1 106 ? 5.441 6.242 9.195 1 97.25 106 ILE B CA 1
ATOM 3412 C C . ILE B 1 106 ? 6.855 6.617 8.758 1 97.25 106 ILE B C 1
ATOM 3414 O O . ILE B 1 106 ? 7.797 5.844 8.961 1 97.25 106 ILE B O 1
ATOM 3418 N N . ARG B 1 107 ? 6.977 7.742 8.141 1 97 107 ARG B N 1
ATOM 3419 C CA . ARG B 1 107 ? 8.297 8.258 7.789 1 97 107 ARG B CA 1
ATOM 3420 C C . ARG B 1 107 ? 8.414 9.734 8.156 1 97 107 ARG B C 1
ATOM 3422 O O . ARG B 1 107 ? 7.523 10.531 7.852 1 97 107 ARG B O 1
ATOM 3429 N N . VAL B 1 108 ? 9.453 10.023 8.875 1 97.75 108 VAL B N 1
ATOM 3430 C CA . VAL B 1 108 ? 9.797 11.422 9.117 1 97.75 108 VAL B CA 1
ATOM 3431 C C . VAL B 1 108 ? 10.664 11.953 7.984 1 97.75 108 VAL B C 1
ATOM 3433 O O . VAL B 1 108 ? 11.742 11.414 7.719 1 97.75 108 VAL B O 1
ATOM 3436 N N . LEU B 1 109 ? 10.227 12.945 7.352 1 96.62 109 LEU B N 1
ATOM 3437 C CA . LEU B 1 109 ? 10.805 13.414 6.102 1 96.62 109 LEU B CA 1
ATOM 3438 C C . LEU B 1 109 ? 11.812 14.531 6.355 1 96.62 109 LEU B C 1
ATOM 3440 O O . LEU B 1 109 ? 12.781 14.688 5.609 1 96.62 109 LEU B O 1
ATOM 3444 N N . GLU B 1 110 ? 11.523 15.32 7.34 1 95.88 110 GLU B N 1
ATOM 3445 C CA . GLU B 1 110 ? 12.359 16.469 7.695 1 95.88 110 GLU B CA 1
ATOM 3446 C C . GLU B 1 110 ? 12.32 16.734 9.195 1 95.88 110 GLU B C 1
ATOM 3448 O O . GLU B 1 110 ? 11.312 16.484 9.852 1 95.88 110 GLU B O 1
ATOM 3453 N N . ALA B 1 111 ? 13.43 17.141 9.672 1 96.06 111 ALA B N 1
ATOM 3454 C CA . ALA B 1 111 ? 13.555 17.609 11.047 1 96.06 111 ALA B CA 1
ATOM 3455 C C . ALA B 1 111 ? 14.445 18.859 11.117 1 96.06 111 ALA B C 1
ATOM 3457 O O . ALA B 1 111 ? 15.633 18.797 10.781 1 96.06 111 ALA B O 1
ATOM 3458 N N . ILE B 1 112 ? 13.844 19.906 11.555 1 96.19 112 ILE B N 1
ATOM 3459 C CA . ILE B 1 112 ? 14.547 21.188 11.578 1 96.19 112 ILE B CA 1
ATOM 3460 C C . ILE B 1 112 ? 14.492 21.766 12.992 1 96.19 112 ILE B C 1
ATOM 3462 O O . ILE B 1 112 ? 13.406 21.969 13.539 1 96.19 112 ILE B O 1
ATOM 3466 N N . PRO B 1 113 ? 15.711 22.047 13.516 1 96.62 113 PRO B N 1
ATOM 3467 C CA . PRO B 1 113 ? 15.664 22.719 14.82 1 96.62 113 PRO B CA 1
ATOM 3468 C C . PRO B 1 113 ? 15.047 24.109 14.758 1 96.62 113 PRO B C 1
ATOM 3470 O O . PRO B 1 113 ? 15.367 24.891 13.859 1 96.62 113 PRO B O 1
ATOM 3473 N N . VAL B 1 114 ? 14.156 24.391 15.688 1 97.38 114 VAL B N 1
ATOM 3474 C CA . VAL B 1 114 ? 13.469 25.672 15.711 1 97.38 114 VAL B CA 1
ATOM 3475 C C . VAL B 1 114 ? 13.445 26.219 17.141 1 97.38 114 VAL B C 1
ATOM 3477 O O . VAL B 1 114 ? 13.672 25.484 18.094 1 97.38 114 VAL B O 1
ATOM 3480 N N . LYS B 1 115 ? 13.172 27.531 17.312 1 95.94 115 LYS B N 1
ATOM 3481 C CA . LYS B 1 115 ? 13.055 28.188 18.625 1 95.94 115 LYS B CA 1
ATOM 3482 C C . LYS B 1 115 ? 11.836 27.656 19.391 1 95.94 115 LYS B C 1
ATOM 3484 O O . LYS B 1 115 ? 10.859 27.234 18.781 1 95.94 115 LYS B O 1
ATOM 3489 N N . ASN B 1 116 ? 11.891 27.766 20.656 1 94.94 116 ASN B N 1
ATOM 3490 C CA . ASN B 1 116 ? 10.812 27.281 21.516 1 94.94 116 ASN B CA 1
ATOM 3491 C C . ASN B 1 116 ? 9.531 28.078 21.312 1 94.94 116 ASN B C 1
ATOM 3493 O O . ASN B 1 116 ? 8.445 27.641 21.703 1 94.94 116 ASN B O 1
ATOM 3497 N N . THR B 1 117 ? 9.672 29.219 20.703 1 96.81 117 THR B N 1
ATOM 3498 C CA . THR B 1 117 ? 8.516 30.078 20.453 1 96.81 117 THR B CA 1
ATOM 3499 C C . THR B 1 117 ? 7.75 29.594 19.219 1 96.81 117 THR B C 1
ATOM 3501 O O . THR B 1 117 ? 6.641 30.062 18.953 1 96.81 117 THR B O 1
ATOM 3504 N N . PHE B 1 118 ? 8.391 28.703 18.469 1 97.81 118 PHE B N 1
ATOM 3505 C CA . PHE B 1 118 ? 7.73 28.141 17.297 1 97.81 118 PHE B CA 1
ATOM 3506 C C . PHE B 1 118 ? 6.535 27.297 17.688 1 97.81 118 PHE B C 1
ATOM 3508 O O . PHE B 1 118 ? 6.609 26.5 18.625 1 97.81 118 PHE B O 1
ATOM 3515 N N . HIS B 1 119 ? 5.457 27.453 17 1 98.25 119 HIS B N 1
ATOM 3516 C CA . HIS B 1 119 ? 4.289 26.594 17.141 1 98.25 119 HIS B CA 1
ATOM 3517 C C . HIS B 1 119 ? 3.746 26.172 15.781 1 98.25 119 HIS B C 1
ATOM 3519 O O . HIS B 1 119 ? 3.391 27.031 14.961 1 98.25 119 HIS B O 1
ATOM 3525 N N . VAL B 1 120 ? 3.594 24.875 15.562 1 98.06 120 VAL B N 1
ATOM 3526 C CA . VAL B 1 120 ? 3.295 24.312 14.25 1 98.06 120 VAL B CA 1
ATOM 3527 C C . VAL B 1 120 ? 1.906 24.766 13.797 1 98.06 120 VAL B C 1
ATOM 3529 O O . VAL B 1 120 ? 1.675 24.984 12.609 1 98.06 120 VAL B O 1
ATOM 3532 N N . ARG B 1 121 ? 0.958 24.953 14.695 1 96 121 ARG B N 1
ATOM 3533 C CA . ARG B 1 121 ? -0.402 25.344 14.344 1 96 121 ARG B CA 1
ATOM 3534 C C . ARG B 1 121 ? -0.432 26.766 13.805 1 96 121 ARG B C 1
ATOM 3536 O O . ARG B 1 121 ? -1.285 27.109 12.984 1 96 121 ARG B O 1
ATOM 3543 N N . LYS B 1 122 ? 0.488 27.594 14.367 1 96.38 122 LYS B N 1
ATOM 3544 C CA . LYS B 1 122 ? 0.611 28.969 13.875 1 96.38 122 LYS B CA 1
ATOM 3545 C C . LYS B 1 122 ? 1.29 29 12.508 1 96.38 122 LYS B C 1
ATOM 3547 O O . LYS B 1 122 ? 1.012 29.875 11.695 1 96.38 122 LYS B O 1
ATOM 3552 N N . CYS B 1 123 ? 2.1 28.047 12.258 1 97.62 123 CYS B N 1
ATOM 3553 C CA . CYS B 1 123 ? 2.861 27.953 11.023 1 97.62 123 CYS B CA 1
ATOM 3554 C C . CYS B 1 123 ? 1.984 27.453 9.875 1 97.62 123 CYS B C 1
ATOM 3556 O O . CYS B 1 123 ? 2.051 27.984 8.766 1 97.62 123 CYS B O 1
ATOM 3558 N N . ALA B 1 124 ? 1.156 26.5 10.172 1 97.38 124 ALA B N 1
ATOM 3559 C CA . ALA B 1 124 ? 0.312 25.875 9.156 1 97.38 124 ALA B CA 1
ATOM 3560 C C . ALA B 1 124 ? -0.767 26.844 8.672 1 97.38 124 ALA B C 1
ATOM 3562 O O . ALA B 1 124 ? -1.389 27.531 9.484 1 97.38 124 ALA B O 1
ATOM 3563 N N . ASN B 1 125 ? -1.031 26.891 7.383 1 96.81 125 ASN B N 1
ATOM 3564 C CA . ASN B 1 125 ? -1.987 27.891 6.91 1 96.81 125 ASN B CA 1
ATOM 3565 C C . ASN B 1 125 ? -3 27.281 5.945 1 96.81 125 ASN B C 1
ATOM 3567 O O . ASN B 1 125 ? -3.947 27.953 5.531 1 96.81 125 ASN B O 1
ATOM 3571 N N . SER B 1 126 ? -2.828 26.031 5.598 1 98.06 126 SER B N 1
ATOM 3572 C CA . SER B 1 126 ? -3.828 25.375 4.762 1 98.06 126 SER B CA 1
ATOM 3573 C C . SER B 1 126 ? -3.703 23.859 4.84 1 98.06 126 SER B C 1
ATOM 3575 O O . SER B 1 126 ? -2.664 23.344 5.25 1 98.06 126 SER B O 1
ATOM 3577 N N . ARG B 1 127 ? -4.746 23.234 4.562 1 98.25 127 ARG B N 1
ATOM 3578 C CA . ARG B 1 127 ? -4.805 21.797 4.418 1 98.25 127 ARG B CA 1
ATOM 3579 C C . ARG B 1 127 ? -5.457 21.391 3.096 1 98.25 127 ARG B C 1
ATOM 3581 O O . ARG B 1 127 ? -6.434 22.016 2.67 1 98.25 127 ARG B O 1
ATOM 3588 N N . THR B 1 128 ? -4.883 20.453 2.471 1 98.62 128 THR B N 1
ATOM 3589 C CA . THR B 1 128 ? -5.473 19.844 1.282 1 98.62 128 THR B CA 1
ATOM 3590 C C . THR B 1 128 ? -5.668 18.344 1.481 1 98.62 128 THR B C 1
ATOM 3592 O O . THR B 1 128 ? -4.734 17.641 1.869 1 98.62 128 THR B O 1
ATOM 3595 N N . TYR B 1 129 ? -6.902 17.953 1.239 1 98.62 129 TYR B N 1
ATOM 3596 C CA . TYR B 1 129 ? -7.23 16.531 1.363 1 98.62 129 TYR B CA 1
ATOM 3597 C C . TYR B 1 129 ? -7.578 15.938 0.007 1 98.62 129 TYR B C 1
ATOM 3599 O O . TYR B 1 129 ? -8.094 16.625 -0.874 1 98.62 129 TYR B O 1
ATOM 3607 N N . LEU B 1 130 ? -7.23 14.703 -0.14 1 98.75 130 LEU B N 1
ATOM 3608 C CA . LEU B 1 130 ? -7.621 13.867 -1.272 1 98.75 130 LEU B CA 1
ATOM 3609 C C . LEU B 1 130 ? -8.445 12.672 -0.81 1 98.75 130 LEU B C 1
ATOM 3611 O O . LEU B 1 130 ? -8.109 12.031 0.188 1 98.75 130 LEU B O 1
ATOM 3615 N N . TYR B 1 131 ? -9.586 12.445 -1.407 1 98.81 131 TYR B N 1
ATOM 3616 C CA . TYR B 1 131 ? -10.383 11.258 -1.138 1 98.81 131 TYR B CA 1
ATOM 3617 C C . TYR B 1 131 ? -10.547 10.414 -2.395 1 98.81 131 TYR B C 1
ATOM 3619 O O . TYR B 1 131 ? -11.055 10.883 -3.41 1 98.81 131 TYR B O 1
ATOM 3627 N N . ARG B 1 132 ? -10.18 9.141 -2.303 1 98.69 132 ARG B N 1
ATOM 3628 C CA . ARG B 1 132 ? -10.203 8.242 -3.453 1 98.69 132 ARG B CA 1
ATOM 3629 C C . ARG B 1 132 ? -11.406 7.316 -3.404 1 98.69 132 ARG B C 1
ATOM 3631 O O . ARG B 1 132 ? -11.727 6.754 -2.352 1 98.69 132 ARG B O 1
ATOM 3638 N N . VAL B 1 133 ? -12.039 7.184 -4.559 1 98.25 133 VAL B N 1
ATOM 3639 C CA . VAL B 1 133 ? -13.219 6.328 -4.703 1 98.25 133 VAL B CA 1
ATOM 3640 C C . VAL B 1 133 ? -12.992 5.328 -5.832 1 98.25 133 VAL B C 1
ATOM 3642 O O . VAL B 1 133 ? -12.539 5.695 -6.918 1 98.25 133 VAL B O 1
ATOM 3645 N N . LEU B 1 134 ? -13.234 4.148 -5.512 1 96.75 134 LEU B N 1
ATOM 3646 C CA . LEU B 1 134 ? -13.219 3.043 -6.465 1 96.75 134 LEU B CA 1
ATOM 3647 C C . LEU B 1 134 ? -14.625 2.518 -6.719 1 96.75 134 LEU B C 1
ATOM 3649 O O . LEU B 1 134 ? -15.344 2.18 -5.777 1 96.75 134 LEU B O 1
ATOM 3653 N N . ARG B 1 135 ? -15.047 2.504 -7.961 1 95.81 135 ARG B N 1
ATOM 3654 C CA . ARG B 1 135 ? -16.375 1.999 -8.32 1 95.81 135 ARG B CA 1
ATOM 3655 C C . ARG B 1 135 ? -16.266 0.917 -9.391 1 95.81 135 ARG B C 1
ATOM 3657 O O . ARG B 1 135 ? -15.656 1.128 -10.438 1 95.81 135 ARG B O 1
ATOM 3664 N N . ALA B 1 136 ? -16.891 -0.212 -9.148 1 94.5 136 ALA B N 1
ATOM 3665 C CA . ALA B 1 136 ? -16.891 -1.282 -10.141 1 94.5 136 ALA B CA 1
ATOM 3666 C C . ALA B 1 136 ? -17.688 -0.88 -11.383 1 94.5 136 ALA B C 1
ATOM 3668 O O . ALA B 1 136 ? -18.75 -0.265 -11.273 1 94.5 136 ALA B O 1
ATOM 3669 N N . LYS B 1 137 ? -17.172 -1.123 -12.57 1 92.5 137 LYS B N 1
ATOM 3670 C CA . LYS B 1 137 ? -17.906 -0.885 -13.812 1 92.5 137 LYS B CA 1
ATOM 3671 C C . LYS B 1 137 ? -19.125 -1.797 -13.914 1 92.5 137 LYS B C 1
ATOM 3673 O O . LYS B 1 137 ? -20.172 -1.371 -14.383 1 92.5 137 LYS B O 1
ATOM 3678 N N . ASN B 1 138 ? -18.859 -3.076 -13.445 1 89.56 138 ASN B N 1
ATOM 3679 C CA . ASN B 1 138 ? -19.938 -4.043 -13.273 1 89.56 138 ASN B CA 1
ATOM 3680 C C . ASN B 1 138 ? -20.25 -4.277 -11.797 1 89.56 138 ASN B C 1
ATOM 3682 O O . ASN B 1 138 ? -19.375 -4.699 -11.031 1 89.56 138 ASN B O 1
ATOM 3686 N N . LYS B 1 139 ? -21.453 -4.043 -11.414 1 81.5 139 LYS B N 1
ATOM 3687 C CA . LYS B 1 139 ? -21.859 -4.078 -10.016 1 81.5 139 LYS B CA 1
ATOM 3688 C C . LYS B 1 139 ? -21.594 -5.445 -9.398 1 81.5 139 LYS B C 1
ATOM 3690 O O . LYS B 1 139 ? -21.453 -5.562 -8.18 1 81.5 139 LYS B O 1
ATOM 3695 N N . ASN B 1 140 ? -21.5 -6.41 -10.211 1 80.94 140 ASN B N 1
ATOM 3696 C CA . ASN B 1 140 ? -21.312 -7.766 -9.711 1 80.94 140 ASN B CA 1
ATOM 3697 C C . ASN B 1 140 ? -19.828 -8.094 -9.562 1 80.94 140 ASN B C 1
ATOM 3699 O O . ASN B 1 140 ? -19.469 -9.156 -9.039 1 80.94 140 ASN B O 1
ATOM 3703 N N . ASP B 1 141 ? -18.984 -7.188 -9.961 1 83.62 141 ASP B N 1
ATOM 3704 C CA . ASP B 1 141 ? -17.547 -7.414 -9.82 1 83.62 141 ASP B CA 1
ATOM 3705 C C . ASP B 1 141 ? -17.062 -6.984 -8.438 1 83.62 141 ASP B C 1
ATOM 3707 O O . ASP B 1 141 ? -17.109 -5.801 -8.094 1 83.62 141 ASP B O 1
ATOM 3711 N N . HIS B 1 142 ? -16.656 -7.992 -7.684 1 81.75 142 HIS B N 1
ATOM 3712 C CA . HIS B 1 142 ? -16.219 -7.707 -6.32 1 81.75 142 HIS B CA 1
ATOM 3713 C C . HIS B 1 142 ? -14.742 -8.008 -6.129 1 81.75 142 HIS B C 1
ATOM 3715 O O . HIS B 1 142 ? -14.227 -7.926 -5.012 1 81.75 142 HIS B O 1
ATOM 3721 N N . LYS B 1 143 ? -14.102 -8.367 -7.258 1 91.31 143 LYS B N 1
ATOM 3722 C CA . LYS B 1 143 ? -12.68 -8.672 -7.191 1 91.31 143 LYS B CA 1
ATOM 3723 C C . LYS B 1 143 ? -11.844 -7.398 -7.176 1 91.31 143 LYS B C 1
ATOM 3725 O O . LYS B 1 143 ? -11.266 -7.012 -8.195 1 91.31 143 LYS B O 1
ATOM 3730 N N . ILE B 1 144 ? -11.727 -6.805 -6.062 1 92 144 ILE B N 1
ATOM 3731 C CA . ILE B 1 144 ? -11.031 -5.531 -5.902 1 92 144 ILE B CA 1
ATOM 3732 C C . ILE B 1 144 ? -9.516 -5.766 -5.918 1 92 144 ILE B C 1
ATOM 3734 O O . ILE B 1 144 ? -9.023 -6.691 -5.273 1 92 144 ILE B O 1
ATOM 3738 N N . PRO B 1 145 ? -8.75 -4.965 -6.688 1 95.75 145 PRO B N 1
ATOM 3739 C CA . PRO B 1 145 ? -7.297 -5.043 -6.574 1 95.75 145 PRO B CA 1
ATOM 3740 C C . PRO B 1 145 ? -6.805 -4.91 -5.133 1 95.75 145 PRO B C 1
ATOM 3742 O O . PRO B 1 145 ? -7.258 -4.023 -4.406 1 95.75 145 PRO B O 1
ATOM 3745 N N . ILE B 1 146 ? -5.938 -5.719 -4.789 1 95.75 146 ILE B N 1
ATOM 3746 C CA . ILE B 1 146 ? -5.586 -5.918 -3.387 1 95.75 146 ILE B CA 1
ATOM 3747 C C . ILE B 1 146 ? -5 -4.633 -2.812 1 95.75 146 ILE B C 1
ATOM 3749 O O . ILE B 1 146 ? -5.25 -4.289 -1.655 1 95.75 146 ILE B O 1
ATOM 3753 N N . ILE B 1 147 ? -4.25 -3.877 -3.57 1 95.38 147 ILE B N 1
ATOM 3754 C CA . ILE B 1 147 ? -3.564 -2.701 -3.047 1 95.38 147 ILE B CA 1
ATOM 3755 C C . ILE B 1 147 ? -4.582 -1.604 -2.742 1 95.38 147 ILE B C 1
ATOM 3757 O O . ILE B 1 147 ? -4.32 -0.709 -1.937 1 95.38 147 ILE B O 1
ATOM 3761 N N . GLU B 1 148 ? -5.727 -1.628 -3.428 1 96.62 148 GLU B N 1
ATOM 3762 C CA . GLU B 1 148 ? -6.723 -0.569 -3.311 1 96.62 148 GLU B CA 1
ATOM 3763 C C . GLU B 1 148 ? -7.555 -0.73 -2.041 1 96.62 148 GLU B C 1
ATOM 3765 O O . GLU B 1 148 ? -8.219 0.212 -1.602 1 96.62 148 GLU B O 1
ATOM 3770 N N . MET B 1 149 ? -7.562 -1.87 -1.438 1 93.81 149 MET B N 1
ATOM 3771 C CA . MET B 1 149 ? -8.477 -2.232 -0.357 1 93.81 149 MET B CA 1
ATOM 3772 C C . MET B 1 149 ? -8.406 -1.215 0.777 1 93.81 149 MET B C 1
ATOM 3774 O O . MET B 1 149 ? -9.438 -0.778 1.288 1 93.81 149 MET B O 1
ATOM 3778 N N . ASP B 1 150 ? -7.195 -0.737 1.101 1 94.19 150 ASP B N 1
ATOM 3779 C CA . ASP B 1 150 ? -7.043 0.169 2.234 1 94.19 150 ASP B CA 1
ATOM 3780 C C . ASP B 1 150 ? -6.758 1.594 1.767 1 94.19 150 ASP B C 1
ATOM 3782 O O . ASP B 1 150 ? -6.371 2.449 2.564 1 94.19 150 ASP B O 1
ATOM 3786 N N . HIS B 1 151 ? -6.977 1.855 0.458 1 97.19 151 HIS B N 1
ATOM 3787 C CA . HIS B 1 151 ? -6.473 3.125 -0.052 1 97.19 151 HIS B CA 1
ATOM 3788 C C . HIS B 1 151 ? -7.555 3.873 -0.827 1 97.19 151 HIS B C 1
ATOM 3790 O O . HIS B 1 151 ? -7.266 4.867 -1.497 1 97.19 151 HIS B O 1
ATOM 3796 N N . CYS B 1 152 ? -8.734 3.377 -0.766 1 97.31 152 CYS B N 1
ATOM 3797 C CA . CYS B 1 152 ? -9.859 4.051 -1.4 1 97.31 152 CYS B CA 1
ATOM 3798 C C . CYS B 1 152 ? -11.18 3.523 -0.864 1 97.31 152 CYS B C 1
ATOM 3800 O O . CYS B 1 152 ? -11.219 2.488 -0.197 1 97.31 152 CYS B O 1
ATOM 3802 N N . LEU B 1 153 ? -12.234 4.254 -1.083 1 97.31 153 LEU B N 1
ATOM 3803 C CA . LEU B 1 153 ? -13.586 3.764 -0.841 1 97.31 153 LEU B CA 1
ATOM 3804 C C . LEU B 1 153 ? -14.047 2.852 -1.974 1 97.31 153 LEU B C 1
ATOM 3806 O O . LEU B 1 153 ? -13.93 3.209 -3.148 1 97.31 153 LEU B O 1
ATOM 3810 N N . HIS B 1 154 ? -14.445 1.7 -1.629 1 94.5 154 HIS B N 1
ATOM 3811 C CA . HIS B 1 154 ? -15.086 0.82 -2.598 1 94.5 154 HIS B CA 1
ATOM 3812 C C . HIS B 1 154 ? -16.578 1.108 -2.695 1 94.5 154 HIS B C 1
ATOM 3814 O O . HIS B 1 154 ? -17.359 0.71 -1.819 1 94.5 154 HIS B O 1
ATOM 3820 N N . LEU B 1 155 ? -17 1.805 -3.713 1 94.69 155 LEU B N 1
ATOM 3821 C CA . LEU B 1 155 ? -18.391 2.201 -3.906 1 94.69 155 LEU B CA 1
ATOM 3822 C C . LEU B 1 155 ? -19.172 1.121 -4.652 1 94.69 155 LEU B C 1
ATOM 3824 O O . LEU B 1 155 ? -18.859 0.817 -5.809 1 94.69 155 LEU B O 1
ATOM 3828 N N . LYS B 1 156 ? -20.047 0.566 -3.963 1 88.56 156 LYS B N 1
ATOM 3829 C CA . LYS B 1 156 ? -20.953 -0.42 -4.559 1 88.56 156 LYS B CA 1
ATOM 3830 C C . LYS B 1 156 ? -22.328 0.179 -4.816 1 88.56 156 LYS B C 1
ATOM 3832 O O . LYS B 1 156 ? -23.094 0.422 -3.879 1 88.56 156 LYS B O 1
ATOM 3837 N N . SER B 1 157 ? -22.562 0.578 -5.996 1 88.94 157 SER B N 1
ATOM 3838 C CA . SER B 1 157 ? -23.859 1.134 -6.348 1 88.94 157 SER B CA 1
ATOM 3839 C C . SER B 1 157 ? -24.188 0.895 -7.82 1 88.94 157 SER B C 1
ATOM 3841 O O . SER B 1 157 ? -23.297 0.953 -8.672 1 88.94 157 SER B O 1
ATOM 3843 N N . ASP B 1 158 ? -25.438 0.712 -7.988 1 87.25 158 ASP B N 1
ATOM 3844 C CA . ASP B 1 158 ? -25.922 0.511 -9.352 1 87.25 158 ASP B CA 1
ATOM 3845 C C . ASP B 1 158 ? -26.062 1.843 -10.086 1 87.25 158 ASP B C 1
ATOM 3847 O O . ASP B 1 158 ? -26.172 1.872 -11.312 1 87.25 158 ASP B O 1
ATOM 3851 N N . THR B 1 159 ? -26.141 2.879 -9.289 1 91.94 159 THR B N 1
ATOM 3852 C CA . THR B 1 159 ? -26.312 4.207 -9.867 1 91.94 159 THR B CA 1
ATOM 3853 C C . THR B 1 159 ? -25.172 5.133 -9.43 1 91.94 159 THR B C 1
ATOM 3855 O O . THR B 1 159 ? -24.781 5.125 -8.266 1 91.94 159 THR B O 1
ATOM 3858 N N . PHE B 1 160 ? -24.641 5.82 -10.398 1 95.81 160 PHE B N 1
ATOM 3859 C CA . PHE B 1 160 ? -23.578 6.785 -10.141 1 95.81 160 PHE B CA 1
ATOM 3860 C C . PHE B 1 160 ? -23.516 7.848 -11.234 1 95.81 160 PHE B C 1
ATOM 3862 O O . PHE B 1 160 ? -23.281 7.531 -12.398 1 95.81 160 PHE B O 1
ATOM 3869 N N . ASP B 1 161 ? -23.812 9.07 -10.891 1 97.25 161 ASP B N 1
ATOM 3870 C CA . ASP B 1 161 ? -23.812 10.188 -11.828 1 97.25 161 ASP B CA 1
ATOM 3871 C C . ASP B 1 161 ? -22.734 11.211 -11.469 1 97.25 161 ASP B C 1
ATOM 3873 O O . ASP B 1 161 ? -22.969 12.117 -10.672 1 97.25 161 ASP B O 1
ATOM 3877 N N . PRO B 1 162 ? -21.562 11.078 -12.117 1 97.19 162 PRO B N 1
ATOM 3878 C CA . PRO B 1 162 ? -20.453 11.984 -11.789 1 97.19 162 PRO B CA 1
ATOM 3879 C C . PRO B 1 162 ? -20.781 13.445 -12.102 1 97.19 162 PRO B C 1
ATOM 3881 O O . PRO B 1 162 ? -20.281 14.344 -11.43 1 97.19 162 PRO B O 1
ATOM 3884 N N . GLU B 1 163 ? -21.578 13.703 -13.07 1 97.44 163 GLU B N 1
ATOM 3885 C CA . GLU B 1 163 ? -21.906 15.078 -13.445 1 97.44 163 GLU B CA 1
ATOM 3886 C C . GLU B 1 163 ? -22.75 15.758 -12.367 1 97.44 163 GLU B C 1
ATOM 3888 O O . GLU B 1 163 ? -22.594 16.953 -12.117 1 97.44 163 GLU B O 1
ATOM 3893 N N . ARG B 1 164 ? -23.625 15.031 -11.797 1 97.69 164 ARG B N 1
ATOM 3894 C CA . ARG B 1 164 ? -24.406 15.562 -10.688 1 97.69 164 ARG B CA 1
ATOM 3895 C C . ARG B 1 164 ? -23.5 15.992 -9.539 1 97.69 164 ARG B C 1
ATOM 3897 O O . ARG B 1 164 ? -23.719 17.047 -8.93 1 97.69 164 ARG B O 1
ATOM 3904 N N . ILE B 1 165 ? -22.516 15.188 -9.258 1 98.44 165 ILE B N 1
ATOM 3905 C CA . ILE B 1 165 ? -21.547 15.508 -8.211 1 98.44 165 ILE B CA 1
ATOM 3906 C C . ILE B 1 165 ? -20.781 16.781 -8.578 1 98.44 165 ILE B C 1
ATOM 3908 O O . ILE B 1 165 ? -20.672 17.703 -7.77 1 98.44 165 ILE B O 1
ATOM 3912 N N . LYS B 1 166 ? -20.297 16.844 -9.781 1 97.81 166 LYS B N 1
ATOM 3913 C CA . LYS B 1 166 ? -19.5 17.969 -10.25 1 97.81 166 LYS B CA 1
ATOM 3914 C C . LYS B 1 166 ? -20.281 19.281 -10.109 1 97.81 166 LYS B C 1
ATOM 3916 O O . LYS B 1 166 ? -19.719 20.297 -9.711 1 97.81 166 LYS B O 1
ATOM 3921 N N . ARG B 1 167 ? -21.5 19.234 -10.359 1 97 167 ARG B N 1
ATOM 3922 C CA . ARG B 1 167 ? -22.328 20.438 -10.273 1 97 167 ARG B CA 1
ATOM 3923 C C . ARG B 1 167 ? -22.578 20.828 -8.82 1 97 167 ARG B C 1
ATOM 3925 O O . ARG B 1 167 ? -22.594 22.016 -8.492 1 97 167 ARG B O 1
ATOM 3932 N N . ALA B 1 168 ? -22.734 19.875 -8.047 1 98.19 168 ALA B N 1
ATOM 3933 C CA . ALA B 1 168 ? -23.125 20.109 -6.656 1 98.19 168 ALA B CA 1
ATOM 3934 C C . ALA B 1 168 ? -21.938 20.641 -5.844 1 98.19 168 ALA B C 1
ATOM 3936 O O . ALA B 1 168 ? -22.141 21.203 -4.758 1 98.19 168 ALA B O 1
ATOM 3937 N N . ILE B 1 169 ? -20.734 20.438 -6.355 1 97.75 169 ILE B N 1
ATOM 3938 C CA . ILE B 1 169 ? -19.531 20.875 -5.668 1 97.75 169 ILE B CA 1
ATOM 3939 C C . ILE B 1 169 ? -19.609 22.359 -5.379 1 97.75 169 ILE B C 1
ATOM 3941 O O . ILE B 1 169 ? -19.172 22.828 -4.32 1 97.75 169 ILE B O 1
ATOM 3945 N N . GLN B 1 170 ? -20.234 23.125 -6.215 1 96.94 170 GLN B N 1
ATOM 3946 C CA . GLN B 1 170 ? -20.312 24.578 -6.102 1 96.94 170 GLN B CA 1
ATOM 3947 C C . GLN B 1 170 ? -21.141 25 -4.887 1 96.94 170 GLN B C 1
ATOM 3949 O O . GLN B 1 170 ? -20.922 26.062 -4.312 1 96.94 170 GLN B O 1
ATOM 3954 N N . LEU B 1 171 ? -22.031 24.172 -4.469 1 97.81 171 LEU B N 1
ATOM 3955 C CA . LEU B 1 171 ? -22.891 24.469 -3.326 1 97.81 171 LEU B CA 1
ATOM 3956 C C . LEU B 1 171 ? -22.062 24.609 -2.053 1 97.81 171 LEU B C 1
ATOM 3958 O O . LEU B 1 171 ? -22.469 25.297 -1.114 1 97.81 171 LEU B O 1
ATOM 3962 N N . PHE B 1 172 ? -20.859 23.984 -2.021 1 98.25 172 PHE B N 1
ATOM 3963 C CA . PHE B 1 172 ? -20.031 23.953 -0.813 1 98.25 172 PHE B CA 1
ATOM 3964 C C . PHE B 1 172 ? -19.016 25.078 -0.825 1 98.25 172 PHE B C 1
ATOM 3966 O O . PHE B 1 172 ? -18.375 25.359 0.196 1 98.25 172 PHE B O 1
ATOM 3973 N N . MET B 1 173 ? -18.812 25.719 -1.94 1 97.5 173 MET B N 1
ATOM 3974 C CA . MET B 1 173 ? -17.719 26.688 -2.096 1 97.5 173 MET B CA 1
ATOM 3975 C C . MET B 1 173 ? -18.047 27.984 -1.38 1 97.5 173 MET B C 1
ATOM 3977 O O . MET B 1 173 ? -19.219 28.359 -1.248 1 97.5 173 MET B O 1
ATOM 3981 N N . GLY B 1 174 ? -16.938 28.625 -0.858 1 92.81 174 GLY B N 1
ATOM 3982 C CA . GLY B 1 174 ? -17.078 29.891 -0.154 1 92.81 174 GLY B CA 1
ATOM 3983 C C . GLY B 1 174 ? -17.203 29.734 1.349 1 92.81 174 GLY B C 1
ATOM 3984 O O . GLY B 1 174 ? -16.891 28.672 1.892 1 92.81 174 GLY B O 1
ATOM 3985 N N . THR B 1 175 ? -17.5 30.844 2.008 1 96.38 175 THR B N 1
ATOM 3986 C CA . THR B 1 175 ? -17.641 30.844 3.461 1 96.38 175 THR B CA 1
ATOM 3987 C C . THR B 1 175 ? -19.031 30.375 3.883 1 96.38 175 THR B C 1
ATOM 3989 O O . THR B 1 175 ? -20.031 30.938 3.469 1 96.38 175 THR B O 1
ATOM 3992 N N . LYS B 1 176 ? -19.031 29.344 4.656 1 96.88 176 LYS B N 1
ATOM 3993 C CA . LYS B 1 176 ? -20.297 28.75 5.098 1 96.88 176 LYS B CA 1
ATOM 3994 C C . LYS B 1 176 ? -20.172 28.203 6.516 1 96.88 176 LYS B C 1
ATOM 3996 O O . LYS B 1 176 ? -19.062 28 7.023 1 96.88 176 LYS B O 1
ATOM 4001 N N . ASP B 1 177 ? -21.312 28.125 7.152 1 97.62 177 ASP B N 1
ATOM 4002 C CA . ASP B 1 177 ? -21.375 27.391 8.414 1 97.62 177 ASP B CA 1
ATOM 4003 C C . ASP B 1 177 ? -21.5 25.891 8.18 1 97.62 177 ASP B C 1
ATOM 4005 O O . ASP B 1 177 ? -22.547 25.406 7.73 1 97.62 177 ASP B O 1
ATOM 4009 N N . PHE B 1 178 ? -20.469 25.156 8.492 1 98.06 178 PHE B N 1
ATOM 4010 C CA . PHE B 1 178 ? -20.422 23.734 8.172 1 98.06 178 PHE B CA 1
ATOM 4011 C C . PHE B 1 178 ? -20.797 22.891 9.383 1 98.06 178 PHE B C 1
ATOM 4013 O O . PHE B 1 178 ? -20.422 21.719 9.477 1 98.06 178 PHE B O 1
ATOM 4020 N N . ARG B 1 179 ? -21.547 23.422 10.281 1 96.81 179 ARG B N 1
ATOM 4021 C CA . ARG B 1 179 ? -21.953 22.734 11.5 1 96.81 179 ARG B CA 1
ATOM 4022 C C . ARG B 1 179 ? -22.656 21.422 11.172 1 96.81 179 ARG B C 1
ATOM 4024 O O . ARG B 1 179 ? -22.391 20.391 11.805 1 96.81 179 ARG B O 1
ATOM 4031 N N . THR B 1 180 ? -23.516 21.422 10.141 1 97.62 180 THR B N 1
ATOM 4032 C CA . THR B 1 180 ? -24.219 20.219 9.719 1 97.62 180 THR B CA 1
ATOM 4033 C C . THR B 1 180 ? -23.234 19.141 9.266 1 97.62 180 THR B C 1
ATOM 4035 O O . THR B 1 180 ? -23.5 17.953 9.445 1 97.62 180 THR B O 1
ATOM 4038 N N . PHE B 1 181 ? -22.125 19.531 8.75 1 97.88 181 PHE B N 1
ATOM 4039 C CA . PHE B 1 181 ? -21.172 18.609 8.156 1 97.88 181 PHE B CA 1
ATOM 4040 C C . PHE B 1 181 ? -20.016 18.344 9.109 1 97.88 181 PHE B C 1
ATOM 4042 O O . PHE B 1 181 ? -18.938 17.891 8.68 1 97.88 181 PHE B O 1
ATOM 4049 N N . SER B 1 182 ? -20.156 18.641 10.305 1 96.12 182 SER B N 1
ATOM 4050 C CA . SER B 1 182 ? -19.141 18.328 11.312 1 96.12 182 SER B CA 1
ATOM 4051 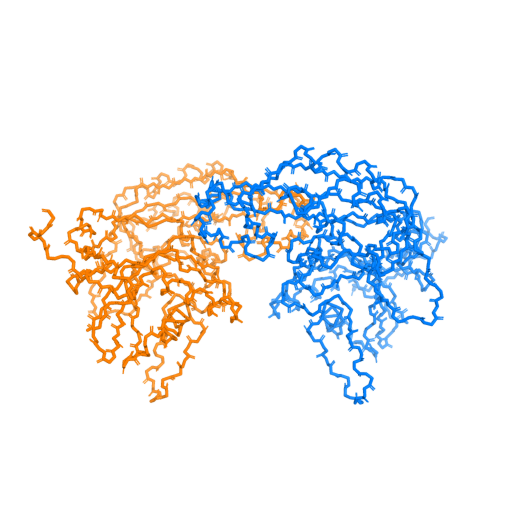C C . SER B 1 182 ? -19.719 17.438 12.414 1 96.12 182 SER B C 1
ATOM 4053 O O . SER B 1 182 ? -20.922 17.453 12.664 1 96.12 182 SER B O 1
ATOM 4055 N N . ALA B 1 183 ? -18.844 16.609 13 1 92.44 183 ALA B N 1
ATOM 4056 C CA . ALA B 1 183 ? -19.266 15.805 14.141 1 92.44 183 ALA B CA 1
ATOM 4057 C C . ALA B 1 183 ? -19.312 16.641 15.414 1 92.44 183 ALA B C 1
ATOM 4059 O O . ALA B 1 183 ? -18.578 17.625 15.539 1 92.44 183 ALA B O 1
ATOM 4060 N N . LYS B 1 184 ? -20.203 16.234 16.281 1 87.56 184 LYS B N 1
ATOM 4061 C CA . LYS B 1 184 ? -20.281 16.906 17.562 1 87.56 184 LYS B CA 1
ATOM 4062 C C . LYS B 1 184 ? -19.047 16.594 18.422 1 87.56 184 LYS B C 1
ATOM 4064 O O . LYS B 1 184 ? -18.594 15.453 18.469 1 87.56 184 LYS B O 1
ATOM 4069 N N . THR B 1 185 ? -18.438 17.578 18.812 1 81.06 185 THR B N 1
ATOM 4070 C CA . THR B 1 185 ? -17.266 17.438 19.688 1 81.06 185 THR B CA 1
ATOM 4071 C C . THR B 1 185 ? -17.547 18.078 21.047 1 81.06 185 THR B C 1
ATOM 4073 O O . THR B 1 185 ? -18.188 19.125 21.141 1 81.06 185 THR B O 1
ATOM 4076 N N . ILE B 1 186 ? -17.203 17.344 22.031 1 76.44 186 ILE B N 1
ATOM 4077 C CA . ILE B 1 186 ? -17.312 17.906 23.375 1 76.44 186 ILE B CA 1
ATOM 4078 C C . ILE B 1 186 ? -16.094 18.766 23.672 1 76.44 186 ILE B C 1
ATOM 4080 O O . ILE B 1 186 ? -14.961 18.281 23.656 1 76.44 186 ILE B O 1
ATOM 4084 N N . SER B 1 187 ? -16.328 19.969 23.547 1 75.62 187 SER B N 1
ATOM 4085 C CA . SER B 1 187 ? -15.234 20.891 23.844 1 75.62 187 SER B CA 1
ATOM 4086 C C . SER B 1 187 ? -15.68 22 24.781 1 75.62 187 SER B C 1
ATOM 4088 O O . SER B 1 187 ? -16.828 22.438 24.75 1 75.62 187 SER B O 1
ATOM 4090 N N . ASN B 1 188 ? -14.812 22.297 25.688 1 76.75 188 ASN B N 1
ATOM 4091 C CA . ASN B 1 188 ? -15.07 23.406 26.594 1 76.75 188 ASN B CA 1
ATOM 4092 C C . ASN B 1 188 ? -14.938 24.75 25.891 1 76.75 188 ASN B C 1
ATOM 4094 O O . ASN B 1 188 ? -15.391 25.766 26.406 1 76.75 188 ASN B O 1
ATOM 4098 N N . LYS B 1 189 ? -14.352 24.734 24.812 1 80.75 189 LYS B N 1
ATOM 4099 C CA . LYS B 1 189 ? -14.18 25.953 24.047 1 80.75 189 LYS B CA 1
ATOM 4100 C C . LYS B 1 189 ? -15.188 26.047 22.906 1 80.75 189 LYS B C 1
ATOM 4102 O O . LYS B 1 189 ? -15.555 25.031 22.312 1 80.75 189 LYS B O 1
ATOM 4107 N N . PRO B 1 190 ? -15.625 27.281 22.766 1 85.62 190 PRO B N 1
ATOM 4108 C CA . PRO B 1 190 ? -16.547 27.453 21.641 1 85.62 190 PRO B CA 1
ATOM 4109 C C . PRO B 1 190 ? -15.938 27.078 20.297 1 85.62 190 PRO B C 1
ATOM 4111 O O . PRO B 1 190 ? -14.773 27.391 20.047 1 85.62 190 PRO B O 1
ATOM 4114 N N . ILE B 1 191 ? -16.625 26.391 19.562 1 88.94 191 ILE B N 1
ATOM 4115 C CA . ILE B 1 191 ? -16.188 25.953 18.234 1 88.94 191 ILE B CA 1
ATOM 4116 C C . ILE B 1 191 ? -16.75 26.875 17.172 1 88.94 191 ILE B C 1
ATOM 4118 O O . ILE B 1 191 ? -17.953 27.172 17.172 1 88.94 191 ILE B O 1
ATOM 4122 N N . LYS B 1 192 ? -15.906 27.422 16.375 1 93 192 LYS B N 1
ATOM 4123 C CA . LYS B 1 192 ? -16.344 28.172 15.195 1 93 192 LYS B CA 1
ATOM 4124 C C . LYS B 1 192 ? -16.578 27.25 14.008 1 93 192 LYS B C 1
ATOM 4126 O O . LYS B 1 192 ? -15.641 26.641 13.492 1 93 192 LYS B O 1
ATOM 4131 N N . TYR B 1 193 ? -17.781 27.234 13.586 1 95.75 193 TYR B N 1
ATOM 4132 C CA . TYR B 1 193 ? -18.156 26.25 12.578 1 95.75 193 TYR B CA 1
ATOM 4133 C C . TYR B 1 193 ? -18.047 26.828 11.172 1 95.75 193 TYR B C 1
ATOM 4135 O O . TYR B 1 193 ? -18.141 26.094 10.18 1 95.75 193 TYR B O 1
ATOM 4143 N N . VAL B 1 194 ? -17.828 28.109 11.148 1 97.12 194 VAL B N 1
ATOM 4144 C CA . VAL B 1 194 ? -17.719 28.781 9.852 1 97.12 194 VAL B CA 1
ATOM 4145 C C . VAL B 1 194 ? -16.344 28.484 9.25 1 97.12 194 VAL B C 1
ATOM 4147 O O . VAL B 1 194 ? -15.312 28.672 9.906 1 97.12 194 VAL B O 1
ATOM 4150 N N . ARG B 1 195 ? -16.344 27.953 8.078 1 97.06 195 ARG B N 1
ATOM 4151 C CA . ARG B 1 195 ? -15.125 27.703 7.309 1 97.06 195 ARG B CA 1
ATOM 4152 C C . ARG B 1 195 ? -15.266 28.219 5.883 1 97.06 195 ARG B C 1
ATOM 4154 O O . ARG B 1 195 ? -16.375 28.422 5.395 1 97.06 195 ARG B O 1
ATOM 4161 N N . ASN B 1 196 ? -14.164 28.422 5.32 1 97.62 196 ASN B N 1
ATOM 4162 C CA . ASN B 1 196 ? -14.086 28.797 3.912 1 97.62 196 ASN B CA 1
ATOM 4163 C C . ASN B 1 196 ? -13.312 27.781 3.096 1 97.62 196 ASN B C 1
ATOM 4165 O O . ASN B 1 196 ? -12.102 27.609 3.285 1 97.62 196 ASN B O 1
ATOM 4169 N N . LEU B 1 197 ? -13.938 27.078 2.172 1 97.81 197 LEU B N 1
ATOM 4170 C CA . LEU B 1 197 ? -13.25 26.141 1.274 1 97.81 197 LEU B CA 1
ATOM 4171 C C . LEU B 1 197 ? -12.578 26.891 0.132 1 97.81 197 LEU B C 1
ATOM 4173 O O . LEU B 1 197 ? -13.227 27.656 -0.596 1 97.81 197 LEU B O 1
ATOM 4177 N N . TYR B 1 198 ? -11.258 26.688 0.01 1 97.5 198 TYR B N 1
ATOM 4178 C CA . TYR B 1 198 ? -10.508 27.297 -1.081 1 97.5 198 TYR B CA 1
ATOM 4179 C C . TYR B 1 198 ? -10.805 26.594 -2.404 1 97.5 198 TYR B C 1
ATOM 4181 O O . TYR B 1 198 ? -10.883 27.25 -3.449 1 97.5 198 TYR B O 1
ATOM 4189 N N . SER B 1 199 ? -10.906 25.344 -2.328 1 98.06 199 SER B N 1
ATOM 4190 C CA . SER B 1 199 ? -11.164 24.547 -3.523 1 98.06 199 SER B CA 1
ATOM 4191 C C . SER B 1 199 ? -11.836 23.234 -3.172 1 98.06 199 SER B C 1
ATOM 4193 O O . SER B 1 199 ? -11.664 22.719 -2.062 1 98.06 199 SER B O 1
ATOM 4195 N N . LEU B 1 200 ? -12.648 22.734 -4.023 1 98.5 200 LEU B N 1
ATOM 4196 C CA . LEU B 1 200 ? -13.266 21.422 -4.023 1 98.5 200 LEU B CA 1
ATOM 4197 C C . LEU B 1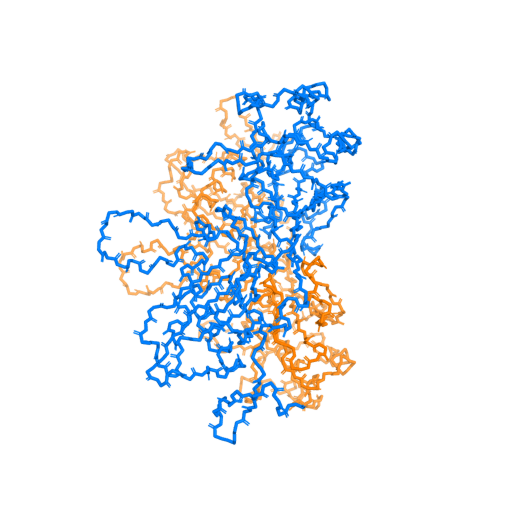 200 ? -13.445 20.906 -5.445 1 98.5 200 LEU B C 1
ATOM 4199 O O . LEU B 1 200 ? -14.148 21.516 -6.25 1 98.5 200 LEU B O 1
ATOM 4203 N N . THR B 1 201 ? -12.75 19.859 -5.793 1 98.5 201 THR B N 1
ATOM 4204 C CA . THR B 1 201 ? -12.828 19.312 -7.148 1 98.5 201 THR B CA 1
ATOM 4205 C C . THR B 1 201 ? -13.188 17.828 -7.125 1 98.5 201 THR B C 1
ATOM 4207 O O . THR B 1 201 ? -13.055 17.172 -6.09 1 98.5 201 THR B O 1
ATOM 4210 N N . PHE B 1 202 ? -13.758 17.406 -8.18 1 98.62 202 PHE B N 1
ATOM 4211 C CA . PHE B 1 202 ? -14.102 16.016 -8.43 1 98.62 202 PHE B CA 1
ATOM 4212 C C . PHE B 1 202 ? -13.688 15.594 -9.836 1 98.62 202 PHE B C 1
ATOM 4214 O O . PHE B 1 202 ? -14.211 16.109 -10.82 1 98.62 202 PHE B O 1
ATOM 4221 N N . GLU B 1 203 ? -12.695 14.664 -9.852 1 98 203 GLU B N 1
ATOM 4222 C CA . GLU B 1 203 ? -12.125 14.305 -11.141 1 98 203 GLU B CA 1
ATOM 4223 C C . GLU B 1 203 ? -11.836 12.805 -11.219 1 98 203 GLU B C 1
ATOM 4225 O O . GLU B 1 203 ? -11.859 12.109 -10.195 1 98 203 GLU B O 1
ATOM 4230 N N . LYS B 1 204 ? -11.617 12.336 -12.461 1 97.75 204 LYS B N 1
ATOM 4231 C CA . LYS B 1 204 ? -11.195 10.945 -12.641 1 97.75 204 LYS B CA 1
ATOM 4232 C C . LYS B 1 204 ? -9.812 10.711 -12.047 1 97.75 204 LYS B C 1
ATOM 4234 O O . LYS B 1 204 ? -8.922 11.555 -12.172 1 97.75 204 LYS B O 1
ATOM 4239 N N . GLY B 1 205 ? -9.742 9.586 -11.344 1 96.75 205 GLY B N 1
ATOM 4240 C CA . GLY B 1 205 ? -8.461 9.18 -10.773 1 96.75 205 GLY B CA 1
ATOM 4241 C C . GLY B 1 205 ? -7.824 8.016 -11.516 1 96.75 205 GLY B C 1
ATOM 4242 O O . GLY B 1 205 ? -8.195 7.719 -12.648 1 96.75 205 GLY B O 1
ATOM 4243 N N . SER B 1 206 ? -6.75 7.438 -10.906 1 96.25 206 SER B N 1
ATOM 4244 C CA . SER B 1 206 ? -6.02 6.312 -11.484 1 96.25 206 SER B CA 1
ATOM 4245 C C . SER B 1 206 ? -5.766 5.23 -10.438 1 96.25 206 SER B C 1
ATOM 4247 O O . SER B 1 206 ? -5.734 5.508 -9.242 1 96.25 206 SER B O 1
ATOM 4249 N N . PRO B 1 207 ? -5.645 4.008 -10.984 1 96.94 207 PRO B N 1
ATOM 4250 C CA . PRO B 1 207 ? -5.289 2.949 -10.039 1 96.94 207 PRO B CA 1
ATOM 4251 C C . PRO B 1 207 ? -3.885 3.121 -9.469 1 96.94 207 PRO B C 1
ATOM 4253 O O . PRO B 1 207 ? -3.012 3.697 -10.117 1 96.94 207 PRO B O 1
ATOM 4256 N N . LEU B 1 208 ? -3.707 2.635 -8.227 1 96.31 208 LEU B N 1
ATOM 4257 C CA . LEU B 1 208 ? -2.379 2.623 -7.625 1 96.31 208 LEU B CA 1
ATOM 4258 C C . LEU B 1 208 ? -1.463 1.642 -8.352 1 96.31 208 LEU B C 1
ATOM 4260 O O . LEU B 1 208 ? -0.289 1.938 -8.586 1 96.31 208 LEU B O 1
ATOM 4264 N N . MET B 1 209 ? -1.968 0.469 -8.648 1 94.94 209 MET B N 1
ATOM 4265 C CA . MET B 1 209 ? -1.218 -0.568 -9.352 1 94.94 209 MET B CA 1
ATOM 4266 C C . MET B 1 209 ? -1.809 -0.825 -10.734 1 94.94 209 MET B C 1
ATOM 4268 O O . MET B 1 209 ? -2.525 -1.807 -10.938 1 94.94 209 MET B O 1
ATOM 4272 N N . PRO B 1 210 ? -1.453 -0.014 -11.656 1 91.44 210 PRO B N 1
ATOM 4273 C CA . PRO B 1 210 ? -2.047 -0.138 -12.992 1 91.44 210 PRO B CA 1
ATOM 4274 C C . PRO B 1 210 ? -1.726 -1.474 -13.656 1 91.44 210 PRO B C 1
ATOM 4276 O O . PRO B 1 210 ? -2.416 -1.882 -14.594 1 91.44 210 PRO B O 1
ATOM 4279 N N . PHE B 1 211 ? -0.7 -2.176 -13.156 1 92.56 211 PHE B N 1
ATOM 4280 C CA . PHE B 1 211 ? -0.331 -3.451 -13.758 1 92.56 211 PHE B CA 1
ATOM 4281 C C . PHE B 1 211 ? -1.184 -4.582 -13.195 1 92.56 211 PHE B C 1
ATOM 4283 O O . PHE B 1 211 ? -1.086 -5.723 -13.656 1 92.56 211 PHE B O 1
ATOM 4290 N N . ASP B 1 212 ? -1.977 -4.324 -12.203 1 95.06 212 ASP B N 1
ATOM 4291 C CA . ASP B 1 212 ? -3.012 -5.266 -11.789 1 95.06 212 ASP B CA 1
ATOM 4292 C C . ASP B 1 212 ? -4.184 -5.262 -12.766 1 95.06 212 ASP B C 1
ATOM 4294 O O . ASP B 1 212 ? -4.906 -4.266 -12.875 1 95.06 212 ASP B O 1
ATOM 4298 N N . PRO B 1 213 ? -4.449 -6.316 -13.461 1 94.25 213 PRO B N 1
ATOM 4299 C CA . PRO B 1 213 ? -5.508 -6.316 -14.477 1 94.25 213 PRO B CA 1
ATOM 4300 C C . PRO B 1 213 ? -6.891 -6.062 -13.883 1 94.25 213 PRO B C 1
ATOM 4302 O O . PRO B 1 213 ? -7.793 -5.609 -14.594 1 94.25 213 PRO B O 1
ATOM 4305 N N . LEU B 1 214 ? -7.031 -6.328 -12.664 1 95.56 214 LEU B N 1
ATOM 4306 C CA . LEU B 1 214 ? -8.328 -6.113 -12.031 1 95.56 214 LEU B CA 1
ATOM 4307 C C . LEU B 1 214 ? -8.688 -4.633 -12.016 1 95.56 214 LEU B C 1
ATOM 4309 O O . LEU B 1 214 ? -9.867 -4.277 -11.914 1 95.56 214 LEU B O 1
ATOM 4313 N N . SER B 1 215 ? -7.676 -3.766 -12.062 1 95.44 215 SER B N 1
ATOM 4314 C CA . SER B 1 215 ? -7.906 -2.326 -12.031 1 95.44 215 SER B CA 1
ATOM 4315 C C . SER B 1 215 ? -8.773 -1.877 -13.203 1 95.44 215 SER B C 1
ATOM 4317 O O . SER B 1 215 ? -9.508 -0.892 -13.102 1 95.44 215 SER B O 1
ATOM 4319 N N . GLU B 1 216 ? -8.766 -2.631 -14.273 1 95.5 216 GLU B N 1
ATOM 4320 C CA . GLU B 1 216 ? -9.5 -2.266 -15.484 1 95.5 216 GLU B CA 1
ATOM 4321 C C . GLU B 1 216 ? -11 -2.426 -15.281 1 95.5 216 GLU B C 1
ATOM 4323 O O . GLU B 1 216 ? -11.797 -1.842 -16.016 1 95.5 216 GLU B O 1
ATOM 4328 N N . ASN B 1 217 ? -11.352 -3.172 -14.328 1 95.06 217 ASN B N 1
ATOM 4329 C CA . ASN B 1 217 ? -12.766 -3.441 -14.07 1 95.06 217 ASN B CA 1
ATOM 4330 C C . ASN B 1 217 ? -13.398 -2.334 -13.234 1 95.06 217 ASN B C 1
ATOM 4332 O O . ASN B 1 217 ? -14.602 -2.367 -12.969 1 95.06 217 ASN B O 1
ATOM 4336 N N . PHE B 1 218 ? -12.578 -1.344 -12.898 1 95.5 218 PHE B N 1
ATOM 4337 C CA . PHE B 1 218 ? -13.07 -0.337 -11.961 1 95.5 218 PHE B CA 1
ATOM 4338 C C . PHE B 1 218 ? -12.844 1.066 -12.508 1 95.5 218 PHE B C 1
ATOM 4340 O O . PHE B 1 218 ? -11.938 1.283 -13.32 1 95.5 218 PHE B O 1
ATOM 4347 N N . GLU B 1 219 ? -13.703 1.949 -12.055 1 95.94 219 GLU B N 1
ATOM 4348 C CA . GLU B 1 219 ? -13.508 3.383 -12.25 1 95.94 219 GLU B CA 1
ATOM 4349 C C . GLU B 1 219 ? -12.945 4.039 -10.992 1 95.94 219 GLU B C 1
ATOM 4351 O O . GLU B 1 219 ? -13.352 3.707 -9.875 1 95.94 219 GLU B O 1
ATOM 4356 N N . PHE B 1 220 ? -12.031 4.902 -11.234 1 97.38 220 PHE B N 1
ATOM 4357 C CA . PHE B 1 220 ? -11.422 5.621 -10.117 1 97.38 220 PHE B CA 1
ATOM 4358 C C . PHE B 1 220 ? -11.828 7.09 -10.141 1 97.38 220 PHE B C 1
ATOM 4360 O O . PHE B 1 220 ? -11.852 7.715 -11.203 1 97.38 220 PHE B O 1
ATOM 4367 N N . TRP B 1 221 ? -12.188 7.625 -9.016 1 98.19 221 TRP B N 1
ATOM 4368 C CA . TRP B 1 221 ? -12.555 9.023 -8.844 1 98.19 221 TRP B CA 1
ATOM 4369 C C . TRP B 1 221 ? -11.867 9.625 -7.625 1 98.19 221 TRP B C 1
ATOM 4371 O O . TRP B 1 221 ? -11.523 8.906 -6.68 1 98.19 221 TRP B O 1
ATOM 4381 N N . GLU B 1 222 ? -11.633 10.906 -7.695 1 98.62 222 GLU B N 1
ATOM 4382 C CA . GLU B 1 222 ? -10.945 11.586 -6.609 1 98.62 222 GLU B CA 1
ATOM 4383 C C . GLU B 1 222 ? -11.617 12.914 -6.27 1 98.62 222 GLU B C 1
ATOM 4385 O O . GLU B 1 222 ? -11.938 13.695 -7.168 1 98.62 222 GLU B O 1
ATOM 4390 N N . PHE B 1 223 ? -11.867 13.117 -4.977 1 98.75 223 PHE B N 1
ATOM 4391 C CA . PHE B 1 223 ? -12.195 14.438 -4.449 1 98.75 223 PHE B CA 1
ATOM 4392 C C . PHE B 1 223 ? -10.945 15.133 -3.918 1 98.75 223 PHE B C 1
ATOM 4394 O O . PHE B 1 223 ? -10.102 14.508 -3.273 1 98.75 223 PHE B O 1
ATOM 4401 N N . LYS B 1 224 ? -10.781 16.344 -4.227 1 98.56 224 LYS B N 1
ATOM 4402 C CA . LYS B 1 224 ? -9.727 17.172 -3.627 1 98.56 224 LYS B CA 1
ATOM 4403 C C . LYS B 1 224 ? -10.305 18.422 -2.99 1 98.56 224 LYS B C 1
ATOM 4405 O O . LYS B 1 224 ? -11.039 19.172 -3.637 1 98.56 224 LYS B O 1
ATOM 4410 N N . CYS B 1 225 ? -10 18.625 -1.74 1 98.06 225 CYS B N 1
ATOM 4411 C CA . CYS B 1 225 ? -10.547 19.734 -0.98 1 98.06 225 CYS B CA 1
ATOM 4412 C C . CYS B 1 225 ? -9.445 20.484 -0.235 1 98.06 225 CYS B C 1
ATOM 4414 O O . CYS B 1 225 ? -8.594 19.859 0.407 1 98.06 225 CYS B O 1
ATOM 4416 N N . SER B 1 226 ? -9.445 21.797 -0.337 1 98.25 226 SER B N 1
ATOM 4417 C CA . SER B 1 226 ? -8.461 22.625 0.345 1 98.25 226 SER B CA 1
ATOM 4418 C C . SER B 1 226 ? -9.125 23.734 1.146 1 98.25 226 SER B C 1
ATOM 4420 O O . SER B 1 226 ? -10.125 24.312 0.71 1 98.25 226 SER B O 1
ATOM 4422 N N . ALA B 1 227 ? -8.641 24.047 2.27 1 98.19 227 ALA B N 1
ATOM 4423 C CA . ALA B 1 227 ? -9.086 25.109 3.158 1 98.19 227 ALA B CA 1
ATOM 4424 C C . ALA B 1 227 ? -8.008 25.453 4.18 1 98.19 227 ALA B C 1
ATOM 4426 O O . ALA B 1 227 ? -6.953 24.812 4.223 1 98.19 227 ALA B O 1
ATOM 4427 N N . LYS B 1 228 ? -8.281 26.484 4.898 1 96.81 228 LYS B N 1
ATOM 4428 C CA . LYS B 1 228 ? -7.375 26.797 6 1 96.81 228 LYS B CA 1
ATOM 4429 C C . LYS B 1 228 ? -7.383 25.703 7.059 1 96.81 228 LYS B C 1
ATOM 4431 O O . LYS B 1 228 ? -6.328 25.312 7.57 1 96.81 228 LYS B O 1
ATOM 4436 N N . SER B 1 229 ? -8.484 25.266 7.352 1 96 229 SER B N 1
ATOM 4437 C CA . SER B 1 229 ? -8.711 24.188 8.305 1 96 229 SER B CA 1
ATOM 4438 C C . SER B 1 229 ? -10.086 23.547 8.102 1 96 229 SER B C 1
ATOM 4440 O O . SER B 1 229 ? -10.922 24.078 7.371 1 96 229 SER B O 1
ATOM 4442 N N . PHE B 1 230 ? -10.266 22.453 8.648 1 96.88 230 PHE B N 1
ATOM 4443 C CA . PHE B 1 230 ? -11.523 21.719 8.57 1 96.88 230 PHE B CA 1
ATOM 4444 C C . PHE B 1 230 ? -12.023 21.359 9.961 1 96.88 230 PHE B C 1
ATOM 4446 O O . PHE B 1 230 ? -11.234 21.25 10.906 1 96.88 230 PHE B O 1
ATOM 4453 N N . LEU B 1 231 ? -13.305 21.25 10.055 1 96.12 231 LEU B N 1
ATOM 4454 C CA . LEU B 1 231 ? -13.922 20.719 11.266 1 96.12 231 LEU B CA 1
ATOM 4455 C C . LEU B 1 231 ? -13.789 19.203 11.336 1 96.12 231 LEU B C 1
ATOM 4457 O O . LEU B 1 231 ? -13.43 18.562 10.344 1 96.12 231 LEU B O 1
ATOM 4461 N N . TYR B 1 232 ? -14.055 18.688 12.57 1 95.25 232 TY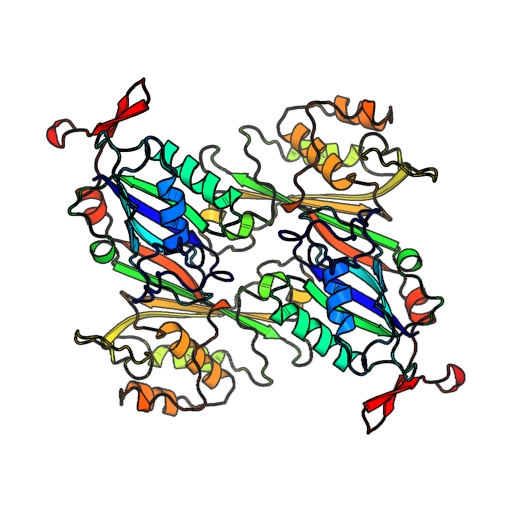R B N 1
ATOM 4462 C CA . TYR B 1 232 ? -14 17.25 12.773 1 95.25 232 TYR B CA 1
ATOM 4463 C C . TYR B 1 232 ? -14.961 16.531 11.836 1 95.25 232 TYR B C 1
ATOM 4465 O O . TYR B 1 232 ? -16.156 16.797 11.836 1 95.25 232 TYR B O 1
ATOM 4473 N N . LYS B 1 233 ? -14.438 15.664 10.938 1 97 233 LYS B N 1
ATOM 4474 C CA . LYS B 1 233 ? -15.148 14.805 10 1 97 233 LYS B CA 1
ATOM 4475 C C . LYS B 1 233 ? -15.719 15.609 8.836 1 97 233 LYS B C 1
ATOM 4477 O O . LYS B 1 233 ? -16.438 15.078 8 1 97 233 LYS B O 1
ATOM 4482 N N . GLN B 1 234 ? -15.398 16.844 8.734 1 98 234 GLN B N 1
ATOM 4483 C CA . GLN B 1 234 ? -16.016 17.719 7.75 1 98 234 GLN B CA 1
ATOM 4484 C C . GLN B 1 234 ? -15.805 17.203 6.332 1 98 234 GLN B C 1
ATOM 4486 O O . GLN B 1 234 ? -16.766 17.047 5.57 1 98 234 GLN B O 1
ATOM 4491 N N . VAL B 1 235 ? -14.562 16.859 5.957 1 98.5 235 VAL B N 1
ATOM 4492 C CA . VAL B 1 235 ? -14.25 16.422 4.602 1 98.5 235 VAL B CA 1
ATOM 4493 C C . VAL B 1 235 ? -15 15.125 4.297 1 98.5 235 VAL B C 1
ATOM 4495 O O . VAL B 1 235 ? -15.617 14.992 3.238 1 98.5 235 VAL B O 1
ATOM 4498 N N . ARG B 1 236 ? -15.008 14.219 5.219 1 98.69 236 ARG B N 1
ATOM 4499 C CA . ARG B 1 236 ? -15.625 12.914 5.012 1 98.69 236 ARG B CA 1
ATOM 4500 C C . ARG B 1 236 ? -17.141 13.031 4.918 1 98.69 236 ARG B C 1
ATOM 4502 O O . ARG B 1 236 ? -17.781 12.273 4.188 1 98.69 236 ARG B O 1
ATOM 4509 N N . ARG B 1 237 ? -17.734 13.977 5.656 1 98.56 237 ARG B N 1
ATOM 4510 C CA . ARG B 1 237 ? -19.172 14.172 5.57 1 98.56 237 ARG B CA 1
ATOM 4511 C C . ARG B 1 237 ? -19.547 14.867 4.266 1 98.56 237 ARG B C 1
ATOM 4513 O O . ARG B 1 237 ? -20.594 14.562 3.676 1 98.56 237 ARG B O 1
ATOM 4520 N N . ILE B 1 238 ? -18.688 15.781 3.857 1 98.75 238 ILE B N 1
ATOM 4521 C CA . ILE B 1 238 ? -18.922 16.422 2.564 1 98.75 238 ILE B CA 1
ATOM 4522 C C . ILE B 1 238 ? -18.844 15.367 1.456 1 98.75 238 ILE B C 1
ATOM 4524 O O . ILE B 1 238 ? -19.766 15.266 0.632 1 98.75 238 ILE B O 1
ATOM 4528 N N . VAL B 1 239 ? -17.828 14.547 1.472 1 98.75 239 VAL B N 1
ATOM 4529 C CA . VAL B 1 239 ? -17.625 13.508 0.461 1 98.75 239 VAL B CA 1
ATOM 4530 C C . VAL B 1 239 ? -18.781 12.508 0.516 1 98.75 239 VAL B C 1
ATOM 4532 O O . VAL B 1 239 ? -19.344 12.148 -0.519 1 98.75 239 VAL B O 1
ATOM 4535 N N . GLY B 1 240 ? -19.094 12.078 1.762 1 98.62 240 GLY B N 1
ATOM 4536 C CA . GLY B 1 240 ? -20.219 11.164 1.919 1 98.62 240 GLY B CA 1
ATOM 4537 C C . GLY B 1 240 ? -21.516 11.711 1.344 1 98.62 240 GLY B C 1
ATOM 4538 O O . GLY B 1 240 ? -22.266 10.977 0.712 1 98.62 240 GLY B O 1
ATOM 4539 N N . THR B 1 241 ? -21.766 12.984 1.53 1 98.75 241 THR B N 1
ATOM 4540 C CA . THR B 1 241 ? -22.953 13.656 1.029 1 98.75 241 THR B CA 1
ATOM 4541 C C . THR B 1 241 ? -22.953 13.703 -0.496 1 98.75 241 THR B C 1
ATOM 4543 O O . THR B 1 241 ? -23.953 13.398 -1.136 1 98.75 241 THR B O 1
ATOM 4546 N N . LEU B 1 242 ? -21.844 14.031 -1.057 1 98.81 242 LEU B N 1
ATOM 4547 C CA . LEU B 1 242 ? -21.734 14.141 -2.508 1 98.81 242 LEU B CA 1
ATOM 4548 C C . LEU B 1 242 ? -21.875 12.773 -3.166 1 98.81 242 LEU B C 1
ATOM 4550 O O . LEU B 1 242 ? -22.469 12.648 -4.238 1 98.81 242 LEU B O 1
ATOM 4554 N N . ILE B 1 243 ? -21.344 11.75 -2.531 1 98.44 243 ILE B N 1
ATOM 4555 C CA . ILE B 1 243 ? -21.5 10.391 -3.037 1 98.44 243 ILE B CA 1
ATOM 4556 C C . ILE B 1 243 ? -22.969 9.977 -2.986 1 98.44 243 ILE B C 1
ATOM 4558 O O . ILE B 1 243 ? -23.484 9.406 -3.941 1 98.44 243 ILE B O 1
ATOM 4562 N N . ALA B 1 244 ? -23.625 10.312 -1.872 1 98.31 244 ALA B N 1
ATOM 4563 C CA . ALA B 1 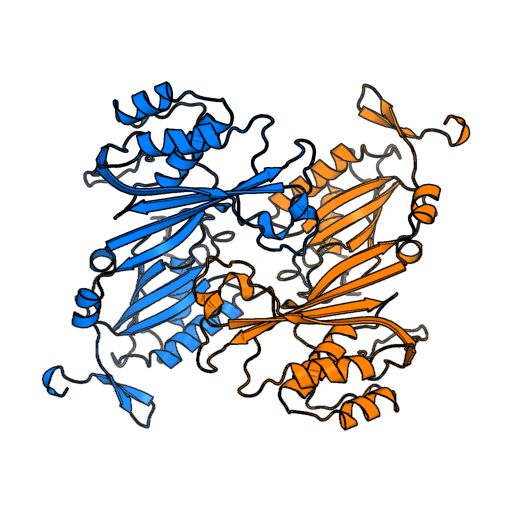244 ? -25.047 10.023 -1.753 1 98.31 244 ALA B CA 1
ATOM 4564 C C . ALA B 1 244 ? -25.844 10.719 -2.855 1 98.31 244 ALA B C 1
ATOM 4566 O O . ALA B 1 244 ? -26.797 10.141 -3.398 1 98.31 244 ALA B O 1
ATOM 4567 N N . LEU B 1 245 ? -25.484 11.938 -3.154 1 98.56 245 LEU B N 1
ATOM 4568 C CA . LEU B 1 245 ? -26.125 12.664 -4.258 1 98.56 245 LEU B CA 1
ATOM 4569 C C . LEU B 1 245 ? -25.891 11.938 -5.578 1 98.56 245 LEU B C 1
ATOM 4571 O O . LEU B 1 245 ? -26.844 11.672 -6.316 1 98.56 245 LEU B O 1
ATOM 4575 N N . GLY B 1 246 ? -24.672 11.602 -5.848 1 98 246 GLY B N 1
ATOM 4576 C CA . GLY B 1 246 ? -24.312 10.961 -7.105 1 98 246 GLY B CA 1
ATOM 4577 C C . GLY B 1 246 ? -24.953 9.602 -7.289 1 98 246 GLY B C 1
ATOM 4578 O O . GLY B 1 246 ? -25.109 9.125 -8.414 1 98 246 GLY B O 1
ATOM 4579 N N . THR B 1 247 ? -25.297 8.945 -6.18 1 96.75 247 THR B N 1
ATOM 4580 C CA . THR B 1 247 ? -25.891 7.617 -6.246 1 96.75 247 THR B CA 1
ATOM 4581 C C . THR B 1 247 ? -27.406 7.699 -6.113 1 96.75 247 THR B C 1
ATOM 4583 O O . THR B 1 247 ? -28.078 6.676 -5.961 1 96.75 247 THR B O 1
ATOM 4586 N N . GLY B 1 248 ? -27.906 8.906 -6.012 1 96.88 248 GLY B N 1
ATOM 4587 C CA . GLY B 1 248 ? -29.344 9.141 -6.109 1 96.88 248 GLY B CA 1
ATOM 4588 C C . GLY B 1 248 ? -30.062 9.008 -4.777 1 96.88 248 GLY B C 1
ATOM 4589 O O . GLY B 1 248 ? -31.281 8.852 -4.734 1 96.88 248 GLY B O 1
ATOM 4590 N N . GLN B 1 249 ? -29.328 9.047 -3.729 1 97.12 249 GLN B N 1
ATOM 4591 C CA . GLN B 1 249 ? -29.938 8.852 -2.416 1 97.12 249 GLN B CA 1
ATOM 4592 C C . GLN B 1 249 ? -30.531 10.156 -1.886 1 97.12 249 GLN B C 1
ATOM 4594 O O . GLN B 1 249 ? -31.406 10.141 -1.021 1 97.12 249 GLN B O 1
ATOM 4599 N N . ILE B 1 250 ? -29.984 11.289 -2.348 1 98.12 250 ILE B N 1
ATOM 4600 C CA . ILE B 1 250 ? -30.469 12.602 -1.93 1 98.12 250 ILE B CA 1
ATOM 4601 C C . ILE B 1 250 ? -30.5 13.547 -3.131 1 98.12 250 ILE B C 1
ATOM 4603 O O . ILE B 1 250 ? -30.109 13.172 -4.234 1 98.12 250 ILE B O 1
ATOM 4607 N N . THR B 1 251 ? -31.031 14.727 -2.896 1 98 251 THR B N 1
ATOM 4608 C CA . THR B 1 251 ? -31.125 15.719 -3.959 1 98 251 THR B CA 1
ATOM 4609 C C . THR B 1 251 ? -30.281 16.953 -3.641 1 98 251 THR B C 1
ATOM 4611 O O . THR B 1 251 ? -29.781 17.094 -2.52 1 98 251 THR B O 1
ATOM 4614 N N . GLU B 1 252 ? -30.094 17.766 -4.66 1 98 252 GLU B N 1
ATOM 4615 C CA . GLU B 1 252 ? -29.391 19.016 -4.457 1 98 252 GLU B CA 1
ATOM 4616 C C . GLU B 1 252 ? -30.094 19.891 -3.426 1 98 252 GLU B C 1
ATOM 4618 O O . GLU B 1 252 ? -29.453 20.625 -2.67 1 98 252 GLU B O 1
ATOM 4623 N N . LYS B 1 253 ? -31.359 19.828 -3.43 1 97.75 253 LYS B N 1
ATOM 4624 C CA . LYS B 1 253 ? -32.156 20.594 -2.463 1 97.75 253 LYS B CA 1
ATOM 4625 C C . LYS B 1 253 ? -31.797 20.188 -1.032 1 97.75 253 LYS B C 1
ATOM 4627 O O . LYS B 1 253 ? -31.719 21.031 -0.146 1 97.75 253 LYS B O 1
ATOM 4632 N N . ASP B 1 254 ? -31.625 18.906 -0.872 1 98.06 254 ASP B N 1
ATOM 4633 C CA . ASP B 1 254 ? -31.234 18.422 0.448 1 98.06 254 ASP B CA 1
ATOM 4634 C C . ASP B 1 254 ? -29.938 19.062 0.911 1 98.06 254 ASP B C 1
ATOM 4636 O O . ASP B 1 254 ? -29.797 19.453 2.072 1 98.06 254 ASP B O 1
ATOM 4640 N N . ILE B 1 255 ? -28.984 19.156 0.004 1 98.31 255 ILE B N 1
ATOM 4641 C CA . ILE B 1 255 ? -27.688 19.719 0.327 1 98.31 255 ILE B CA 1
ATOM 4642 C C . ILE B 1 255 ? -27.844 21.203 0.659 1 98.31 255 ILE B C 1
ATOM 4644 O O . ILE B 1 255 ? -27.266 21.703 1.636 1 98.31 255 ILE B O 1
ATOM 4648 N N . VAL B 1 256 ? -28.656 21.922 -0.103 1 97.69 256 VAL B N 1
ATOM 4649 C CA . VAL B 1 256 ? -28.891 23.344 0.109 1 97.69 256 VAL B CA 1
ATOM 4650 C C . VAL B 1 256 ? -29.5 23.562 1.497 1 97.69 256 VAL B C 1
ATOM 4652 O O . VAL B 1 256 ? -29.062 24.453 2.232 1 97.69 256 VAL B O 1
ATOM 4655 N N . VAL B 1 257 ? -30.391 22.766 1.845 1 97.56 257 VAL B N 1
ATOM 4656 C CA . VAL B 1 257 ? -31.047 22.891 3.145 1 97.56 257 VAL B CA 1
ATOM 4657 C C . VAL B 1 257 ? -30.031 22.656 4.258 1 97.56 257 VAL B C 1
ATOM 4659 O O . VAL B 1 257 ? -29.969 23.422 5.223 1 97.56 257 VAL B O 1
ATOM 4662 N N . MET B 1 258 ? -29.219 21.625 4.086 1 97.94 258 MET B N 1
ATOM 4663 C CA . MET B 1 258 ? -28.219 21.297 5.102 1 97.94 258 MET B CA 1
ATOM 4664 C C . MET B 1 258 ? -27.234 22.453 5.266 1 97.94 258 MET B C 1
ATOM 4666 O O . MET B 1 258 ? -26.734 22.703 6.371 1 97.94 258 MET B O 1
ATOM 4670 N N . LEU B 1 259 ? -26.922 23.156 4.18 1 97.25 259 LEU B N 1
ATOM 4671 C CA . LEU B 1 259 ? -25.969 24.25 4.211 1 97.25 259 LEU B CA 1
ATOM 4672 C C . LEU B 1 259 ? -26.609 25.531 4.734 1 97.25 259 LEU B C 1
ATOM 4674 O O . LEU B 1 259 ? -25.953 26.344 5.391 1 97.25 259 LEU B O 1
ATOM 4678 N N . GLN B 1 260 ? -27.891 25.734 4.523 1 96 260 GLN B N 1
ATOM 4679 C CA . GLN B 1 260 ? -28.594 26.969 4.863 1 96 260 GLN B CA 1
ATOM 4680 C C . GLN B 1 260 ? -29.125 26.938 6.289 1 96 260 GLN B C 1
ATOM 4682 O O . GLN B 1 260 ? -29.375 27.969 6.898 1 96 260 GLN B O 1
ATOM 4687 N N . VAL B 1 261 ? -29.375 25.75 6.77 1 96.44 261 VAL B N 1
ATOM 4688 C CA . VAL B 1 261 ? -29.828 25.578 8.141 1 96.44 261 VAL B CA 1
ATOM 4689 C C . VAL B 1 261 ? -28.812 24.766 8.93 1 96.44 261 VAL B C 1
ATOM 4691 O O . VAL B 1 261 ? -29.031 23.578 9.211 1 96.44 261 VAL B O 1
ATOM 4694 N N . PRO B 1 262 ? -27.828 25.438 9.32 1 94.19 262 PRO B N 1
ATOM 4695 C CA . PRO B 1 262 ? -26.75 24.703 9.961 1 94.19 262 PRO B CA 1
ATOM 4696 C C . PRO B 1 262 ? -27.141 24.125 11.32 1 94.19 262 PRO B C 1
ATOM 4698 O O . PRO B 1 262 ? -27.828 24.797 12.102 1 94.19 262 PRO B O 1
ATOM 4701 N N . GLY B 1 263 ? -26.844 22.891 11.57 1 94.19 263 GLY B N 1
ATOM 4702 C CA . GLY B 1 263 ? -27.078 22.172 12.812 1 94.19 263 GLY B CA 1
ATOM 4703 C C . GLY B 1 263 ? -26.672 20.703 12.734 1 94.19 263 GLY B C 1
ATOM 4704 O O . GLY B 1 263 ? -26.906 20.047 11.719 1 94.19 263 GLY B O 1
ATOM 4705 N N . HIS B 1 264 ? -26.172 20.234 13.805 1 93.56 264 HIS B N 1
ATOM 4706 C CA . HIS B 1 264 ? -25.734 18.844 13.828 1 93.56 264 HIS B CA 1
ATOM 4707 C C . HIS B 1 264 ? -26.891 17.891 13.531 1 93.56 264 HIS B C 1
ATOM 4709 O O . HIS B 1 264 ? -26.703 16.859 12.898 1 93.56 264 HIS B O 1
ATOM 4715 N N . HIS B 1 265 ? -28.047 18.266 13.891 1 93.44 265 HIS B N 1
ATOM 4716 C CA . HIS B 1 265 ? -29.219 17.422 13.742 1 93.44 265 HIS B CA 1
ATOM 4717 C C . HIS B 1 265 ? -29.734 17.438 12.305 1 93.44 265 HIS B C 1
ATOM 4719 O O . HIS B 1 265 ? -30.578 16.625 11.938 1 93.44 265 HIS B O 1
ATOM 4725 N N . ASN B 1 266 ? -29.188 18.297 11.516 1 95.06 266 ASN B N 1
ATOM 4726 C CA . ASN B 1 266 ? -29.703 18.453 10.164 1 95.06 266 ASN B CA 1
ATOM 4727 C C . ASN B 1 266 ? -28.969 17.578 9.156 1 95.06 266 ASN B C 1
ATOM 4729 O O . ASN B 1 266 ? -29.344 17.516 7.988 1 95.06 266 ASN B O 1
ATOM 4733 N N . PHE B 1 267 ? -27.875 16.938 9.57 1 96.75 267 PHE B N 1
ATOM 4734 C CA . PHE B 1 267 ? -27.266 15.914 8.734 1 96.75 267 PHE B CA 1
ATOM 4735 C C . PHE B 1 267 ? -28.203 14.734 8.531 1 96.75 267 PHE B C 1
ATOM 4737 O O . PHE B 1 267 ? -28.625 14.094 9.5 1 96.75 267 PHE B O 1
ATOM 4744 N N . LEU B 1 268 ? -28.578 14.469 7.363 1 97.19 268 LEU B N 1
ATOM 4745 C CA . LEU B 1 268 ? -29.641 13.508 7.098 1 97.19 268 LEU B CA 1
ATOM 4746 C C . LEU B 1 268 ? -29.266 12.125 7.629 1 97.19 268 LEU B C 1
ATOM 4748 O O . LEU B 1 268 ? -28.125 11.695 7.504 1 97.19 268 LEU B O 1
ATOM 4752 N N . PRO B 1 269 ? -30.188 11.352 8.188 1 95.69 269 PRO B N 1
ATOM 4753 C CA . PRO B 1 269 ? -29.922 10.047 8.789 1 95.69 269 PRO B CA 1
ATOM 4754 C C . PRO B 1 269 ? -29.375 9.039 7.777 1 95.69 269 PRO B C 1
ATOM 4756 O O . PRO B 1 269 ? -28.656 8.109 8.148 1 95.69 269 PRO B O 1
ATOM 4759 N N . ILE B 1 270 ? -29.688 9.148 6.566 1 96.12 270 ILE B N 1
ATOM 4760 C CA . ILE B 1 270 ? -29.281 8.203 5.535 1 96.12 270 ILE B CA 1
ATOM 4761 C C . ILE B 1 270 ? -27.797 8.43 5.195 1 96.12 270 ILE B C 1
ATOM 4763 O O . ILE B 1 270 ? -27.172 7.582 4.566 1 96.12 270 ILE B O 1
ATOM 4767 N N . LEU B 1 271 ? -27.312 9.539 5.527 1 97.38 271 LEU B N 1
ATOM 4768 C CA . LEU B 1 271 ? -25.953 9.914 5.188 1 97.38 271 LEU B CA 1
ATOM 4769 C C . LEU B 1 271 ? -24.969 9.383 6.223 1 97.38 271 LEU B C 1
ATOM 4771 O O . LEU B 1 271 ? -25.328 9.164 7.379 1 97.38 271 LEU B O 1
ATOM 4775 N N . ARG B 1 272 ? -23.797 9.109 5.793 1 96 272 ARG B N 1
ATOM 4776 C CA . ARG B 1 272 ? -22.656 8.727 6.629 1 96 272 ARG B CA 1
ATOM 4777 C C . ARG B 1 272 ? -21.391 9.43 6.184 1 96 272 ARG B C 1
ATOM 4779 O O . ARG B 1 272 ? -21.25 9.805 5.016 1 96 272 ARG B O 1
ATOM 4786 N N . ALA B 1 273 ? -20.484 9.703 7.176 1 97.56 273 ALA B N 1
ATOM 4787 C CA . ALA B 1 273 ? -19.156 10.133 6.773 1 97.56 273 ALA B CA 1
ATOM 4788 C C . ALA B 1 273 ? -18.469 9.094 5.891 1 97.56 273 ALA B C 1
ATOM 4790 O O . ALA B 1 273 ? -18.562 7.891 6.156 1 97.56 273 ALA B O 1
ATOM 4791 N N . ALA B 1 274 ? -17.891 9.531 4.801 1 98.31 274 ALA B N 1
ATOM 4792 C CA . ALA B 1 274 ? -17.156 8.594 3.947 1 98.31 274 ALA B CA 1
ATOM 4793 C C . ALA B 1 274 ? -16.094 7.836 4.742 1 98.31 274 ALA B C 1
ATOM 4795 O O . ALA B 1 274 ? -15.508 8.383 5.676 1 98.31 274 ALA B O 1
ATOM 4796 N N . PRO B 1 275 ? -15.852 6.551 4.41 1 97.44 275 PRO B N 1
ATOM 4797 C CA . PRO B 1 275 ? -14.867 5.75 5.137 1 97.44 275 PRO B CA 1
ATOM 4798 C C . PRO B 1 275 ? -13.484 6.41 5.172 1 97.44 275 PRO B C 1
ATOM 4800 O O . PRO B 1 275 ? -13.109 7.109 4.234 1 97.44 275 PRO B O 1
ATOM 4803 N N . SER B 1 276 ? -12.758 6.164 6.258 1 97.62 276 SER B N 1
ATOM 4804 C CA . SER B 1 276 ? -11.492 6.852 6.504 1 97.62 276 SER B CA 1
ATOM 4805 C C . SER B 1 276 ? -10.398 6.352 5.562 1 97.62 276 SER B C 1
ATOM 4807 O O . SER B 1 276 ? -9.461 7.086 5.254 1 97.62 276 SER B O 1
ATOM 4809 N N . ASN B 1 277 ? -10.508 5.109 5.098 1 96.62 277 ASN B N 1
ATOM 4810 C CA . ASN B 1 277 ? -9.43 4.48 4.34 1 96.62 277 ASN B CA 1
ATOM 4811 C C . ASN B 1 277 ? -9.227 5.152 2.986 1 96.62 277 ASN B C 1
ATOM 4813 O O . ASN B 1 277 ? -8.203 4.945 2.33 1 96.62 277 ASN B O 1
ATOM 4817 N N . GLY B 1 278 ? -10.148 5.934 2.561 1 98.19 278 GLY B N 1
ATOM 4818 C CA . GLY B 1 278 ? -10.016 6.625 1.288 1 98.19 278 GLY B CA 1
ATOM 4819 C C . GLY B 1 278 ? -9.461 8.031 1.429 1 98.19 278 GLY B C 1
ATOM 4820 O O . GLY B 1 278 ? -9.188 8.703 0.429 1 98.19 278 GLY B O 1
ATOM 4821 N N . LEU B 1 279 ? -9.289 8.5 2.596 1 98.75 279 LEU B N 1
ATOM 4822 C CA . LEU B 1 279 ? -8.93 9.891 2.836 1 98.75 279 LEU B CA 1
ATOM 4823 C C . LEU B 1 279 ? -7.43 10.039 3.047 1 98.75 279 LEU B C 1
ATOM 4825 O O . LEU B 1 279 ? -6.82 9.25 3.771 1 98.75 279 LEU B O 1
ATOM 4829 N N . TYR B 1 280 ? -6.82 11 2.377 1 98.69 280 TYR B N 1
ATOM 4830 C CA . TYR B 1 280 ? -5.414 11.367 2.486 1 98.69 280 TYR B CA 1
ATOM 4831 C C . TYR B 1 280 ? -5.254 12.844 2.826 1 98.69 280 TYR B C 1
ATOM 4833 O O . TYR B 1 280 ? -5.766 13.703 2.113 1 98.69 280 TYR B O 1
ATOM 4841 N N . LEU B 1 281 ? -4.598 13.141 3.949 1 98.69 281 LEU B N 1
ATOM 4842 C CA . LEU B 1 281 ? -4.027 14.477 4.051 1 98.69 281 LEU B CA 1
ATOM 4843 C C . LEU B 1 281 ? -2.893 14.656 3.047 1 98.69 281 LEU B C 1
ATOM 4845 O O . LEU B 1 281 ? -1.771 14.203 3.281 1 98.69 281 LEU B O 1
ATOM 4849 N N . LEU B 1 282 ? -3.221 15.32 1.997 1 98.06 282 LEU B N 1
ATOM 4850 C CA . LEU B 1 282 ? -2.32 15.383 0.85 1 98.06 282 LEU B CA 1
ATOM 4851 C C . LEU B 1 282 ? -1.186 16.359 1.102 1 98.06 282 LEU B C 1
ATOM 4853 O O . LEU B 1 282 ? -0.041 16.109 0.718 1 98.06 282 LEU B O 1
ATOM 4857 N N . ASP B 1 283 ? -1.59 17.438 1.689 1 97.5 283 ASP B N 1
ATOM 4858 C CA . ASP B 1 283 ? -0.596 18.484 1.88 1 97.5 283 ASP B CA 1
ATOM 4859 C C . ASP B 1 283 ? -1.022 19.453 2.984 1 97.5 283 ASP B C 1
ATOM 4861 O O . ASP B 1 283 ? -2.217 19.641 3.223 1 97.5 283 ASP B O 1
ATOM 4865 N N . VAL B 1 284 ? -0.043 19.969 3.652 1 98.12 284 VAL B N 1
ATOM 4866 C CA . VAL B 1 284 ? -0.233 21.047 4.602 1 98.12 284 VAL B CA 1
ATOM 4867 C C . VAL B 1 284 ? 0.629 22.25 4.199 1 98.12 284 VAL B C 1
ATOM 4869 O O . VAL B 1 284 ? 1.858 22.156 4.184 1 98.12 284 VAL B O 1
ATOM 4872 N N . GLY B 1 285 ? -0.083 23.281 3.852 1 97.44 285 GLY B N 1
ATOM 4873 C CA . GLY B 1 285 ? 0.639 24.531 3.615 1 97.44 285 GLY B CA 1
ATOM 4874 C C . GLY B 1 285 ? 1.07 25.219 4.895 1 97.44 285 GLY B C 1
ATOM 4875 O O . GLY B 1 285 ? 0.395 25.125 5.918 1 97.44 285 GLY B O 1
ATOM 4876 N N . TYR B 1 286 ? 2.219 25.922 4.805 1 97.12 286 TYR B N 1
ATOM 4877 C CA . TYR B 1 286 ? 2.668 26.641 5.992 1 97.12 286 TYR B CA 1
ATOM 4878 C C . TYR B 1 286 ? 3.389 27.938 5.609 1 97.12 286 TYR B C 1
ATOM 4880 O O . TYR B 1 286 ? 3.82 28.094 4.469 1 97.12 286 TYR B O 1
ATOM 4888 N N . ASN B 1 287 ? 3.396 28.844 6.562 1 97.56 287 ASN B N 1
ATOM 4889 C CA . ASN B 1 287 ? 4.066 30.141 6.398 1 97.56 287 ASN B CA 1
ATOM 4890 C C . ASN B 1 287 ? 5.582 29.984 6.484 1 97.56 287 ASN B C 1
ATOM 4892 O O . ASN B 1 287 ? 6.141 29.891 7.578 1 97.56 287 ASN B O 1
ATOM 4896 N N . GLN B 1 288 ? 6.184 30.109 5.324 1 97.44 288 GLN B N 1
ATOM 4897 C CA . GLN B 1 288 ? 7.629 29.906 5.258 1 97.44 288 GLN B CA 1
ATOM 4898 C C . GLN B 1 288 ? 8.367 31 6.031 1 97.44 288 GLN B C 1
ATOM 4900 O O . GLN B 1 288 ? 9.391 30.734 6.664 1 97.44 288 GLN B O 1
ATOM 4905 N N . GLU B 1 289 ? 7.906 32.188 5.988 1 97.56 289 GLU B N 1
ATOM 4906 C CA . GLU B 1 289 ? 8.531 33.281 6.715 1 97.56 289 GLU B CA 1
ATOM 4907 C C . GLU B 1 289 ? 8.492 33.031 8.219 1 97.56 289 GLU B C 1
ATOM 4909 O O . GLU B 1 289 ? 9.492 33.25 8.914 1 97.56 289 GLU B O 1
ATOM 4914 N N . TYR B 1 290 ? 7.336 32.656 8.594 1 97.88 290 TYR B N 1
ATOM 4915 C CA . TYR B 1 290 ? 7.199 32.312 10.008 1 97.88 290 TYR B CA 1
ATOM 4916 C C . TYR B 1 290 ? 8.195 31.234 10.406 1 97.88 290 TYR B C 1
ATOM 4918 O O . TYR B 1 290 ? 8.859 31.344 11.438 1 97.88 290 TYR B O 1
ATOM 4926 N N . LEU B 1 291 ? 8.289 30.219 9.578 1 97.81 291 LEU B N 1
ATOM 4927 C CA . LEU B 1 291 ? 9.234 29.141 9.844 1 97.81 291 LEU B CA 1
ATOM 4928 C C . LEU B 1 291 ? 10.672 29.656 9.852 1 97.81 291 LEU B C 1
ATOM 4930 O O . LEU B 1 291 ? 11.43 29.391 10.781 1 97.81 291 LEU B O 1
ATOM 4934 N N . ASP B 1 292 ? 11 30.438 8.906 1 97 292 ASP B N 1
ATOM 4935 C CA . ASP B 1 292 ? 12.352 30.969 8.766 1 97 292 ASP B CA 1
ATOM 4936 C C . ASP B 1 292 ? 12.75 31.797 9.984 1 97 292 ASP B C 1
ATOM 4938 O O . ASP B 1 292 ? 13.906 31.766 10.406 1 97 292 ASP B O 1
ATOM 4942 N N . GLU B 1 293 ? 11.812 32.5 10.477 1 96.81 293 GLU B N 1
ATOM 4943 C CA . GLU B 1 293 ? 12.055 33.344 11.641 1 96.81 293 GLU B CA 1
ATOM 4944 C C . GLU B 1 293 ? 12.367 32.5 12.875 1 96.81 293 GLU B C 1
ATOM 4946 O O . GLU B 1 293 ? 12.945 33 13.844 1 96.81 293 GLU B O 1
ATOM 4951 N N . HIS B 1 294 ? 11.953 31.297 12.805 1 97.62 294 HIS B N 1
ATOM 4952 C CA . HIS B 1 294 ? 12.062 30.484 14.008 1 97.62 294 HIS B CA 1
ATOM 4953 C C . HIS B 1 294 ? 13.148 29.422 13.859 1 97.62 294 HIS B C 1
ATOM 4955 O O . HIS B 1 294 ? 13.516 28.766 14.836 1 97.62 294 HIS B O 1
ATOM 4961 N N . ILE B 1 295 ? 13.656 29.234 12.68 1 96.94 295 ILE B N 1
ATOM 4962 C CA . ILE B 1 295 ? 14.672 28.219 12.438 1 96.94 295 ILE B CA 1
ATOM 4963 C C . ILE B 1 295 ? 15.945 28.578 13.211 1 96.94 295 ILE B C 1
ATOM 4965 O O . ILE B 1 295 ? 16.344 29.734 13.25 1 96.94 295 ILE B O 1
ATOM 4969 N N . ILE B 1 296 ? 16.531 27.625 13.797 1 95 296 ILE B N 1
ATOM 4970 C CA . ILE B 1 296 ? 17.844 27.781 14.414 1 95 296 ILE B CA 1
ATOM 4971 C C . ILE B 1 296 ? 18.938 27.391 13.414 1 95 296 ILE B C 1
ATOM 4973 O O . ILE B 1 296 ? 19.047 26.219 13.039 1 95 296 ILE B O 1
ATOM 4977 N N . LYS B 1 297 ? 19.656 28.359 13.023 1 92.75 297 LYS B N 1
ATOM 4978 C CA . LYS B 1 297 ? 20.797 28.047 12.164 1 92.75 297 LYS B CA 1
ATOM 4979 C C . LYS B 1 297 ? 21.938 27.438 12.969 1 92.75 297 LYS B C 1
ATOM 4981 O O . LYS B 1 297 ? 22.156 27.781 14.133 1 92.75 297 LYS B O 1
ATOM 4986 N N . TYR B 1 298 ? 22.531 26.547 12.305 1 90.94 298 TYR B N 1
ATOM 4987 C CA . TYR B 1 298 ? 23.578 25.844 13.055 1 90.94 298 TYR B CA 1
ATOM 4988 C C . TYR B 1 298 ? 24.688 25.391 12.133 1 90.94 298 TYR B C 1
ATOM 4990 O O . TYR B 1 298 ? 24.547 25.422 10.906 1 90.94 298 TYR B O 1
ATOM 4998 N N . LYS B 1 299 ? 25.797 25.188 12.68 1 90.75 299 LYS B N 1
ATOM 4999 C CA . LYS B 1 299 ? 26.906 24.484 12.039 1 90.75 299 LYS B CA 1
ATOM 5000 C C . LYS B 1 299 ? 27.266 23.219 12.805 1 90.75 299 LYS B C 1
ATOM 5002 O O . LYS B 1 299 ? 26.953 23.078 13.984 1 90.75 299 LYS B O 1
ATOM 5007 N N . ILE B 1 300 ? 27.75 22.297 12.039 1 88.19 300 ILE B N 1
ATOM 5008 C CA . ILE B 1 300 ? 28.156 21.047 12.664 1 88.19 300 ILE B CA 1
ATOM 5009 C C . ILE B 1 300 ? 29.672 21 12.82 1 88.19 300 ILE B C 1
ATOM 5011 O O . ILE B 1 300 ? 30.406 21.203 11.844 1 88.19 300 ILE B O 1
ATOM 5015 N N . SER B 1 301 ? 30.094 20.844 14.047 1 86.25 301 SER B N 1
ATOM 5016 C CA . SER B 1 301 ? 31.516 20.75 14.32 1 86.25 301 SER B CA 1
ATOM 5017 C C . SER B 1 301 ? 32.094 19.438 13.812 1 86.25 301 SER B C 1
ATOM 5019 O O . SER B 1 301 ? 31.359 18.531 13.438 1 86.25 301 SER B O 1
ATOM 5021 N N . ASP B 1 302 ? 33.375 19.422 13.75 1 83.44 302 ASP B N 1
ATOM 5022 C CA . ASP B 1 302 ? 34.094 18.25 13.258 1 83.44 302 ASP B CA 1
ATOM 5023 C C . ASP B 1 302 ? 33.719 17 14.055 1 83.44 302 ASP B C 1
ATOM 5025 O O . ASP B 1 302 ? 33.75 15.891 13.531 1 83.44 302 ASP B O 1
ATOM 5029 N N . ASN B 1 303 ? 33.344 17.281 15.305 1 79.62 303 ASN B N 1
ATOM 5030 C CA . ASN B 1 303 ? 33.031 16.156 16.172 1 79.62 303 ASN B CA 1
ATOM 5031 C C . ASN B 1 303 ? 31.531 15.82 16.094 1 79.62 303 ASN B C 1
ATOM 5033 O O . ASN B 1 303 ? 31.031 15.031 16.891 1 79.62 303 ASN B O 1
ATOM 5037 N N . GLY B 1 304 ? 30.828 16.516 15.227 1 77.75 304 GLY B N 1
ATOM 5038 C CA . GLY B 1 304 ? 29.438 16.188 15 1 77.75 304 GLY B CA 1
ATOM 5039 C C . GLY B 1 304 ? 28.484 16.953 15.906 1 77.75 304 GLY B C 1
ATOM 5040 O O . GLY B 1 304 ? 27.297 16.672 15.938 1 77.75 304 GLY B O 1
ATOM 5041 N N . ILE B 1 305 ? 29.062 17.859 16.625 1 79.94 305 ILE B N 1
ATOM 5042 C CA . ILE B 1 305 ? 28.25 18.625 17.562 1 79.94 305 ILE B CA 1
ATOM 5043 C C . ILE B 1 305 ? 27.578 19.797 16.844 1 79.94 305 ILE B C 1
ATOM 5045 O O . ILE B 1 305 ? 28.219 20.484 16.062 1 79.94 305 ILE B O 1
ATOM 5049 N N . VAL B 1 306 ? 26.297 19.953 17.078 1 87.81 306 VAL B N 1
ATOM 5050 C CA . VAL B 1 306 ? 25.547 21.047 16.453 1 87.81 306 VAL B CA 1
ATOM 5051 C C . VAL B 1 306 ? 25.75 22.328 17.266 1 87.81 306 VAL B C 1
ATOM 5053 O O . VAL B 1 306 ? 25.469 22.359 18.469 1 87.81 306 VAL B O 1
ATOM 5056 N N . ILE B 1 307 ? 26.281 23.359 16.625 1 87.25 307 ILE B N 1
ATOM 5057 C CA . ILE B 1 307 ? 26.516 24.656 17.25 1 87.25 307 ILE B CA 1
ATOM 5058 C C . ILE B 1 307 ? 25.562 25.688 16.641 1 87.25 307 ILE B C 1
ATOM 5060 O O . ILE B 1 307 ? 25.703 26.047 15.469 1 87.25 307 ILE B O 1
ATOM 5064 N N . PRO B 1 308 ? 24.641 26.156 17.516 1 88 308 PRO B N 1
ATOM 5065 C CA . PRO B 1 308 ? 23.75 27.203 16.984 1 88 308 PRO B CA 1
ATOM 5066 C C . PRO B 1 308 ? 24.5 28.469 16.594 1 88 308 PRO B C 1
ATOM 5068 O O . PRO B 1 308 ? 25.469 28.859 17.25 1 88 308 PRO B O 1
ATOM 5071 N N . LEU B 1 309 ? 24.172 28.938 15.398 1 84.62 309 LEU B N 1
ATOM 5072 C CA . LEU B 1 309 ? 24.797 30.172 14.938 1 84.62 309 LEU B CA 1
ATOM 5073 C C . LEU B 1 309 ? 24 31.391 15.414 1 84.62 309 LEU B C 1
ATOM 5075 O O . LEU B 1 309 ? 22.766 31.359 15.453 1 84.62 309 LEU B O 1
ATOM 5079 N N . ASP B 1 310 ? 24.594 32.25 16.25 1 67.94 310 ASP B N 1
ATOM 5080 C CA . ASP B 1 310 ? 23.969 33.469 16.734 1 67.94 310 ASP B CA 1
ATOM 5081 C C . ASP B 1 310 ? 23.484 34.344 15.578 1 67.94 310 ASP B C 1
ATOM 5083 O O . ASP B 1 310 ? 24.047 34.281 14.484 1 67.94 310 ASP B O 1
ATOM 5087 N N . GLU B 1 311 ? 22.188 34.812 15.531 1 57.41 311 GLU B N 1
ATOM 5088 C CA . GLU B 1 311 ? 21.594 35.688 14.531 1 57.41 311 GLU B CA 1
ATOM 5089 C C . GLU B 1 311 ? 22.625 36.688 13.969 1 57.41 311 GLU B C 1
ATOM 5091 O O . GLU B 1 311 ? 22.578 37.031 12.789 1 57.41 311 GLU B O 1
ATOM 5096 N N . THR B 1 312 ? 23.516 37.188 14.734 1 49.12 312 THR B N 1
ATOM 5097 C CA . THR B 1 312 ? 24.438 38.219 14.297 1 49.12 312 THR B CA 1
ATOM 5098 C C . THR B 1 312 ? 25.578 37.625 13.477 1 49.12 312 THR B C 1
ATOM 5100 O O . THR B 1 312 ? 26.344 38.344 12.828 1 49.12 312 THR B O 1
ATOM 5103 N N . GLU B 1 313 ? 25.875 36.531 13.672 1 45.59 313 GLU B N 1
ATOM 5104 C CA . GLU B 1 313 ? 27.031 36 12.977 1 45.59 313 GLU B CA 1
ATOM 5105 C C . GLU B 1 313 ? 26.656 35.531 11.57 1 45.59 313 GLU B C 1
ATOM 5107 O O . GLU B 1 313 ? 27.469 34.906 10.891 1 45.59 313 GLU B O 1
ATOM 5112 N N . VAL B 1 314 ? 25.547 35.688 11.102 1 38.59 314 VAL B N 1
ATOM 5113 C CA . VAL B 1 314 ? 25.359 35.469 9.672 1 38.59 314 VAL B CA 1
ATOM 5114 C C . VAL B 1 314 ? 25.812 36.719 8.898 1 38.59 314 VAL B C 1
ATOM 5116 O O . VAL B 1 314 ? 25.438 37.844 9.25 1 38.59 314 VAL B O 1
#

Foldseek 3Di:
DWKKKWKKWFQQAQAQWADDPCPPDDPPPPLCCRHVQSLLQVLLCPDPVGFPDRKGKAWQDIAGHLATAPITIIMIDTHHPVRFDADFVVSQVSSQVSCVVVVGRMHIDGIFTWAPPDGVNQFFFKWKKKFKEKEFPDLPDPPDDPVCPLAHHYDRAPFFAQVQLQVLQVLQAAWFQLQQLADDDDDPDDDRRIWHWPDWGKDWDADPCNVPPSRVRITMMMIMTMTRDHHHLNVQQSVQVSRCCRRPNDHSVLVNCCGVDPHNVSNDPVTDRHDNSRMYRYDTHTHVVSRVVTTFDWDADPVRGTGTDDPPVD/DWKKKWKKWFQQAQAQWADDDCPPDDPPPPLCCRHVQSLLQVLLCPDPVGFPDGKGKDWQDIAGHLATAPITIIMIDTHHPVRFDADFVVSQVSSQVSCVVVVGRMHIDGIFIWAPVDGVNQFFFKWKKKFKEKEFPDLPDPPDDPVCPLAHHYDRAPFFAQVQLQVLQVLQAAWFQLQQLADDDDDPDDDRRIWHWPDWGKDWDADPCNVPPVRVRITMMMIMTMTRDHHHLNVQQSVQVSRCCRRPNDHSVLVNCCGVDPHNVSNDPVTDRHDNSRMYRYDTHTHVVSRVVTTFDWDADPVRGTGTDDPPVD

InterPro domains:
  IPR001406 Pseudouridine synthase I, TruA [MF_00171] (2-286)
  IPR001406 Pseudouridine synthase I, TruA [PIRSF001430] (1-289)
  IPR001406 Pseudouridine synthase I, TruA [PTHR11142] (3-289)
  IPR020094 Pseudouridine synthase TruA/RsuA/RluB/E/F, N-terminal [G3DSA:3.30.70.580] (1-123)
  IPR020095 Pseudouridine synthase I, TruA, C-terminal [G3DSA:3.30.70.660] (126-289)
  IPR020097 Pseudouridine synthase I, TruA, alpha/beta domain [PF01416] (168-287)
  IPR020103 Pseudouridine synthase, catalytic domain superfamily [SSF55120] (1-290)

Radius of gyration: 27.57 Å; Cα contacts (8 Å, |Δi|>4): 1315; chains: 2; bounding box: 68×74×60 Å

Organism: Bombus terrestris (NCBI:txid30195)

Secondary structure (DSSP, 8-state):
-EEEEEEEEE-GGGSS-SS----SS-S-----TTSHHHHHHHHHTT-SSPEEEEEEEEES----TT-EEEEEEEEEEEEETT--PPPHHHHHHHHHHHHHHTT-SEEEEEEEEE-TT--HHHHEEEEEEEEEEEEESSTT-----GGGTTTSEEE--S---HHHHHHHGGGG-EEEE-GGGS-----SSPPP-EEEEEEEEEEE---S-TTSGGGGGEEEEEEEEEES---TTHHHHHHHHHHHHHTTSS-HHHHHHHHHS--GGGS-TT--PPPGGGEEEEEEEE-HHHHHHHB--EEE-TTS-EEEPPGGG-/-EEEEEEEEE-GGGSS-SS----SS-S-----TTSHHHHHHHHHTT-SSPEEEEEEEEES----TT-EEEEEEEEEEEEETT-PPPPHHHHHHHHHHHHHHTT-SEEEEEEEEE-TT--HHHHEEEEEEEEEEEEESSTT-----GGGTTTSEEE--S---HHHHHHHGGGG-EEEE-GGGS-----SSPPP-EEEEEEEEEEE---S-TTSGGGGGEEEEEEEEEES---TTHHHHHHHHHHHHHTTSS-HHHHHHHHHS--GGGS-TT--PPPGGGEEEEEEEE-HHHHHHHB--EEE-TTS-EEEPPGGG-

Solvent-accessible surface area (backbone atoms only — not comparable to full-atom values): 33445 Å² total; per-residue (Å²): 109,40,30,29,42,32,34,30,30,34,58,19,69,83,24,70,12,32,58,70,78,75,70,78,74,70,90,62,84,65,85,44,67,45,15,52,44,32,40,52,26,54,28,54,45,67,40,84,71,52,44,70,47,82,39,46,73,46,64,54,68,83,43,55,46,21,26,26,26,65,31,42,47,26,30,35,41,37,26,33,86,79,61,57,56,72,40,45,70,59,48,44,52,53,28,39,50,46,26,51,76,66,68,43,58,49,42,68,66,44,56,40,51,28,43,84,84,58,51,44,63,77,29,44,58,26,36,30,35,35,35,32,36,34,30,45,74,46,78,83,57,75,60,67,45,75,79,48,67,66,52,22,35,79,48,84,56,94,44,75,38,68,66,59,33,55,61,50,46,60,77,64,56,42,78,43,47,42,36,21,38,25,59,91,69,94,59,97,58,89,77,79,47,63,41,48,41,74,43,69,46,71,45,82,48,73,66,52,56,73,85,42,74,49,46,75,50,41,45,38,32,30,39,39,38,28,20,58,64,77,57,60,57,23,67,32,27,49,50,20,47,42,50,35,39,21,45,64,75,48,50,71,64,56,54,49,47,30,54,73,48,57,29,63,84,49,43,57,84,89,55,52,61,41,66,38,33,13,33,27,34,54,36,59,41,57,42,61,64,62,48,60,73,27,47,55,49,62,45,69,44,96,87,57,47,48,41,75,52,58,83,79,76,109,109,39,30,28,42,32,33,32,30,33,59,19,69,85,26,70,12,33,60,69,75,75,69,80,76,72,90,62,84,64,84,44,70,44,14,52,42,33,40,51,26,54,27,56,45,66,41,84,72,52,45,70,46,83,38,47,74,47,65,55,69,81,42,54,47,21,26,26,25,64,30,41,47,26,29,35,41,40,27,31,88,79,61,58,55,73,41,45,69,58,49,45,52,52,27,39,50,45,26,53,76,68,70,43,58,50,43,67,65,44,56,38,51,29,42,83,84,57,50,45,61,78,30,44,58,26,35,31,36,36,36,30,36,35,30,43,75,46,76,84,56,76,61,66,46,75,81,47,66,65,54,22,36,78,48,86,58,93,45,76,37,68,64,60,34,55,61,50,46,62,77,64,57,41,78,42,46,42,36,22,37,26,60,90,70,94,59,95,57,89,78,80,48,63,40,49,41,74,43,68,48,69,45,81,48,72,66,53,55,73,84,40,72,48,45,74,51,40,44,39,33,30,40,37,40,29,22,58,63,75,56,58,57,24,67,31,26,50,50,20,46,42,49,34,37,21,46,64,74,49,52,71,65,57,53,50,47,30,53,73,48,57,30,62,83,49,43,56,85,90,56,52,61,39,68,38,34,13,34,27,35,54,36,60,42,57,43,62,66,62,48,59,74,26,48,56,48,63,45,70,43,97,86,57,47,47,41,74,51,59,85,77,76,109

Nearest PDB structures (foldseek):
  1vs3-assembly1_B  TM=8.819E-01  e=5.273E-24  Thermus thermophilus HB8
  9enb-assembly1_B  TM=7.644E-01  e=5.073E-19  Homo sapiens
  4nz7-assembly1_A  TM=7.609E-01  e=4.247E-18  Homo sapiens
  9ene-assembly1_B  TM=7.727E-01  e=3.346E-17  Homo sapiens
  7r9f-assembly1_A-2  TM=6.798E-01  e=6.964E-16  Saccharomyces cerevisiae

=== Feature glossary ===
The record interleaves many kinds of information about one protein. Here is each kind framed as the question it answers.

Q: What are the backbone torsion angles?
A: φ (phi) and ψ (psi) are the two rotatable backbone dihedrals per residue: φ is the C(i-1)–N–Cα–C torsion, ψ is the N–Cα–C–N(i+1) torsion, both in degrees on (−180°, 180°]. α-helical residues cluster near (−60°, −45°); β-strand residues near (−120°, +130°). A Ramachandran plot is simply a scatter of (φ, ψ) for every residue.

Q: What is the amino-acid chain?
A: This is the polypeptide sequence — one letter per residue, N-terminus first. Length ranges from a few dozen residues for small domains to over a thousand for large multi-domain proteins.

Q: How mobile is each atom in the crystal?
A: For experimental (PDB) structures, the B-factor (temperature factor) quantifies the positional spread of each atom in the crystal — a combination of thermal vibration and static disorder — in units of Å². High B-factors mark flexible loops or poorly resolved regions; low B-factors mark the rigid, well-ordered core.

Q: Are the domains correctly placed relative to each other?
A: Predicted Aligned Error (PAE) is an AlphaFold confidence matrix: entry (i, j) is the expected error in the position of residue j, in ångströms, when the prediction is superimposed on the true structure at residue i. Low PAE within a block of residues means that block is internally rigid and well-predicted; high PAE between two blocks means their relative placement is uncertain even if each block individually is confident.

Q: How confident is the AlphaFold model at each residue?
A: pLDDT is the predicted lDDT-Cα score: AlphaFold's confidence that the local environment of each residue (all inter-atomic distances within 15 Å) is correctly placed. It is a per-residue number between 0 and 100, with higher meaning more reliable.

Q: What family and function is it annotated with?
A: Functional annotations link the protein to curated databases. InterPro entries identify conserved domains and families by matching the sequence against member-database signatures (Pfam, PROSITE, CDD, …). Gene Ontology (GO) terms describe molecular function, biological process, and cellular component in a controlled vocabulary. CATH places the structure in a hierarchical fold classification (Class/Architecture/Topology/Homologous-superfamily). The organism is the source species.

Q: How big and how compact is the whole molecule?
A: Three whole-structure scalars: the radius of gyration (RMS distance of Cα from centroid, in Å), the count of Cα–Cα contacts (pairs closer than 8 Å and separated by more than four residues in sequence — i.e. tertiary, not local, contacts), and the bounding-box dimensions. Together they distinguish compact globular folds from extended fibres or disordered chains.

Q: What known structures does this most resemble?
A: The Foldseek neighbor list gives the closest experimentally determined structures in the PDB, ranked by structural alignment. TM-score near 1 means near-identical fold; near 0.3 means only rough topology match. This is how one finds what a novel AlphaFold prediction most resembles in the solved-structure universe.

Q: Which residues are buried vs exposed?
A: SASA measures how much of the protein is reachable by solvent. It is computed by rolling a water-sized probe over the atomic surface and summing the exposed area (Å²). Per-residue SASA distinguishes core (buried, low SASA) from surface (exposed, high SASA) residues; total SASA is a whole-molecule size measure.

Q: Which residues are in helices, strands, or loops?
A: Eight-state secondary structure (DSSP): H is the canonical α-helix, G the tighter 3₁₀-helix, I the wider π-helix; E/B are β-structure, T and S are turns and bends, and '-' is everything else. DSSP derives these from the pattern of main-chain N–H···O=C hydrogen bonds, not from the sequence.

Q: Where is each backbone atom in 3D?
A: Structure coordinates are given as an mmCIF _atom_site loop: one row per atom with element, residue name, chain id, sequence number, and x/y/z position in Å. Only the four main-chain atoms per residue are included here; side chains are omitted to keep the record compact.

Q: What if only a Cα trace is available?
A: Three-state secondary structure (P-SEA) collapses the eight DSSP classes into helix (a), strand (b), and coil (c). P-SEA assigns these from Cα geometry alone — distances and angles — without requiring backbone oxygens, so it works on any Cα trace.

Q: What do the rendered images show?
A: The six renders are orthographic views along the three Cartesian axes in both directions. Representation (cartoon, sticks, or surface) and color scheme (sequence-rainbow or by-chain) vary across proteins so the training set covers all the common visualization conventions.

Q: What does the local fold look like, residue by residue?
A: Foldseek's 3Di representation compresses backbone geometry into a per-residue letter drawn from a learned twenty-state alphabet. It captures the tertiary interaction pattern around each residue — which residues are packed against it in space, regardless of where they are in sequence.

Q: What do the diagnostic plots show?
A: The contact map is a binary N×N matrix image: pixel (i, j) is dark where Cα_i and Cα_j are within 8 Å and |i−j|>4. Because the |i−j|>4 filter removes local helical contacts, off-diagonal stripes parallel to the main diagonal indicate parallel β-sheets; stripes perpendicular to it indicate antiparallel β-sheets. The Ramachandran plot scatters every residue's (φ, ψ) pair against the sterically allowed regions. The PAE heatmap renders the predicted-aligned-error matrix.